Protein AF-A0A8C5WUJ1-F1 (afdb_monomer)

Structure (mmCIF, N/CA/C/O backbone):
data_AF-A0A8C5WUJ1-F1
#
_entry.id   AF-A0A8C5WUJ1-F1
#
loop_
_atom_site.group_PDB
_atom_site.id
_atom_site.type_symbol
_atom_site.label_atom_id
_atom_site.label_alt_id
_atom_site.label_comp_id
_atom_site.label_asym_id
_atom_site.label_entity_id
_atom_site.label_seq_id
_atom_site.pdbx_PDB_ins_code
_atom_site.Cartn_x
_atom_site.Cartn_y
_atom_site.Cartn_z
_atom_site.occupancy
_atom_site.B_iso_or_equiv
_atom_site.auth_seq_id
_atom_site.auth_comp_id
_atom_site.auth_asym_id
_atom_site.auth_atom_id
_atom_site.pdbx_PDB_model_num
ATOM 1 N N . MET A 1 1 ? 8.420 -5.624 -15.950 1.00 84.75 1 MET A N 1
ATOM 2 C CA . MET A 1 1 ? 7.544 -4.439 -15.976 1.00 84.75 1 MET A CA 1
ATOM 3 C C . MET A 1 1 ? 6.371 -4.693 -16.910 1.00 84.75 1 MET A C 1
ATOM 5 O O . MET A 1 1 ? 6.576 -4.790 -18.115 1.00 84.75 1 MET A O 1
ATOM 9 N N . ALA A 1 2 ? 5.157 -4.809 -16.360 1.00 85.06 2 ALA A N 1
ATOM 10 C CA . ALA A 1 2 ? 3.955 -5.138 -17.135 1.00 85.06 2 ALA A CA 1
ATOM 11 C C . ALA A 1 2 ? 3.650 -4.119 -18.247 1.00 85.06 2 ALA A C 1
ATOM 13 O O . ALA A 1 2 ? 3.272 -4.537 -19.335 1.00 85.06 2 ALA A O 1
ATOM 14 N N . LYS A 1 3 ? 3.936 -2.827 -18.016 1.00 83.06 3 LYS A N 1
ATOM 15 C CA . LYS A 1 3 ? 3.812 -1.743 -19.012 1.00 83.06 3 LYS A CA 1
ATOM 16 C C . LYS A 1 3 ? 4.540 -2.038 -20.331 1.00 83.06 3 LYS A C 1
ATOM 18 O O . LYS A 1 3 ? 4.093 -1.607 -21.380 1.00 83.06 3 LYS A O 1
ATOM 23 N N . TYR A 1 4 ? 5.647 -2.780 -20.283 1.00 84.25 4 TYR A N 1
ATOM 24 C CA . TYR A 1 4 ? 6.454 -3.119 -21.463 1.00 84.25 4 TYR A CA 1
ATOM 25 C C . TYR A 1 4 ? 6.338 -4.592 -21.869 1.00 84.25 4 TYR A C 1
ATOM 27 O O . TYR A 1 4 ? 7.065 -5.041 -22.746 1.00 84.25 4 TYR A O 1
ATOM 35 N N . GLY A 1 5 ? 5.500 -5.382 -21.188 1.00 85.94 5 GLY A N 1
ATOM 36 C CA . GLY A 1 5 ? 5.439 -6.831 -21.399 1.00 85.94 5 GLY A CA 1
ATOM 37 C C . GLY A 1 5 ? 6.733 -7.586 -21.051 1.00 85.94 5 GLY A C 1
ATOM 38 O O . GLY A 1 5 ? 6.835 -8.774 -21.341 1.00 85.94 5 GLY A O 1
ATOM 39 N N . THR A 1 6 ? 7.716 -6.939 -20.416 1.00 89.31 6 THR A N 1
ATOM 40 C CA . THR A 1 6 ? 9.022 -7.548 -20.125 1.00 89.31 6 THR A CA 1
ATOM 41 C C . THR A 1 6 ? 9.037 -8.190 -18.747 1.00 89.31 6 THR A C 1
ATOM 43 O O . THR A 1 6 ? 8.819 -7.513 -17.739 1.00 89.31 6 THR A O 1
ATOM 46 N N . PHE A 1 7 ? 9.371 -9.475 -18.676 1.00 92.81 7 PHE A N 1
ATOM 47 C CA . PHE A 1 7 ? 9.493 -10.228 -17.428 1.00 92.81 7 PHE A CA 1
ATOM 48 C C . PHE A 1 7 ? 10.771 -11.069 -17.432 1.00 92.81 7 PHE A C 1
ATOM 50 O O . PHE A 1 7 ? 11.344 -11.341 -18.483 1.00 92.81 7 PHE A O 1
ATOM 57 N N . MET A 1 8 ? 11.212 -11.479 -16.247 1.00 95.25 8 MET A N 1
ATOM 58 C CA . MET A 1 8 ? 12.343 -12.384 -16.056 1.00 95.25 8 MET A CA 1
ATOM 59 C C . MET A 1 8 ? 12.081 -13.280 -14.847 1.00 95.25 8 MET A C 1
ATOM 61 O O . MET A 1 8 ? 11.204 -12.986 -14.032 1.00 95.25 8 MET A O 1
ATOM 65 N N . THR A 1 9 ? 12.865 -14.343 -14.701 1.00 97.06 9 THR A N 1
ATOM 66 C CA . THR A 1 9 ? 12.874 -15.144 -13.474 1.00 97.06 9 THR A CA 1
ATOM 67 C C . THR A 1 9 ? 13.545 -14.367 -12.328 1.00 97.06 9 THR A C 1
ATOM 69 O O . THR A 1 9 ? 14.524 -13.659 -12.584 1.00 97.06 9 THR A O 1
ATOM 72 N N . PRO A 1 10 ? 13.078 -14.495 -11.067 1.00 96.75 10 PRO A N 1
ATOM 73 C CA . PRO A 1 10 ? 13.619 -13.734 -9.930 1.00 96.75 10 PRO A CA 1
ATOM 74 C C . PRO A 1 10 ? 15.141 -13.844 -9.763 1.00 96.75 10 PRO A C 1
ATOM 76 O O . PRO A 1 10 ? 15.816 -12.842 -9.553 1.00 96.75 10 PRO A O 1
ATOM 79 N N . ASN A 1 11 ? 15.707 -15.028 -10.004 1.00 96.38 11 ASN A N 1
ATOM 80 C CA . ASN A 1 11 ? 17.149 -15.276 -9.935 1.00 96.38 11 ASN A CA 1
ATOM 81 C C . ASN A 1 11 ? 18.006 -14.509 -10.962 1.00 96.38 11 ASN A C 1
ATOM 83 O O . ASN A 1 11 ? 19.234 -14.550 -10.879 1.00 96.38 11 ASN A O 1
ATOM 87 N N . LEU A 1 12 ? 17.394 -13.857 -11.954 1.00 97.44 12 LEU A N 1
ATOM 88 C CA . LEU A 1 12 ? 18.084 -12.987 -12.905 1.00 97.44 12 LEU A CA 1
ATOM 89 C C . LEU A 1 12 ? 18.007 -11.507 -12.515 1.00 97.44 12 LEU A C 1
ATOM 91 O O . LEU A 1 12 ? 18.743 -10.700 -13.085 1.00 97.44 12 LEU A O 1
ATOM 95 N N . PHE A 1 13 ? 17.169 -11.136 -11.546 1.00 96.56 13 PHE A N 1
ATOM 96 C CA . PHE A 1 13 ? 17.047 -9.755 -11.098 1.00 96.56 13 PHE A CA 1
ATOM 97 C C . PHE A 1 13 ? 18.362 -9.276 -10.464 1.00 96.56 13 PHE A C 1
ATOM 99 O O . PHE A 1 13 ? 18.849 -9.852 -9.493 1.00 96.56 13 PHE A O 1
ATOM 106 N N . GLY A 1 14 ? 18.959 -8.234 -11.052 1.00 93.94 14 GLY A N 1
ATOM 107 C CA . GLY A 1 14 ? 20.297 -7.739 -10.709 1.00 93.94 14 GLY A CA 1
ATOM 108 C C . GLY A 1 14 ? 21.433 -8.283 -11.589 1.00 93.94 14 GLY A C 1
ATOM 109 O O . GLY A 1 14 ? 22.563 -7.821 -11.461 1.00 93.94 14 GLY A O 1
ATOM 110 N N . SER A 1 15 ? 21.166 -9.217 -12.511 1.00 96.88 15 SER A N 1
ATOM 111 C CA . SER A 1 15 ? 22.134 -9.663 -13.531 1.00 96.88 15 SER A CA 1
ATOM 112 C C . SER A 1 15 ? 22.357 -8.619 -14.630 1.00 96.88 15 SER A C 1
ATOM 114 O O . SER A 1 15 ? 21.520 -7.746 -14.846 1.00 96.88 15 SER A O 1
ATOM 116 N N . LYS A 1 16 ? 23.490 -8.691 -15.345 1.00 97.38 16 LYS A N 1
ATOM 117 C CA . LYS A 1 16 ? 23.744 -7.821 -16.508 1.00 97.38 16 LYS A CA 1
ATOM 118 C C . LYS A 1 16 ? 23.069 -8.389 -17.747 1.00 97.38 16 LYS A C 1
ATOM 120 O O . LYS A 1 16 ? 23.284 -9.558 -18.078 1.00 97.38 16 LYS A O 1
ATOM 125 N N . PHE A 1 17 ? 22.349 -7.535 -18.462 1.00 96.69 17 PHE A N 1
ATOM 126 C CA . PHE A 1 17 ? 21.711 -7.856 -19.733 1.00 96.69 17 PHE A CA 1
ATOM 127 C C . PHE A 1 17 ? 22.256 -6.980 -20.857 1.00 96.69 17 PHE A C 1
ATOM 129 O O . PHE A 1 17 ? 22.745 -5.880 -20.612 1.00 96.69 17 PHE A O 1
ATOM 136 N N . PHE A 1 18 ? 22.138 -7.466 -22.086 1.00 96.81 18 PHE A N 1
ATOM 137 C CA . PHE A 1 18 ? 22.275 -6.673 -23.299 1.00 96.81 18 PHE A CA 1
ATOM 138 C C . PHE A 1 18 ? 21.351 -7.253 -24.369 1.00 96.81 18 PHE A C 1
ATOM 140 O O . PHE A 1 18 ? 21.364 -8.463 -24.602 1.00 96.81 18 PHE A O 1
ATOM 147 N N . MET A 1 19 ? 20.520 -6.407 -24.981 1.00 94.31 19 MET A N 1
ATOM 148 C CA . MET A 1 19 ? 19.551 -6.804 -26.011 1.00 94.31 19 MET A CA 1
ATOM 149 C C . MET A 1 19 ? 18.680 -8.006 -25.588 1.00 94.31 19 MET A C 1
ATOM 151 O O . MET A 1 19 ? 18.463 -8.941 -26.355 1.00 94.31 19 MET A O 1
ATOM 155 N N . GLY A 1 20 ? 18.222 -8.021 -24.331 1.00 93.44 20 GLY A N 1
ATOM 156 C CA . GLY A 1 20 ? 17.373 -9.089 -23.783 1.00 93.44 20 GLY A CA 1
ATOM 157 C C . GLY A 1 20 ? 18.099 -10.391 -23.417 1.00 93.44 20 GLY A C 1
ATOM 158 O O . GLY A 1 20 ? 17.468 -11.312 -22.908 1.00 93.44 20 GLY A O 1
ATOM 159 N N . THR A 1 21 ? 19.419 -10.472 -23.611 1.00 96.25 21 THR A N 1
ATOM 160 C CA . THR A 1 21 ? 20.232 -11.646 -23.257 1.00 96.25 21 THR A CA 1
ATOM 161 C C . THR A 1 21 ? 21.045 -11.385 -21.991 1.00 96.25 21 THR A C 1
ATOM 163 O O . THR A 1 21 ? 21.606 -10.304 -21.820 1.00 96.25 21 THR A O 1
ATOM 166 N N . VAL A 1 22 ? 21.144 -12.379 -21.103 1.00 97.38 22 VAL A N 1
ATOM 167 C CA . VAL A 1 22 ? 21.995 -12.302 -19.904 1.00 97.38 22 VAL A CA 1
ATOM 168 C C . VAL A 1 22 ? 23.465 -12.384 -20.321 1.00 97.38 22 VAL A C 1
ATOM 170 O O . VAL A 1 22 ? 23.922 -13.422 -20.788 1.00 97.38 22 VAL A O 1
ATOM 173 N N . VAL A 1 23 ? 24.217 -11.304 -20.114 1.00 97.62 23 VAL A N 1
ATOM 174 C CA . VAL A 1 23 ? 25.664 -11.234 -20.399 1.00 97.62 23 VAL A CA 1
ATOM 175 C C . VAL A 1 23 ? 26.477 -11.726 -19.206 1.00 97.62 23 VAL A C 1
ATOM 177 O O . VAL A 1 23 ? 27.494 -12.396 -19.363 1.00 97.62 23 VAL A O 1
ATOM 180 N N . LYS A 1 24 ? 26.031 -11.398 -17.989 1.00 97.62 24 LYS A N 1
ATOM 181 C CA . LYS A 1 24 ? 26.661 -11.860 -16.751 1.00 97.62 24 LYS A CA 1
ATOM 182 C C . LYS A 1 24 ? 25.597 -12.153 -15.710 1.00 97.62 24 LYS A C 1
ATOM 184 O O . LYS A 1 24 ? 24.923 -11.240 -15.234 1.00 97.62 24 LYS A O 1
ATOM 189 N N . LYS A 1 25 ? 25.481 -13.431 -15.356 1.00 97.56 25 LYS A N 1
ATOM 190 C CA . LYS A 1 25 ? 24.609 -13.903 -14.284 1.00 97.56 25 LYS A CA 1
ATOM 191 C C . LYS A 1 25 ? 25.310 -13.738 -12.937 1.00 97.56 25 LYS A C 1
ATOM 193 O O . LYS A 1 25 ? 26.444 -14.186 -12.780 1.00 97.56 25 LYS A O 1
ATOM 198 N N . TYR A 1 26 ? 24.630 -13.121 -11.978 1.00 96.31 26 TYR A N 1
ATOM 199 C CA . TYR A 1 26 ? 25.064 -13.083 -10.580 1.00 96.31 26 TYR A CA 1
ATOM 200 C C . TYR A 1 26 ? 24.272 -14.086 -9.738 1.00 96.31 26 TYR A C 1
ATOM 202 O O . TYR A 1 26 ? 23.326 -14.717 -10.216 1.00 96.31 26 TYR A O 1
ATOM 210 N N . LYS A 1 27 ? 24.686 -14.258 -8.479 1.00 96.31 27 LYS A N 1
ATOM 211 C CA . LYS A 1 27 ? 23.875 -14.969 -7.490 1.00 96.31 27 LYS A CA 1
ATOM 212 C C . LYS A 1 27 ? 22.573 -14.192 -7.279 1.00 96.31 27 LYS A C 1
ATOM 214 O O . LYS A 1 27 ? 22.589 -12.965 -7.281 1.00 96.31 27 LYS A O 1
ATOM 219 N N . GLU A 1 28 ? 21.477 -14.920 -7.102 1.00 96.38 28 GLU A N 1
ATOM 220 C CA . GLU A 1 28 ? 20.193 -14.327 -6.741 1.00 96.38 28 GLU A CA 1
ATOM 221 C C . GLU A 1 28 ? 20.333 -13.493 -5.468 1.00 96.38 28 GLU A C 1
ATOM 223 O O . GLU A 1 28 ? 20.968 -13.920 -4.495 1.00 96.38 28 GLU A O 1
ATOM 228 N N . ASN A 1 29 ? 19.764 -12.289 -5.509 1.00 93.75 29 ASN A N 1
ATOM 229 C CA . ASN A 1 29 ? 19.754 -11.414 -4.354 1.00 93.75 29 ASN A CA 1
ATOM 230 C C . ASN A 1 29 ? 18.951 -12.066 -3.220 1.00 93.75 29 ASN A C 1
ATOM 232 O O . ASN A 1 29 ? 17.903 -12.662 -3.472 1.00 93.75 29 ASN A O 1
ATOM 236 N N . PRO A 1 30 ? 19.420 -11.968 -1.969 1.00 95.25 30 PRO A N 1
ATOM 237 C CA . PRO A 1 30 ? 18.671 -12.490 -0.837 1.00 95.25 30 PRO A CA 1
ATOM 238 C C . PRO A 1 30 ? 17.351 -11.728 -0.662 1.00 95.25 30 PRO A C 1
ATOM 240 O O . PRO A 1 30 ? 17.242 -10.563 -1.036 1.00 95.25 30 PRO A O 1
ATOM 243 N N . LEU A 1 31 ? 16.355 -12.354 -0.031 1.00 94.00 31 LEU A N 1
ATOM 244 C CA . LEU A 1 31 ? 15.036 -11.737 0.148 1.00 94.00 31 LEU A CA 1
ATOM 245 C C . LEU A 1 31 ? 15.099 -10.386 0.882 1.00 94.00 31 LEU A C 1
ATOM 247 O O . LEU A 1 31 ? 14.425 -9.449 0.471 1.00 94.00 31 LEU A O 1
ATOM 251 N N . HIS A 1 32 ? 15.962 -10.246 1.893 1.00 90.88 32 HIS A N 1
ATOM 252 C CA . HIS A 1 32 ? 16.118 -8.986 2.631 1.00 90.88 32 HIS A CA 1
ATOM 253 C C . HIS A 1 32 ? 16.623 -7.823 1.761 1.00 90.88 32 HIS A C 1
ATOM 255 O O . HIS A 1 32 ? 16.370 -6.669 2.085 1.00 90.88 32 HIS A O 1
ATOM 261 N N . PHE A 1 33 ? 17.303 -8.100 0.641 1.00 90.88 33 PHE A N 1
ATOM 262 C CA . PHE A 1 33 ? 17.650 -7.062 -0.330 1.00 90.88 33 PHE A CA 1
ATOM 263 C C . PHE A 1 33 ? 16.403 -6.540 -1.052 1.00 90.88 33 PHE A C 1
ATOM 265 O O . PHE A 1 33 ? 16.269 -5.338 -1.251 1.00 90.88 33 PHE A O 1
ATOM 272 N N . LEU A 1 34 ? 15.475 -7.432 -1.420 1.00 92.38 34 LEU A N 1
ATOM 273 C CA . LEU A 1 34 ? 14.202 -7.031 -2.021 1.00 92.38 34 LEU A CA 1
ATOM 274 C C . LEU A 1 34 ? 13.313 -6.303 -1.011 1.00 92.38 34 LEU A C 1
ATOM 276 O O . LEU A 1 34 ? 12.742 -5.285 -1.376 1.00 92.38 34 LEU A O 1
ATOM 280 N N . MET A 1 35 ? 13.270 -6.762 0.245 1.00 91.12 35 MET A N 1
ATOM 281 C CA . MET A 1 35 ? 12.580 -6.055 1.333 1.00 91.12 35 MET A CA 1
ATOM 282 C C . MET A 1 35 ? 13.120 -4.628 1.480 1.00 91.12 35 MET A C 1
ATOM 284 O O . MET A 1 35 ? 12.349 -3.683 1.433 1.00 91.12 35 MET A O 1
ATOM 288 N N . GLY A 1 36 ? 14.447 -4.456 1.500 1.00 89.19 36 GLY A N 1
ATOM 289 C CA . GLY A 1 36 ? 15.058 -3.125 1.549 1.00 89.19 36 GLY A CA 1
ATOM 290 C C . GLY A 1 36 ? 14.767 -2.241 0.328 1.00 89.19 36 GLY A C 1
ATOM 291 O O . GLY A 1 36 ? 14.742 -1.024 0.464 1.00 89.19 36 GLY A O 1
ATOM 292 N N . ILE A 1 37 ? 14.535 -2.815 -0.862 1.00 89.75 37 ILE A N 1
ATOM 293 C CA . ILE A 1 37 ? 14.062 -2.052 -2.031 1.00 89.75 37 ILE A CA 1
ATOM 294 C C . ILE A 1 37 ? 12.596 -1.648 -1.848 1.00 89.75 37 ILE A C 1
ATOM 296 O O . ILE A 1 37 ? 12.249 -0.499 -2.128 1.00 89.75 37 ILE A O 1
ATOM 300 N N . TRP A 1 38 ? 11.749 -2.582 -1.411 1.00 91.81 38 TRP A N 1
ATOM 301 C CA . TRP A 1 38 ? 10.315 -2.360 -1.238 1.00 91.81 38 TRP A CA 1
ATOM 302 C C . TRP A 1 38 ? 10.021 -1.314 -0.162 1.00 91.81 38 TRP A C 1
ATOM 304 O O . TRP A 1 38 ? 9.207 -0.453 -0.448 1.00 91.81 38 TRP A O 1
ATOM 314 N N . GLY A 1 39 ? 10.747 -1.317 0.961 1.00 87.94 39 GLY A N 1
ATOM 315 C CA . GLY A 1 39 ? 10.685 -0.306 2.028 1.00 87.94 39 GLY A CA 1
ATOM 316 C C . GLY A 1 39 ? 11.773 0.776 1.934 1.00 87.94 39 GLY A C 1
ATOM 317 O O . GLY A 1 39 ? 12.229 1.322 2.942 1.00 87.94 39 GLY A O 1
ATOM 318 N N . SER A 1 40 ? 12.286 1.075 0.734 1.00 88.69 40 SER A N 1
ATOM 319 C CA . SER A 1 40 ? 13.421 2.006 0.580 1.00 88.69 40 SER A CA 1
ATOM 320 C C . SER A 1 40 ? 13.112 3.462 0.958 1.00 88.69 40 SER A C 1
ATOM 322 O O . SER A 1 40 ? 14.054 4.248 1.097 1.00 88.69 40 SER A O 1
ATOM 324 N N . ALA A 1 41 ? 11.849 3.836 1.208 1.00 86.81 41 ALA A N 1
ATOM 325 C CA . ALA A 1 41 ? 11.512 5.128 1.808 1.00 86.81 41 ALA A CA 1
ATOM 326 C C . ALA A 1 41 ? 12.235 5.324 3.156 1.00 86.81 41 ALA A C 1
ATOM 328 O O . ALA A 1 41 ? 12.821 6.385 3.400 1.00 86.81 41 ALA A O 1
ATOM 329 N N . PHE A 1 42 ? 12.329 4.268 3.973 1.00 85.62 42 PHE A N 1
ATOM 330 C CA . PHE A 1 42 ? 13.071 4.286 5.237 1.00 85.62 42 PHE A CA 1
ATOM 331 C C . PHE A 1 42 ? 14.576 4.460 5.038 1.00 85.62 42 PHE A C 1
ATOM 333 O O . PHE A 1 42 ? 15.228 5.149 5.820 1.00 85.62 42 PHE A O 1
ATOM 340 N N . ALA A 1 43 ? 15.144 3.886 3.973 1.00 83.75 43 ALA A N 1
ATOM 341 C CA . ALA A 1 43 ? 16.554 4.076 3.642 1.00 83.75 43 ALA A CA 1
ATOM 342 C C . ALA A 1 43 ? 16.834 5.527 3.221 1.00 83.75 43 ALA A C 1
ATOM 344 O O . ALA A 1 43 ? 17.814 6.123 3.668 1.00 83.75 43 ALA A O 1
ATOM 345 N N . ILE A 1 44 ? 15.957 6.127 2.409 1.00 79.81 44 ILE A N 1
ATOM 346 C CA . ILE A 1 44 ? 16.060 7.535 1.993 1.00 79.81 44 ILE A CA 1
ATOM 347 C C . ILE A 1 44 ? 16.003 8.457 3.223 1.00 79.81 44 ILE A C 1
ATOM 349 O O . ILE A 1 44 ? 16.831 9.370 3.350 1.00 79.81 44 ILE A O 1
ATOM 353 N N . LEU A 1 45 ? 15.092 8.166 4.157 1.00 80.31 45 LEU A N 1
ATOM 354 C CA . LEU A 1 45 ? 14.841 8.922 5.388 1.00 80.31 45 LEU A CA 1
ATOM 355 C C . LEU A 1 45 ? 15.565 8.368 6.629 1.00 80.31 45 LEU A C 1
ATOM 357 O O . LEU A 1 45 ? 15.212 8.705 7.758 1.00 80.31 45 LEU A O 1
ATOM 361 N N . ILE A 1 46 ? 16.635 7.585 6.451 1.00 79.31 46 ILE A N 1
ATOM 362 C CA . ILE A 1 46 ? 17.301 6.865 7.553 1.00 79.31 46 ILE A CA 1
ATOM 363 C C . ILE A 1 46 ? 17.794 7.784 8.680 1.00 79.31 46 ILE A C 1
ATOM 365 O O . ILE A 1 46 ? 17.772 7.411 9.849 1.00 79.31 46 ILE A O 1
ATOM 369 N N . ASN A 1 47 ? 18.188 9.020 8.356 1.00 71.94 47 ASN A N 1
ATOM 370 C CA . ASN A 1 47 ? 18.625 9.999 9.358 1.00 71.94 47 ASN A CA 1
ATOM 371 C C . ASN A 1 47 ? 17.503 10.329 10.354 1.00 71.94 47 ASN A C 1
ATOM 373 O O . ASN A 1 47 ? 17.780 10.601 11.519 1.00 71.94 47 ASN A O 1
ATOM 377 N N . ARG A 1 48 ? 16.250 10.300 9.896 1.00 73.00 48 ARG A N 1
ATOM 378 C CA . ARG A 1 48 ? 15.070 10.570 10.707 1.00 73.00 48 ARG A CA 1
ATOM 379 C C . ARG A 1 48 ? 14.643 9.352 11.513 1.00 73.00 48 ARG A C 1
ATOM 381 O O . ARG A 1 48 ? 14.411 9.493 12.707 1.00 73.00 48 ARG A O 1
ATOM 388 N N . VAL A 1 49 ? 14.662 8.167 10.898 1.00 71.50 49 VAL A N 1
ATOM 389 C CA . VAL A 1 49 ? 14.466 6.879 11.595 1.00 71.50 49 VAL A CA 1
ATOM 390 C C . VAL A 1 49 ? 15.436 6.748 12.777 1.00 71.50 49 VAL A C 1
ATOM 392 O O . VAL A 1 49 ? 15.070 6.283 13.850 1.00 71.50 49 VAL A O 1
ATOM 395 N N . LEU A 1 50 ? 16.679 7.208 12.602 1.00 69.19 50 LEU A N 1
ATOM 396 C CA . LEU A 1 50 ? 17.712 7.168 13.637 1.00 69.19 50 LEU A CA 1
ATOM 397 C C . LEU A 1 50 ? 17.692 8.366 14.601 1.00 69.19 50 LEU A C 1
ATOM 399 O O . LEU A 1 50 ? 18.493 8.376 15.533 1.00 69.19 50 LEU A O 1
ATOM 403 N N . GLY A 1 51 ? 16.815 9.358 14.408 1.00 63.56 51 GLY A N 1
ATOM 404 C CA . GLY A 1 51 ? 16.696 10.530 15.286 1.00 63.56 51 GLY A CA 1
ATOM 405 C C . GLY A 1 51 ? 17.859 11.530 15.203 1.00 63.56 51 GLY A C 1
ATOM 406 O O . GLY A 1 51 ? 18.103 12.262 16.155 1.00 63.56 51 GLY A O 1
ATOM 407 N N . VAL A 1 52 ? 18.592 11.575 14.085 1.00 54.03 52 VAL A N 1
ATOM 408 C CA . VAL A 1 52 ? 19.806 12.405 13.898 1.00 54.03 52 VAL A CA 1
ATOM 409 C C . VAL A 1 52 ? 19.479 13.861 13.508 1.00 54.03 52 VAL A C 1
ATOM 411 O O . VAL A 1 52 ? 20.364 14.697 13.341 1.00 54.03 52 VAL A O 1
ATOM 414 N N . SER A 1 53 ? 18.199 14.220 13.387 1.00 46.41 53 SER A N 1
ATOM 415 C CA . SER A 1 53 ? 17.784 15.617 13.231 1.00 46.41 53 SER A CA 1
ATOM 416 C C . SER A 1 53 ? 17.841 16.356 14.575 1.00 46.41 53 SER A C 1
ATOM 418 O O . SER A 1 53 ? 17.102 16.016 15.493 1.00 46.41 53 SER A O 1
ATOM 420 N N . ASN A 1 54 ? 18.668 17.404 14.657 1.00 40.06 54 ASN A N 1
ATOM 421 C CA . ASN A 1 54 ? 18.935 18.265 15.827 1.00 40.06 54 ASN A CA 1
ATOM 422 C C . ASN A 1 54 ? 17.731 19.048 16.417 1.00 40.06 54 ASN A C 1
ATOM 424 O O . ASN A 1 54 ? 17.928 20.041 17.117 1.00 40.06 54 ASN A O 1
ATOM 428 N N . SER A 1 55 ? 16.487 18.636 16.183 1.00 38.12 55 SER A N 1
ATOM 429 C CA . SER A 1 55 ? 15.312 19.273 16.780 1.00 38.12 55 SER A CA 1
ATOM 430 C C . SER A 1 55 ? 14.752 18.409 17.901 1.00 38.12 55 SER A C 1
ATOM 432 O O . SER A 1 55 ? 14.067 17.417 17.669 1.00 38.12 55 SER A O 1
ATOM 434 N N . GLN A 1 56 ? 15.017 18.828 19.140 1.00 39.81 56 GLN A N 1
ATOM 435 C CA . GLN A 1 56 ? 14.134 18.510 20.255 1.00 39.81 56 GLN A CA 1
ATOM 436 C C . GLN A 1 56 ? 12.725 19.037 19.910 1.00 39.81 56 GLN A C 1
ATOM 438 O O . GLN A 1 56 ? 12.575 20.221 19.615 1.00 39.81 56 GLN A O 1
ATOM 443 N N . ASN A 1 57 ? 11.726 18.148 19.970 1.00 40.72 57 ASN A N 1
ATOM 444 C CA . ASN A 1 57 ? 10.288 18.322 19.691 1.00 40.72 57 ASN A CA 1
ATOM 445 C C . ASN A 1 57 ? 9.819 18.309 18.217 1.00 40.72 57 ASN A C 1
ATOM 447 O O . ASN A 1 57 ? 10.285 19.083 17.388 1.00 40.72 57 ASN A O 1
ATOM 451 N N . LYS A 1 58 ? 8.808 17.449 17.969 1.00 54.59 58 LYS A N 1
ATOM 452 C CA . LYS A 1 58 ? 7.866 17.388 16.826 1.00 54.59 58 LYS A CA 1
ATOM 453 C C . LYS A 1 58 ? 8.454 17.759 15.458 1.00 54.59 58 LYS A C 1
ATOM 455 O O . LYS A 1 58 ? 8.230 18.855 14.952 1.00 54.59 58 LYS A O 1
ATOM 460 N N . GLY A 1 59 ? 9.165 16.824 14.834 1.00 56.72 59 GLY A N 1
ATOM 461 C CA . GLY A 1 59 ? 9.431 16.915 13.397 1.00 56.72 59 GLY A CA 1
ATOM 462 C C . GLY A 1 59 ? 8.216 16.468 12.558 1.00 56.72 59 GLY A C 1
ATOM 463 O O . GLY A 1 59 ? 7.362 15.764 13.093 1.00 56.72 59 GLY A O 1
ATOM 464 N N . PRO A 1 60 ? 8.177 16.787 11.249 1.00 62.22 60 PRO A N 1
ATOM 465 C CA . PRO A 1 60 ? 7.091 16.410 10.327 1.00 62.22 60 PRO A CA 1
ATOM 466 C C . PRO A 1 60 ? 6.816 14.899 10.255 1.00 62.22 60 PRO A C 1
ATOM 468 O O . PRO A 1 60 ? 7.712 14.100 10.533 1.00 62.22 60 PRO A O 1
ATOM 471 N N . THR A 1 61 ? 5.606 14.473 9.893 1.00 68.62 61 THR A N 1
ATOM 472 C CA . THR A 1 61 ? 5.320 13.038 9.677 1.00 68.62 61 THR A CA 1
ATOM 473 C C . THR A 1 61 ? 6.128 12.481 8.496 1.00 68.62 61 THR A C 1
ATOM 475 O O . THR A 1 61 ? 6.777 13.232 7.761 1.00 68.62 61 THR A O 1
ATOM 478 N N . MET A 1 62 ? 6.156 11.154 8.314 1.00 73.31 62 MET A N 1
ATOM 479 C CA . MET A 1 62 ? 6.892 10.577 7.181 1.00 73.31 62 MET A CA 1
ATOM 480 C C . MET A 1 62 ? 6.277 11.054 5.868 1.00 73.31 62 MET A C 1
ATOM 482 O O . MET A 1 62 ? 6.983 11.440 4.946 1.00 73.31 62 MET A O 1
ATOM 486 N N . GLU A 1 63 ? 4.957 11.122 5.846 1.00 73.94 63 GLU A N 1
ATOM 487 C CA . GLU A 1 63 ? 4.121 11.529 4.732 1.00 73.94 63 GLU A CA 1
ATOM 488 C C . GLU A 1 63 ? 4.390 12.993 4.355 1.00 73.94 63 GLU A C 1
ATOM 490 O O . GLU A 1 63 ? 4.620 13.285 3.185 1.00 73.94 63 GLU A O 1
ATOM 495 N N . GLU A 1 64 ? 4.491 13.894 5.338 1.00 74.50 64 GLU A N 1
ATOM 496 C CA . GLU A 1 64 ? 4.872 15.296 5.114 1.00 74.50 64 GLU A CA 1
ATOM 497 C C . GLU A 1 64 ? 6.291 15.435 4.534 1.00 74.50 64 GLU A C 1
ATOM 499 O O . GLU A 1 64 ? 6.554 16.310 3.705 1.00 74.50 64 GLU A O 1
ATOM 504 N N . GLU A 1 65 ? 7.243 14.588 4.942 1.00 72.12 65 GLU A N 1
ATOM 505 C CA . GLU A 1 65 ? 8.579 14.595 4.337 1.00 72.12 65 GLU A CA 1
ATOM 506 C C . GLU A 1 65 ? 8.579 14.005 2.925 1.00 72.12 65 GLU A C 1
ATOM 508 O O . GLU A 1 65 ? 9.256 14.553 2.053 1.00 72.12 65 GLU A O 1
ATOM 513 N N . LEU A 1 66 ? 7.818 12.933 2.681 1.00 72.25 66 LEU A N 1
ATOM 514 C CA . LEU A 1 66 ? 7.668 12.337 1.353 1.00 72.25 66 LEU A CA 1
ATOM 515 C C . LEU A 1 66 ? 7.064 13.330 0.357 1.00 72.25 66 LEU A C 1
ATOM 517 O O . LEU A 1 66 ? 7.598 13.457 -0.742 1.00 72.25 66 LEU A O 1
ATOM 521 N N . GLU A 1 67 ? 6.034 14.082 0.751 1.00 68.50 67 GLU A N 1
ATOM 522 C CA . GLU A 1 67 ? 5.414 15.121 -0.087 1.00 68.50 67 GLU A CA 1
ATOM 523 C C . GLU A 1 67 ? 6.422 16.193 -0.537 1.00 68.50 67 GLU A C 1
ATOM 525 O O . GLU A 1 67 ? 6.312 16.762 -1.624 1.00 68.50 67 GLU A O 1
ATOM 530 N N . ASN A 1 68 ? 7.457 16.443 0.268 1.00 67.75 68 ASN A N 1
ATOM 531 C CA .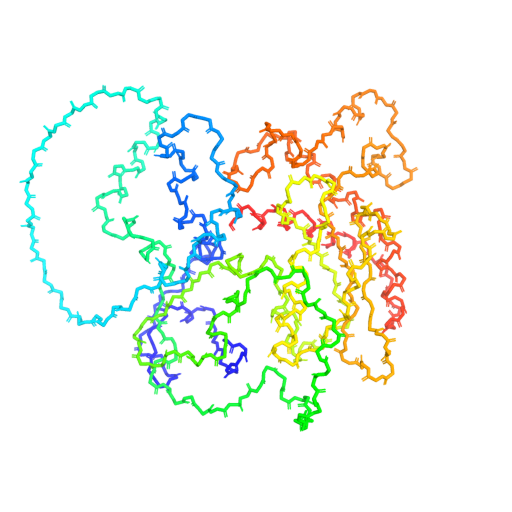 ASN A 1 68 ? 8.507 17.407 -0.048 1.00 67.75 68 ASN A CA 1
ATOM 532 C C . ASN A 1 68 ? 9.660 16.821 -0.884 1.00 67.75 68 ASN A C 1
ATOM 534 O O . ASN A 1 68 ? 10.477 17.583 -1.421 1.00 67.75 68 ASN A O 1
ATOM 538 N N . ILE A 1 69 ? 9.765 15.494 -1.008 1.00 68.81 69 ILE A N 1
ATOM 539 C CA . ILE A 1 69 ? 10.822 14.848 -1.791 1.00 68.81 69 ILE A CA 1
ATOM 540 C C . ILE A 1 69 ? 10.423 14.824 -3.264 1.00 68.81 69 ILE A C 1
ATOM 542 O O . ILE A 1 69 ? 9.535 14.098 -3.697 1.00 68.81 69 ILE A O 1
ATOM 546 N N . ARG A 1 70 ? 11.172 15.555 -4.091 1.00 65.94 70 ARG A N 1
ATOM 547 C CA . ARG A 1 70 ? 11.026 15.454 -5.548 1.00 65.94 70 ARG A CA 1
ATOM 548 C C . ARG A 1 70 ? 11.810 14.258 -6.074 1.00 65.94 70 ARG A C 1
ATOM 550 O O . ARG A 1 70 ? 12.977 14.092 -5.730 1.00 65.94 70 ARG A O 1
ATOM 557 N N . LEU A 1 71 ? 11.245 13.512 -7.029 1.00 63.12 71 LEU A N 1
ATOM 558 C CA . LEU A 1 71 ? 11.917 12.392 -7.717 1.00 63.12 71 LEU A CA 1
ATOM 559 C C . LEU A 1 71 ? 13.331 12.739 -8.227 1.00 63.12 71 LEU A C 1
ATOM 561 O O . LEU A 1 71 ? 14.243 11.919 -8.149 1.00 63.12 71 LEU A O 1
ATOM 565 N N . ARG A 1 72 ? 13.552 13.980 -8.684 1.00 60.97 72 ARG A N 1
ATOM 566 C CA . ARG A 1 72 ? 14.870 14.472 -9.142 1.00 60.97 72 ARG A CA 1
ATOM 567 C C . ARG A 1 72 ? 15.933 14.526 -8.037 1.00 60.97 72 ARG A C 1
ATOM 569 O O . ARG A 1 72 ? 17.114 14.534 -8.344 1.00 60.97 72 ARG A O 1
ATOM 576 N N . GLN A 1 73 ? 15.529 14.597 -6.770 1.00 60.25 73 GLN A N 1
ATOM 577 C CA . GLN A 1 73 ? 16.436 14.570 -5.616 1.00 60.25 73 GLN A CA 1
ATOM 578 C C . GLN A 1 73 ? 16.835 13.139 -5.223 1.00 60.25 73 GLN A C 1
ATOM 580 O O . GLN A 1 73 ? 17.800 12.960 -4.483 1.00 60.25 73 GLN A O 1
ATOM 585 N N . ILE A 1 74 ? 16.089 12.133 -5.694 1.00 62.06 74 ILE A N 1
ATOM 586 C CA . ILE A 1 74 ? 16.384 10.706 -5.502 1.00 62.06 74 ILE A CA 1
ATOM 587 C C . ILE A 1 74 ? 17.208 10.168 -6.683 1.00 62.06 74 ILE A C 1
ATOM 589 O O . ILE A 1 74 ? 18.074 9.314 -6.505 1.00 62.06 74 ILE A O 1
ATOM 593 N N . VAL A 1 75 ? 16.940 10.672 -7.890 1.00 60.19 75 VAL A N 1
ATOM 594 C CA . VAL A 1 75 ? 17.528 10.205 -9.149 1.00 60.19 75 VAL A CA 1
ATOM 595 C C . VAL A 1 75 ? 18.337 11.343 -9.780 1.00 60.19 75 VAL A C 1
ATOM 597 O O . VAL A 1 75 ? 17.786 12.153 -10.526 1.00 60.19 75 VAL A O 1
ATOM 600 N N . SER A 1 76 ? 19.634 11.434 -9.476 1.00 56.09 76 SER A N 1
ATOM 601 C CA . SER A 1 76 ? 20.545 12.309 -10.231 1.00 56.09 76 SER A CA 1
ATOM 602 C C . SER A 1 76 ? 20.845 11.690 -11.602 1.00 56.09 76 SER A C 1
ATOM 604 O O . SER A 1 76 ? 20.924 10.470 -11.745 1.00 56.09 76 SER A O 1
ATOM 606 N N . ASN A 1 77 ? 21.016 12.529 -12.627 1.00 38.84 77 ASN A N 1
ATOM 607 C CA . ASN A 1 77 ? 21.450 12.096 -13.957 1.00 38.84 77 ASN A CA 1
ATOM 608 C C . ASN A 1 77 ? 22.979 11.990 -13.993 1.00 38.84 77 ASN A C 1
ATOM 610 O O . ASN A 1 77 ? 23.632 12.925 -14.453 1.00 38.84 77 ASN A O 1
ATOM 614 N N . ASP A 1 78 ? 23.541 10.861 -13.566 1.00 42.56 78 ASP A N 1
ATOM 615 C CA . ASP A 1 78 ? 24.968 10.608 -13.762 1.00 42.56 78 ASP A CA 1
ATOM 616 C C . ASP A 1 78 ? 25.218 9.768 -15.019 1.00 42.56 78 ASP A C 1
ATOM 618 O O . ASP A 1 78 ? 24.891 8.584 -15.135 1.00 42.56 78 ASP A O 1
ATOM 622 N N . SER A 1 79 ? 25.834 10.429 -15.996 1.00 34.78 79 SER A N 1
ATOM 623 C CA . SER A 1 79 ? 26.574 9.815 -17.087 1.00 34.78 79 SER A CA 1
ATOM 624 C C . SER A 1 79 ? 27.882 9.243 -16.537 1.00 34.78 79 SER A C 1
ATOM 626 O O . SER A 1 79 ? 28.924 9.887 -16.629 1.00 34.78 79 SER A O 1
ATOM 628 N N . ASP A 1 80 ? 27.832 8.045 -15.956 1.00 39.25 80 ASP A N 1
ATOM 629 C CA . ASP A 1 80 ? 29.028 7.393 -15.414 1.00 39.25 80 ASP A CA 1
ATOM 630 C C . ASP A 1 80 ? 29.898 6.782 -16.526 1.00 39.25 80 ASP A C 1
ATOM 632 O O . ASP A 1 80 ? 29.616 5.716 -17.097 1.00 39.25 80 ASP A O 1
ATOM 636 N N . SER A 1 81 ? 31.000 7.481 -16.805 1.00 33.31 81 SER A N 1
ATOM 637 C CA . SER A 1 81 ? 32.254 6.890 -17.259 1.00 33.31 81 SER A CA 1
ATOM 638 C C . SER A 1 81 ? 32.769 5.943 -16.175 1.00 33.31 81 SER A C 1
ATOM 640 O O . SER A 1 81 ? 33.109 6.378 -15.077 1.00 33.31 81 SER A O 1
ATOM 642 N N . ASP A 1 82 ? 32.831 4.651 -16.488 1.00 34.62 82 ASP A N 1
ATOM 643 C CA . ASP A 1 82 ? 33.565 3.695 -15.666 1.00 34.62 82 ASP A CA 1
ATOM 644 C C . ASP A 1 82 ? 35.060 4.038 -15.783 1.00 34.62 82 ASP A C 1
ATOM 646 O O . ASP A 1 82 ? 35.655 3.775 -16.828 1.00 34.62 82 ASP A O 1
ATOM 650 N N . ASP A 1 83 ? 35.669 4.600 -14.741 1.00 30.03 83 ASP A N 1
ATOM 651 C CA . ASP A 1 83 ? 37.114 4.473 -14.550 1.00 30.03 83 ASP A CA 1
ATOM 652 C C . ASP A 1 83 ? 37.406 4.159 -13.079 1.00 30.03 83 ASP A C 1
ATOM 654 O O . ASP A 1 83 ? 37.239 4.982 -12.174 1.00 30.03 83 ASP A O 1
ATOM 658 N N . GLU A 1 84 ? 37.779 2.903 -12.833 1.00 39.28 84 GLU A N 1
ATOM 659 C CA . GLU A 1 84 ? 38.321 2.470 -11.553 1.00 39.28 84 GLU A CA 1
ATOM 660 C C . GLU A 1 84 ? 39.724 3.064 -11.399 1.00 39.28 84 GLU A C 1
ATOM 662 O O . GLU A 1 84 ? 40.702 2.529 -11.917 1.00 39.28 84 GLU A O 1
ATOM 667 N N . SER A 1 85 ? 39.853 4.146 -10.633 1.00 29.83 85 SER A N 1
ATOM 668 C CA . SER A 1 85 ? 41.155 4.534 -10.092 1.00 29.83 85 SER A CA 1
ATOM 669 C C . SER A 1 85 ? 41.027 5.040 -8.660 1.00 29.83 85 SER A C 1
ATOM 671 O O . SER A 1 85 ? 40.386 6.049 -8.374 1.00 29.83 85 SER A O 1
ATOM 673 N N . GLN A 1 86 ? 41.634 4.278 -7.750 1.00 39.50 86 GLN A N 1
ATOM 674 C CA . GLN A 1 86 ? 41.823 4.629 -6.350 1.00 39.50 86 GLN A CA 1
ATOM 675 C C . GLN A 1 86 ? 42.753 5.839 -6.203 1.00 39.50 86 GLN A C 1
ATOM 677 O O . GLN A 1 86 ? 43.785 5.931 -6.866 1.00 39.50 86 GLN A O 1
ATOM 682 N N . GLY A 1 87 ? 42.455 6.692 -5.227 1.00 26.94 87 GLY A N 1
ATOM 683 C CA . GLY A 1 87 ? 43.414 7.640 -4.673 1.00 26.94 87 GLY A CA 1
ATOM 684 C C . GLY A 1 87 ? 42.887 8.258 -3.375 1.00 26.94 87 GLY A C 1
ATOM 685 O O . GLY A 1 87 ? 41.807 8.844 -3.402 1.00 26.94 87 GLY A O 1
ATOM 686 N N . PRO A 1 88 ? 43.602 8.157 -2.239 1.00 34.62 88 PRO A N 1
ATOM 687 C CA . PRO A 1 88 ? 43.185 8.797 -1.001 1.00 34.62 88 PRO A CA 1
ATOM 688 C C . PRO A 1 88 ? 43.634 10.265 -0.997 1.00 34.62 88 PRO A C 1
ATOM 690 O O . PRO A 1 88 ? 44.810 10.571 -1.192 1.00 34.62 88 PRO A O 1
ATOM 693 N N . LYS A 1 89 ? 42.698 11.181 -0.752 1.00 28.78 89 LYS A N 1
ATOM 694 C CA . LYS A 1 89 ? 42.933 12.591 -0.395 1.00 28.78 89 LYS A CA 1
ATOM 695 C C . LYS A 1 89 ? 41.761 13.006 0.497 1.00 28.78 89 LYS A C 1
ATOM 697 O O . LYS A 1 89 ? 40.636 12.690 0.150 1.00 28.78 89 LYS A O 1
ATOM 702 N N . GLY A 1 90 ? 41.889 13.685 1.624 1.00 26.78 90 GLY A N 1
ATOM 703 C CA . GLY A 1 90 ? 43.000 14.245 2.380 1.00 26.78 90 GLY A CA 1
ATOM 704 C C . GLY A 1 90 ? 42.397 14.775 3.691 1.00 26.78 90 GLY A C 1
ATOM 705 O O . GLY A 1 90 ? 41.205 15.062 3.754 1.00 26.78 90 GLY A O 1
ATOM 706 N N . SER A 1 91 ? 43.203 14.830 4.744 1.00 35.47 91 SER A N 1
ATOM 707 C CA . SER A 1 91 ? 42.846 15.301 6.085 1.00 35.47 91 SER A CA 1
ATOM 708 C C . SER A 1 91 ? 42.508 16.794 6.126 1.00 35.47 91 SER A C 1
ATOM 710 O O . SER A 1 91 ? 43.332 17.576 5.656 1.00 35.47 91 SER A O 1
ATOM 712 N N . GLU A 1 92 ? 41.430 17.187 6.815 1.00 28.94 92 GLU A N 1
ATOM 713 C CA . GLU A 1 92 ? 41.292 18.518 7.430 1.00 28.94 92 GLU A CA 1
ATOM 714 C C . GLU A 1 92 ? 40.577 18.454 8.798 1.00 28.94 92 GLU A C 1
ATOM 716 O O . GLU A 1 92 ? 39.888 17.492 9.126 1.00 28.94 92 GLU A O 1
ATOM 721 N N . ASN A 1 93 ? 40.874 19.466 9.616 1.00 28.16 93 ASN A N 1
ATOM 722 C CA . ASN A 1 93 ? 40.904 19.521 11.083 1.00 28.16 93 ASN A CA 1
ATOM 723 C C . ASN A 1 93 ? 39.574 19.367 11.855 1.00 28.16 93 ASN A C 1
ATOM 725 O O . ASN A 1 93 ? 38.519 19.769 11.369 1.00 28.16 93 ASN A O 1
ATOM 729 N N . PRO A 1 94 ? 39.646 18.954 13.141 1.00 31.27 94 PRO A N 1
ATOM 730 C CA . PRO A 1 94 ? 38.517 18.964 14.063 1.00 31.27 94 PRO A CA 1
ATOM 731 C C . PRO A 1 94 ? 38.319 20.358 14.683 1.00 31.27 94 PRO A C 1
ATOM 733 O O . PRO A 1 94 ? 39.204 20.884 15.358 1.00 31.27 94 PRO A O 1
ATOM 736 N N . GLN A 1 95 ? 37.131 20.939 14.521 1.00 25.44 95 GLN A N 1
ATOM 737 C CA . GLN A 1 95 ? 36.613 21.937 15.459 1.00 25.44 95 GLN A CA 1
ATOM 738 C C . GLN A 1 95 ? 35.412 21.332 16.178 1.00 25.44 95 GLN A C 1
ATOM 740 O O . GLN A 1 95 ? 34.290 21.312 15.683 1.00 25.44 95 GLN A O 1
ATOM 745 N N . SER A 1 96 ? 35.698 20.781 17.354 1.00 26.22 96 SER A N 1
ATOM 746 C CA . SER A 1 96 ? 34.723 20.252 18.294 1.00 26.22 96 SER A CA 1
ATOM 747 C C . SER A 1 96 ? 34.002 21.405 18.990 1.00 26.22 96 SER A C 1
ATOM 749 O O . SER A 1 96 ? 34.539 22.004 19.923 1.00 26.22 96 SER A O 1
ATOM 751 N N . HIS A 1 97 ? 32.777 21.698 18.563 1.00 28.22 97 HIS A N 1
ATOM 752 C CA . HIS A 1 97 ? 31.789 22.279 19.462 1.00 28.22 97 HIS A CA 1
ATOM 753 C C . HIS A 1 97 ? 31.076 21.129 20.177 1.00 28.22 97 HIS A C 1
ATOM 755 O O . HIS A 1 97 ? 30.252 20.425 19.601 1.00 28.22 97 HIS A O 1
ATOM 761 N N . GLU A 1 98 ? 31.458 20.920 21.436 1.00 32.72 98 GLU A N 1
ATOM 762 C CA . GLU A 1 98 ? 30.763 20.065 22.393 1.00 32.72 98 GLU A CA 1
ATOM 763 C C . GLU A 1 98 ? 29.342 20.597 22.618 1.00 32.72 98 GLU A C 1
ATOM 765 O O . GLU A 1 98 ? 29.134 21.606 23.294 1.00 32.72 98 GLU A O 1
ATOM 770 N N . GLN A 1 99 ? 28.355 19.896 22.067 1.00 29.27 99 GLN A N 1
ATOM 771 C CA . GLN A 1 99 ? 26.998 19.872 22.599 1.00 29.27 99 GLN A CA 1
ATOM 772 C C . GLN A 1 99 ? 26.602 18.410 22.772 1.00 29.27 99 GLN A C 1
ATOM 774 O O . GLN A 1 99 ? 26.487 17.642 21.823 1.00 29.27 99 GLN A O 1
ATOM 779 N N . THR A 1 100 ? 26.476 18.017 24.032 1.00 32.19 100 THR A N 1
ATOM 780 C CA . THR A 1 100 ? 26.102 16.687 24.496 1.00 32.19 100 THR A CA 1
ATOM 781 C C . THR A 1 100 ? 24.646 16.384 24.131 1.00 32.19 100 THR A C 1
ATOM 783 O O . THR A 1 100 ? 23.733 16.630 24.915 1.00 32.19 100 THR A O 1
ATOM 786 N N . SER A 1 101 ? 24.424 15.821 22.940 1.00 39.16 101 SER A N 1
ATOM 787 C CA . SER A 1 101 ? 23.204 15.083 22.606 1.00 39.16 101 SER A CA 1
ATOM 788 C C . SER A 1 101 ? 23.289 13.677 23.220 1.00 39.16 101 SER A C 1
ATOM 790 O O . SER A 1 101 ? 24.323 13.002 23.149 1.00 39.16 101 SER A O 1
ATOM 792 N N . GLN A 1 102 ? 22.212 13.230 23.872 1.00 41.34 102 GLN A N 1
ATOM 793 C CA . GLN A 1 102 ? 22.049 11.839 24.307 1.00 41.34 102 GLN A CA 1
ATOM 794 C C . GLN A 1 102 ? 21.783 10.946 23.088 1.00 41.34 102 GLN A C 1
ATOM 796 O O . GLN A 1 102 ? 20.677 10.466 22.873 1.00 41.34 102 GLN A O 1
ATOM 801 N N . GLU A 1 103 ? 22.800 10.744 22.261 1.00 49.59 103 GLU A N 1
ATOM 802 C CA . GLU A 1 103 ? 22.762 9.740 21.203 1.00 49.59 103 GLU A CA 1
ATOM 803 C C . GLU A 1 103 ? 23.004 8.355 21.808 1.00 49.59 103 GLU A C 1
ATOM 805 O O . GLU A 1 103 ? 23.988 8.125 22.520 1.00 49.59 103 GLU A O 1
ATOM 810 N N . SER A 1 104 ? 22.113 7.414 21.503 1.00 59.28 104 SER A N 1
ATOM 811 C CA . SER A 1 104 ? 22.300 5.994 21.773 1.00 59.28 104 SER A CA 1
ATOM 812 C C . SER A 1 104 ? 23.606 5.520 21.133 1.00 59.28 104 SER A C 1
ATOM 814 O O . SER A 1 104 ? 23.913 5.832 19.983 1.00 59.28 104 SER A O 1
ATOM 816 N N . TRP A 1 105 ? 24.391 4.727 21.861 1.00 55.62 105 TRP A N 1
ATOM 817 C CA . TRP A 1 105 ? 25.671 4.185 21.386 1.00 55.62 105 TRP A CA 1
ATOM 818 C C . TRP A 1 105 ? 25.554 3.468 20.024 1.00 55.62 105 TRP A C 1
ATOM 820 O O . TRP A 1 105 ? 26.467 3.541 19.203 1.00 55.62 105 TRP A O 1
ATOM 830 N N . VAL A 1 106 ? 24.395 2.859 19.742 1.00 58.56 106 VAL A N 1
ATOM 831 C CA . VAL A 1 106 ? 24.082 2.225 18.452 1.00 58.56 106 VAL A CA 1
ATOM 832 C C . VAL A 1 106 ? 24.000 3.249 17.317 1.00 58.56 106 VAL A C 1
ATOM 834 O O . VAL A 1 106 ? 24.507 2.981 16.232 1.00 58.56 106 VAL A O 1
ATOM 837 N N . GLN A 1 107 ? 23.429 4.434 17.563 1.00 58.84 107 GLN A N 1
ATOM 838 C CA . GLN A 1 107 ? 23.342 5.518 16.575 1.00 58.84 107 GLN A CA 1
ATOM 839 C C . GLN A 1 107 ? 24.739 6.015 16.200 1.00 58.84 107 GLN A C 1
ATOM 841 O O . GLN A 1 107 ? 25.044 6.155 15.017 1.00 58.84 107 GLN A O 1
ATOM 846 N N . ARG A 1 108 ? 25.621 6.194 17.194 1.00 63.97 108 ARG A N 1
ATOM 847 C CA . ARG A 1 108 ? 27.020 6.591 16.964 1.00 63.97 108 ARG A CA 1
ATOM 848 C C . ARG A 1 108 ? 27.806 5.526 16.218 1.00 63.97 108 ARG A C 1
ATOM 850 O O . ARG A 1 108 ? 28.547 5.853 15.299 1.00 63.97 108 ARG A O 1
ATOM 857 N N . MET A 1 109 ? 27.627 4.258 16.580 1.00 65.62 109 MET A N 1
ATOM 858 C CA . MET A 1 109 ? 28.288 3.147 15.897 1.00 65.62 109 MET A CA 1
ATOM 859 C C . MET A 1 109 ? 27.807 3.010 14.447 1.00 65.62 109 MET A C 1
ATOM 861 O O . MET A 1 109 ? 28.626 2.830 13.550 1.00 65.62 109 MET A O 1
ATOM 865 N N . PHE A 1 110 ? 26.499 3.132 14.205 1.00 64.06 110 PHE A N 1
ATOM 866 C CA . PHE A 1 110 ? 25.925 3.072 12.864 1.00 64.06 110 PHE A CA 1
ATOM 867 C C . PHE A 1 110 ? 26.405 4.246 12.009 1.00 64.06 110 PHE A C 1
ATOM 869 O O . PHE A 1 110 ? 26.929 4.025 10.926 1.00 64.06 110 PHE A O 1
ATOM 876 N N . MET A 1 111 ? 26.323 5.480 12.514 1.00 61.81 111 MET A N 1
ATOM 877 C CA . MET A 1 111 ? 26.805 6.664 11.794 1.00 61.81 111 MET A CA 1
ATOM 878 C C . MET A 1 111 ? 28.320 6.635 11.558 1.00 61.81 111 MET A C 1
ATOM 880 O O . MET A 1 111 ? 28.760 7.057 10.497 1.00 61.81 111 MET A O 1
ATOM 884 N N . ALA A 1 112 ? 29.120 6.084 12.476 1.00 63.72 112 ALA A N 1
ATOM 885 C CA . ALA A 1 112 ? 30.558 5.909 12.267 1.00 63.72 112 ALA A CA 1
ATOM 886 C C . ALA A 1 112 ? 30.878 4.847 11.198 1.00 63.72 112 ALA A C 1
ATOM 888 O O . ALA A 1 112 ? 31.787 5.036 10.400 1.00 63.72 112 ALA A O 1
ATOM 889 N N . LEU A 1 113 ? 30.121 3.745 11.144 1.00 58.06 113 LEU A N 1
ATOM 890 C CA . LEU A 1 113 ? 30.285 2.705 10.117 1.00 58.06 113 LEU A CA 1
ATOM 891 C C . LEU A 1 113 ? 29.769 3.139 8.739 1.00 58.06 113 LEU A C 1
ATOM 893 O O . LEU A 1 113 ? 30.285 2.696 7.715 1.00 58.06 113 LEU A O 1
ATOM 897 N N . VAL A 1 114 ? 28.729 3.971 8.714 1.00 57.78 114 VAL A N 1
ATOM 898 C CA . VAL A 1 114 ? 27.998 4.353 7.501 1.00 57.78 114 VAL A CA 1
ATOM 899 C C . VAL A 1 114 ? 28.505 5.676 6.918 1.00 57.78 114 VAL A C 1
ATOM 901 O O . VAL A 1 114 ? 28.599 5.800 5.697 1.00 57.78 114 VAL A O 1
ATOM 904 N N . GLY A 1 115 ? 28.902 6.633 7.761 1.00 53.72 115 GLY A N 1
ATOM 905 C CA . GLY A 1 115 ? 29.381 7.963 7.365 1.00 53.72 115 GLY A CA 1
ATOM 906 C C . GLY A 1 115 ? 30.684 7.956 6.559 1.00 53.72 115 GLY A C 1
ATOM 907 O O . GLY A 1 115 ? 30.874 8.827 5.709 1.00 53.72 115 GLY A O 1
ATOM 908 N N . ASP A 1 116 ? 31.524 6.931 6.732 1.00 53.22 116 ASP A N 1
ATOM 909 C CA . ASP A 1 116 ? 32.753 6.731 5.946 1.00 53.22 116 ASP A CA 1
ATOM 910 C C . ASP A 1 116 ? 32.485 6.223 4.517 1.00 53.22 116 ASP A C 1
ATOM 912 O O . ASP A 1 116 ? 33.381 6.203 3.669 1.00 53.22 116 ASP A O 1
ATOM 916 N N . SER A 1 117 ? 31.248 5.822 4.207 1.00 57.34 117 SER A N 1
ATOM 917 C CA . SER A 1 117 ? 30.888 5.290 2.897 1.00 57.34 117 SER A CA 1
ATOM 918 C C . SER A 1 117 ? 30.104 6.313 2.070 1.00 57.34 117 SER A C 1
ATOM 920 O O . SER A 1 117 ? 28.973 6.684 2.380 1.00 57.34 117 SER A O 1
ATOM 922 N N . ALA A 1 118 ? 30.684 6.733 0.941 1.00 53.88 118 ALA A N 1
ATOM 923 C CA . ALA A 1 118 ? 30.047 7.655 -0.008 1.00 53.88 118 ALA A CA 1
ATOM 924 C C . ALA A 1 118 ? 28.655 7.181 -0.491 1.00 53.88 118 ALA A C 1
ATOM 926 O O . ALA A 1 118 ? 27.837 7.998 -0.905 1.00 53.88 118 ALA A O 1
ATOM 927 N N . LEU A 1 119 ? 28.371 5.874 -0.386 1.00 56.03 119 LEU A N 1
ATOM 928 C CA . LEU A 1 119 ? 27.096 5.243 -0.739 1.00 56.03 119 LEU A CA 1
ATOM 929 C C . LEU A 1 119 ? 25.923 5.646 0.165 1.00 56.03 119 LEU A C 1
ATOM 931 O O . LEU A 1 119 ? 24.791 5.615 -0.294 1.00 56.03 119 LEU A O 1
ATOM 935 N N . PHE A 1 120 ? 26.149 6.038 1.418 1.00 55.44 120 PHE A N 1
ATOM 936 C CA . PHE A 1 120 ? 25.051 6.383 2.332 1.00 55.44 120 PHE A CA 1
ATOM 937 C C . PHE A 1 120 ? 24.929 7.882 2.617 1.00 55.44 120 PHE A C 1
ATOM 939 O O . PHE A 1 120 ? 23.968 8.313 3.264 1.00 55.44 120 PHE A O 1
ATOM 946 N N . ASN A 1 121 ? 25.859 8.686 2.100 1.00 57.97 121 ASN A N 1
ATOM 947 C CA . ASN A 1 121 ? 25.877 10.133 2.307 1.00 57.97 121 ASN A CA 1
ATOM 948 C C . ASN A 1 121 ? 24.949 10.891 1.343 1.00 57.97 121 ASN A C 1
ATOM 950 O O . ASN A 1 121 ? 24.567 12.023 1.632 1.00 57.97 121 ASN A O 1
ATOM 954 N N . THR A 1 122 ? 24.525 10.276 0.233 1.00 62.22 122 THR A N 1
ATOM 955 C CA . THR A 1 122 ? 23.584 10.882 -0.722 1.00 62.22 122 THR A CA 1
ATOM 956 C C . THR A 1 122 ? 22.238 10.154 -0.721 1.00 62.22 122 THR A C 1
ATOM 958 O O . THR A 1 122 ? 22.170 8.937 -0.549 1.00 62.22 122 THR A O 1
ATOM 961 N N . ARG A 1 123 ? 21.139 10.893 -0.941 1.00 62.53 123 ARG A N 1
ATOM 962 C CA . ARG A 1 123 ? 19.795 10.306 -1.142 1.00 62.53 123 ARG A CA 1
ATOM 963 C C . ARG A 1 123 ? 19.779 9.305 -2.300 1.00 62.53 123 ARG A C 1
ATOM 965 O O . ARG A 1 123 ? 19.112 8.283 -2.226 1.00 62.53 123 ARG A O 1
ATOM 972 N N . GLU A 1 124 ? 20.576 9.574 -3.325 1.00 60.94 124 GLU A N 1
ATOM 973 C CA . GLU A 1 124 ? 20.755 8.708 -4.483 1.00 60.94 124 GLU A CA 1
ATOM 974 C C . GLU A 1 124 ? 21.443 7.378 -4.152 1.00 60.94 124 GLU A C 1
ATOM 976 O O . GLU A 1 124 ? 21.053 6.337 -4.677 1.00 60.94 124 GLU A O 1
ATOM 981 N N . GLY A 1 125 ? 22.453 7.389 -3.279 1.00 62.94 125 GLY A N 1
ATOM 982 C CA . GLY A 1 125 ? 23.120 6.168 -2.832 1.00 62.94 125 GLY A CA 1
ATOM 983 C C . GLY A 1 125 ? 22.245 5.303 -1.913 1.00 62.94 125 GLY A C 1
ATOM 984 O O . GLY A 1 125 ? 22.444 4.092 -1.833 1.00 62.94 125 GLY A O 1
ATOM 985 N N . ARG A 1 126 ? 21.223 5.912 -1.294 1.00 70.88 126 ARG A N 1
ATOM 986 C CA . ARG A 1 126 ? 20.187 5.236 -0.494 1.00 70.88 126 ARG A CA 1
ATOM 987 C C . ARG A 1 126 ? 19.057 4.643 -1.343 1.00 70.88 126 ARG A C 1
ATOM 989 O O . ARG A 1 126 ? 18.355 3.756 -0.869 1.00 70.88 126 ARG A O 1
ATOM 996 N N . ALA A 1 127 ? 18.881 5.103 -2.584 1.00 74.38 127 ALA A N 1
ATOM 997 C CA . ALA A 1 127 ? 17.939 4.510 -3.527 1.00 74.38 127 ALA A CA 1
ATOM 998 C C . ALA A 1 127 ? 18.501 3.199 -4.101 1.00 74.38 127 ALA A C 1
ATOM 1000 O O . ALA A 1 127 ? 19.679 3.107 -4.454 1.00 74.38 127 ALA A O 1
ATOM 1001 N N . GLY A 1 128 ? 17.655 2.178 -4.252 1.00 80.69 128 GLY A N 1
ATOM 1002 C CA . GLY A 1 128 ? 18.075 0.901 -4.822 1.00 80.69 128 GLY A CA 1
ATOM 1003 C C . GLY A 1 128 ? 18.555 1.063 -6.268 1.00 80.69 128 GLY A C 1
ATOM 1004 O O . GLY A 1 128 ? 17.791 1.473 -7.138 1.00 80.69 128 GLY A O 1
ATOM 1005 N N . LYS A 1 129 ? 19.814 0.710 -6.559 1.00 87.38 129 LYS A N 1
ATOM 1006 C CA . LYS A 1 129 ? 20.364 0.668 -7.927 1.00 87.38 129 LYS A CA 1
ATOM 1007 C C . LYS A 1 129 ? 20.579 -0.776 -8.372 1.00 87.38 129 LYS A C 1
ATOM 1009 O O . LYS A 1 129 ? 21.306 -1.530 -7.729 1.00 87.38 129 LYS A O 1
ATOM 1014 N N . VAL A 1 130 ? 20.013 -1.150 -9.519 1.00 92.00 130 VAL A N 1
ATOM 1015 C CA . VAL A 1 130 ? 20.194 -2.483 -10.127 1.00 92.00 130 VAL A CA 1
ATOM 1016 C C . VAL A 1 130 ? 20.639 -2.377 -11.582 1.00 92.00 130 VAL A C 1
ATOM 1018 O O . VAL A 1 130 ? 20.439 -1.353 -12.235 1.00 92.00 130 VAL 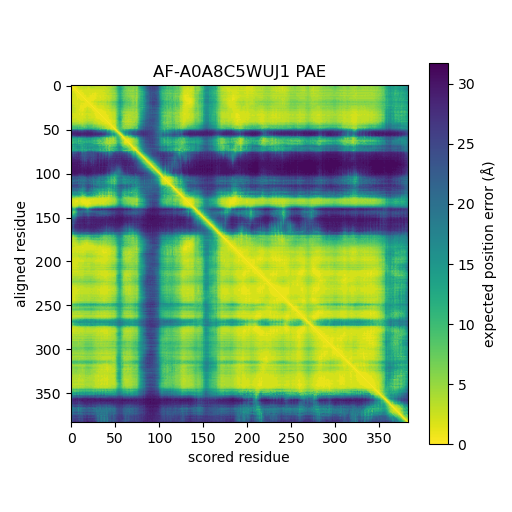A O 1
ATOM 1021 N N . HIS A 1 131 ? 21.264 -3.431 -12.114 1.00 94.38 131 HIS A N 1
ATOM 1022 C CA . HIS A 1 131 ? 21.613 -3.485 -13.534 1.00 94.38 131 HIS A CA 1
ATOM 1023 C C . HIS A 1 131 ? 20.364 -3.402 -14.417 1.00 94.38 131 HIS A C 1
ATOM 1025 O O . HIS A 1 131 ? 19.363 -4.076 -14.167 1.00 94.38 131 HIS A O 1
ATOM 1031 N N . ASN A 1 132 ? 20.437 -2.570 -15.458 1.00 95.06 132 ASN A N 1
ATOM 1032 C CA . ASN A 1 132 ? 19.315 -2.346 -16.355 1.00 95.06 132 ASN A CA 1
ATOM 1033 C C . ASN A 1 132 ? 19.087 -3.577 -17.237 1.00 95.06 132 ASN A C 1
ATOM 1035 O O . ASN A 1 132 ? 19.854 -3.855 -18.158 1.00 95.06 132 ASN A O 1
ATOM 1039 N N . PHE A 1 133 ? 18.006 -4.306 -16.979 1.00 94.88 133 PHE A N 1
ATOM 1040 C CA . PHE A 1 133 ? 17.635 -5.464 -17.787 1.00 94.88 133 PHE A CA 1
ATOM 1041 C C . PHE A 1 133 ? 17.069 -5.096 -19.166 1.00 94.88 133 PHE A C 1
ATOM 1043 O O . PHE A 1 133 ? 16.951 -5.962 -20.029 1.00 94.88 133 PHE A O 1
ATOM 1050 N N . MET A 1 134 ? 16.741 -3.819 -19.383 1.00 93.56 134 MET A N 1
ATOM 1051 C CA . MET A 1 134 ? 16.281 -3.286 -20.665 1.00 93.56 134 MET A CA 1
ATOM 1052 C C . MET A 1 134 ? 17.432 -2.752 -21.533 1.00 93.56 134 MET A C 1
ATOM 1054 O O . MET A 1 134 ? 17.182 -2.234 -22.620 1.00 93.56 134 MET A O 1
ATOM 1058 N N . LEU A 1 135 ? 18.686 -2.872 -21.076 1.00 94.94 135 LEU A N 1
ATOM 1059 C CA . LEU A 1 135 ? 19.854 -2.313 -21.753 1.00 94.94 135 LEU A CA 1
ATOM 1060 C C . LEU A 1 135 ? 19.972 -2.803 -23.206 1.00 94.94 135 LEU A C 1
ATOM 1062 O O . LEU A 1 135 ? 20.044 -4.006 -23.475 1.00 94.94 135 LEU A O 1
ATOM 1066 N N . GLY A 1 136 ? 20.037 -1.857 -24.142 1.00 91.75 136 GLY A N 1
ATOM 1067 C CA . GLY A 1 136 ? 20.202 -2.121 -25.573 1.00 91.75 136 GLY A CA 1
ATOM 1068 C C . GLY A 1 136 ? 18.945 -2.630 -26.285 1.00 91.75 136 GLY A C 1
ATOM 1069 O O . GLY A 1 136 ? 19.020 -2.951 -27.469 1.00 91.75 136 GLY A O 1
ATOM 1070 N N . LEU A 1 137 ? 17.796 -2.718 -25.606 1.00 90.56 137 LEU A N 1
ATOM 1071 C CA . LEU A 1 137 ? 16.527 -3.009 -26.272 1.00 90.56 137 LEU A CA 1
ATOM 1072 C C . LEU A 1 137 ? 16.038 -1.804 -27.078 1.00 90.56 137 LEU A C 1
ATOM 1074 O O . LEU A 1 137 ? 16.347 -0.655 -26.767 1.00 90.56 137 LEU A O 1
ATOM 1078 N N . ASN A 1 138 ? 15.225 -2.079 -28.095 1.00 85.81 138 ASN A N 1
ATOM 1079 C CA . ASN A 1 138 ? 14.458 -1.053 -28.785 1.00 85.81 138 ASN A CA 1
ATOM 1080 C C . ASN A 1 138 ? 13.035 -1.022 -28.212 1.00 85.81 138 ASN A C 1
ATOM 1082 O O . ASN A 1 138 ? 12.330 -2.032 -28.257 1.00 85.81 138 ASN A O 1
ATOM 1086 N N . LEU A 1 139 ? 12.626 0.121 -27.661 1.00 77.62 139 LEU A N 1
ATOM 1087 C CA . LEU A 1 139 ? 11.255 0.342 -27.214 1.00 77.62 139 LEU A CA 1
ATOM 1088 C C . LEU A 1 139 ? 10.444 0.900 -28.382 1.00 77.62 139 LEU A C 1
ATOM 1090 O O . LEU A 1 139 ? 10.438 2.105 -28.621 1.00 77.62 139 LEU A O 1
ATOM 1094 N N . ASN A 1 140 ? 9.736 0.023 -29.090 1.00 68.81 140 ASN A N 1
ATOM 1095 C CA . ASN A 1 140 ? 8.655 0.475 -29.958 1.00 68.81 140 ASN A CA 1
ATOM 1096 C C . ASN A 1 140 ? 7.473 0.909 -29.083 1.00 68.81 140 ASN A C 1
ATOM 1098 O O . ASN A 1 140 ? 7.140 0.250 -28.095 1.00 68.81 140 ASN A O 1
ATOM 1102 N N . THR A 1 141 ? 6.848 2.029 -29.433 1.00 55.28 141 THR A N 1
ATOM 1103 C CA . THR A 1 141 ? 5.653 2.528 -28.755 1.00 55.28 141 THR A CA 1
ATOM 1104 C C . THR A 1 141 ? 4.525 1.492 -28.808 1.00 55.28 141 THR A C 1
ATOM 1106 O O . THR A 1 141 ? 4.236 0.924 -29.858 1.00 55.28 141 THR A O 1
ATOM 1109 N N . CYS A 1 142 ? 3.869 1.323 -27.656 1.00 49.62 142 CYS A N 1
ATOM 1110 C CA . CYS A 1 142 ? 2.552 0.712 -27.457 1.00 49.62 142 CYS A CA 1
ATOM 1111 C C . CYS A 1 142 ? 2.480 -0.824 -27.394 1.00 49.62 142 CYS A C 1
ATOM 1113 O O . CYS A 1 142 ? 2.028 -1.488 -28.320 1.00 49.62 142 CYS A O 1
ATOM 1115 N N . TYR A 1 143 ? 2.713 -1.364 -26.197 1.00 49.94 143 TYR A N 1
ATOM 1116 C CA . TYR A 1 143 ? 1.657 -2.179 -25.596 1.00 49.94 143 TYR A CA 1
ATOM 1117 C C . TYR A 1 143 ? 1.031 -1.344 -24.475 1.00 49.94 143 TYR A C 1
ATOM 1119 O O . TYR A 1 143 ? 1.714 -1.080 -23.485 1.00 49.94 143 TYR A O 1
ATOM 1127 N N . PRO A 1 144 ? -0.214 -0.854 -24.609 1.00 55.41 144 PRO A N 1
ATOM 1128 C CA . PRO A 1 144 ? -0.929 -0.365 -23.436 1.00 55.41 144 PRO A CA 1
ATOM 1129 C C . PRO A 1 144 ? -0.970 -1.488 -22.388 1.00 55.41 144 PRO A C 1
ATOM 1131 O O . PRO A 1 144 ? -1.036 -2.668 -22.744 1.00 55.41 144 PRO A O 1
ATOM 1134 N N . LEU A 1 145 ? -0.938 -1.138 -21.095 1.00 55.31 145 LEU A N 1
ATOM 1135 C CA . LEU A 1 145 ? -1.146 -2.106 -20.004 1.00 55.31 145 LEU A CA 1
ATOM 1136 C C . LEU A 1 145 ? -2.400 -2.965 -20.260 1.00 55.31 145 LEU A C 1
ATOM 1138 O O . LEU A 1 145 ? -2.411 -4.151 -19.924 1.00 55.31 145 LEU A O 1
ATOM 1142 N N . SER A 1 146 ? -3.395 -2.381 -20.939 1.00 51.53 146 SER A N 1
ATOM 1143 C CA . SER A 1 146 ? -4.537 -3.065 -21.536 1.00 51.53 146 SER A CA 1
ATOM 1144 C C . SER A 1 146 ?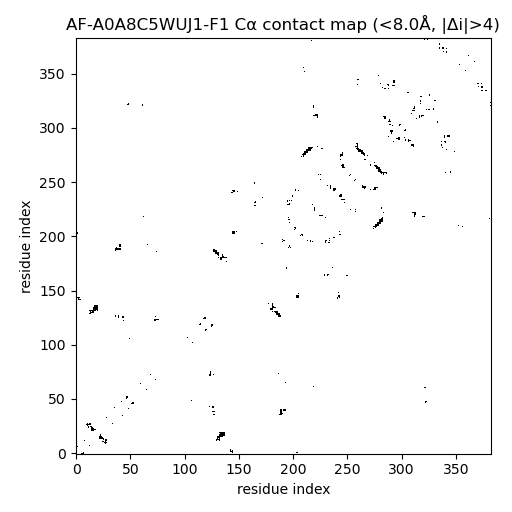 -4.474 -3.121 -23.069 1.00 51.53 146 SER A C 1
ATOM 1146 O O . SER A 1 146 ? -4.929 -2.193 -23.731 1.00 51.53 146 SER A O 1
ATOM 1148 N N . PRO A 1 147 ? -3.972 -4.217 -23.671 1.00 48.44 147 PRO A N 1
ATOM 1149 C CA . PRO A 1 147 ? -4.073 -4.443 -25.116 1.00 48.44 147 PRO A CA 1
ATOM 1150 C C . PRO A 1 147 ? -5.496 -4.812 -25.577 1.00 48.44 147 PRO A C 1
ATOM 1152 O O . PRO A 1 147 ? -5.708 -4.999 -26.772 1.00 48.44 147 PRO A O 1
ATOM 1155 N N . PHE A 1 148 ? -6.452 -4.951 -24.649 1.00 48.69 148 PHE A N 1
ATOM 1156 C CA . PHE A 1 148 ? -7.808 -5.447 -24.911 1.00 48.69 148 PHE A CA 1
ATOM 1157 C C . PHE A 1 148 ? -8.889 -4.361 -24.866 1.00 48.69 148 PHE A C 1
ATOM 1159 O O . PHE A 1 148 ? -10.009 -4.613 -25.298 1.00 48.69 148 PHE A O 1
ATOM 1166 N N . ILE A 1 149 ? -8.564 -3.155 -24.393 1.00 48.28 149 ILE A N 1
ATOM 1167 C CA . ILE A 1 149 ? -9.480 -2.014 -24.448 1.00 48.28 149 ILE A CA 1
ATOM 1168 C C . ILE A 1 149 ? -9.228 -1.306 -25.775 1.00 48.28 149 ILE A C 1
ATOM 1170 O O . ILE A 1 149 ? -8.118 -0.846 -26.050 1.00 48.28 149 ILE A O 1
ATOM 1174 N N . GLY A 1 150 ? -10.246 -1.304 -26.639 1.00 42.47 150 GLY A N 1
ATOM 1175 C CA . GLY A 1 150 ? -10.186 -0.640 -27.934 1.00 42.47 150 GLY A CA 1
ATOM 1176 C C . GLY A 1 150 ? -9.748 0.813 -27.771 1.00 42.47 150 GLY A C 1
ATOM 1177 O O . GLY A 1 150 ? -10.125 1.476 -26.809 1.00 42.47 150 GLY A O 1
ATOM 1178 N N . VAL A 1 151 ? -8.951 1.307 -28.718 1.00 38.97 151 VAL A N 1
ATOM 1179 C CA . VAL A 1 151 ? -8.661 2.737 -28.851 1.00 38.97 151 VAL A CA 1
ATOM 1180 C C . VAL A 1 151 ? -9.968 3.419 -29.259 1.00 38.97 151 VAL A C 1
ATOM 1182 O O . VAL A 1 151 ? -10.202 3.673 -30.438 1.00 38.97 151 VAL A O 1
ATOM 1185 N N . SER A 1 152 ? -10.878 3.641 -28.312 1.00 35.50 152 SER A N 1
ATOM 1186 C CA . SER A 1 152 ? -11.983 4.562 -28.518 1.00 35.50 152 SER A CA 1
ATOM 1187 C C . SER A 1 152 ? -11.353 5.940 -28.645 1.00 35.50 152 SER A C 1
ATOM 1189 O O . SER A 1 152 ? -10.682 6.428 -27.733 1.00 35.50 152 SER A O 1
ATOM 1191 N N . THR A 1 153 ? -11.491 6.502 -29.842 1.00 32.03 153 THR A N 1
ATOM 1192 C CA . THR A 1 153 ? -11.215 7.896 -30.180 1.00 32.03 153 THR A CA 1
ATOM 1193 C C . THR A 1 153 ? -11.582 8.815 -29.030 1.00 32.03 153 THR A C 1
ATOM 1195 O O . THR A 1 153 ? -12.620 8.604 -28.415 1.00 32.03 153 THR A O 1
ATOM 1198 N N . GLN A 1 154 ? -10.732 9.817 -28.794 1.00 35.56 154 GLN A N 1
ATOM 1199 C CA . GLN A 1 154 ? -10.969 10.970 -27.929 1.00 35.56 154 GLN A CA 1
ATOM 1200 C C . GLN A 1 154 ? -12.417 11.474 -28.061 1.00 35.56 154 GLN A C 1
ATOM 1202 O O . GLN A 1 154 ? -12.702 12.351 -28.872 1.00 35.56 154 GLN A O 1
ATOM 1207 N N . GLU A 1 155 ? -13.336 10.928 -27.274 1.00 30.33 155 GLU A N 1
ATOM 1208 C CA . GLU A 1 155 ? -14.501 11.676 -26.854 1.00 30.33 155 GLU A CA 1
ATOM 1209 C C . GLU A 1 155 ? -13.974 12.578 -25.752 1.00 30.33 155 GLU A C 1
ATOM 1211 O O . GLU A 1 155 ? -13.387 12.121 -24.770 1.00 30.33 155 GLU A O 1
ATOM 1216 N N . SER A 1 156 ? -14.042 13.874 -26.041 1.00 33.81 156 SER A N 1
ATOM 1217 C CA . SER A 1 156 ? -13.777 14.974 -25.129 1.00 33.81 156 SER A CA 1
ATOM 1218 C C . SER A 1 156 ? -14.189 14.587 -23.716 1.00 33.81 156 SER A C 1
ATOM 1220 O O . SER A 1 156 ? -15.378 14.445 -23.438 1.00 33.81 156 SER A O 1
ATOM 1222 N N . VAL A 1 157 ? -13.187 14.393 -22.859 1.00 38.53 157 VAL A N 1
ATOM 1223 C CA . VAL A 1 157 ? -13.376 14.314 -21.417 1.00 38.53 157 VAL A CA 1
ATOM 1224 C C . VAL A 1 157 ? -14.035 15.633 -21.046 1.00 38.53 157 VAL A C 1
ATOM 1226 O O . VAL A 1 157 ? -13.403 16.682 -21.134 1.00 38.53 157 VAL A O 1
ATOM 1229 N N . GLU A 1 158 ? -15.333 15.594 -20.766 1.00 34.84 158 GLU A N 1
ATOM 1230 C CA . GLU A 1 158 ? -16.002 16.704 -20.110 1.00 34.84 158 GLU A CA 1
ATOM 1231 C C . GLU A 1 158 ? -15.254 16.910 -18.787 1.00 34.84 158 GLU A C 1
ATOM 1233 O O . GLU A 1 158 ? -15.210 16.015 -17.941 1.00 34.84 158 GLU A O 1
ATOM 1238 N N . ASP A 1 159 ? -14.605 18.070 -18.659 1.00 40.09 159 ASP A N 1
ATOM 1239 C CA . ASP A 1 159 ? -13.942 18.604 -17.458 1.00 40.09 159 ASP A CA 1
ATOM 1240 C C . ASP A 1 159 ? -14.954 18.893 -16.319 1.00 40.09 159 ASP A C 1
ATOM 1242 O O . ASP A 1 159 ? -14.754 19.777 -15.488 1.00 40.09 159 ASP A O 1
ATOM 1246 N N . ASP A 1 160 ? -16.057 18.148 -16.257 1.00 39.06 160 ASP A N 1
ATOM 1247 C CA . ASP A 1 160 ? -17.132 18.315 -15.285 1.00 39.06 160 ASP A CA 1
ATOM 1248 C C . ASP A 1 160 ? -16.967 17.298 -14.155 1.00 39.06 160 ASP A C 1
ATOM 1250 O O . ASP A 1 160 ? -17.696 16.320 -14.030 1.00 39.06 160 ASP A O 1
ATOM 1254 N N . ASP A 1 161 ? -15.915 17.511 -13.376 1.00 43.81 161 ASP A N 1
ATOM 1255 C CA . ASP A 1 161 ? -15.848 17.286 -11.933 1.00 43.81 161 ASP A CA 1
ATOM 1256 C C . ASP A 1 161 ? -14.435 17.725 -11.552 1.00 43.81 161 ASP A C 1
ATOM 1258 O O . ASP A 1 161 ? -13.459 17.014 -11.794 1.00 43.81 161 ASP A O 1
ATOM 1262 N N . VAL A 1 162 ? -14.315 18.949 -11.035 1.00 42.81 162 VAL A N 1
ATOM 1263 C CA . VAL A 1 162 ? -13.068 19.488 -10.487 1.00 42.81 162 VAL A CA 1
ATOM 1264 C C . VAL A 1 162 ? -12.431 18.400 -9.619 1.00 42.81 162 VAL A C 1
ATOM 1266 O O . VAL A 1 162 ? -13.055 17.939 -8.667 1.00 42.81 162 VAL A O 1
ATOM 1269 N N . ASP A 1 163 ? -11.222 17.971 -9.987 1.00 46.47 163 ASP A N 1
ATOM 1270 C CA . ASP A 1 163 ? -10.422 16.905 -9.365 1.00 46.47 163 ASP A CA 1
ATOM 1271 C C . ASP A 1 163 ? -9.934 17.367 -7.970 1.00 46.47 163 ASP A C 1
ATOM 1273 O O . ASP A 1 163 ? -8.746 17.496 -7.690 1.00 46.47 163 ASP A O 1
ATOM 1277 N N . THR A 1 164 ? -10.873 17.746 -7.093 1.00 44.12 164 THR A N 1
ATOM 1278 C CA . THR A 1 164 ? -10.645 18.478 -5.835 1.00 44.12 164 THR A CA 1
ATOM 1279 C C . THR A 1 164 ? -9.905 17.670 -4.777 1.00 44.12 164 THR A C 1
ATOM 1281 O O . THR A 1 164 ? -9.538 18.224 -3.745 1.00 44.12 164 THR A O 1
ATOM 1284 N N . ALA A 1 165 ? -9.693 16.373 -5.000 1.00 46.12 165 ALA A N 1
ATOM 1285 C CA . ALA A 1 165 ? -9.035 15.504 -4.035 1.00 46.12 165 ALA A CA 1
ATOM 1286 C C . ALA A 1 165 ? -7.518 15.396 -4.226 1.00 46.12 165 ALA A C 1
ATOM 1288 O O . ALA A 1 165 ? -6.846 14.844 -3.356 1.00 46.12 165 ALA A O 1
ATOM 1289 N N . VAL A 1 166 ? -6.970 15.910 -5.332 1.00 51.12 166 VAL A N 1
ATOM 1290 C CA . VAL A 1 166 ? -5.565 15.693 -5.670 1.00 51.12 166 VAL A CA 1
ATOM 1291 C C . VAL A 1 166 ? -4.845 17.020 -5.871 1.00 51.12 166 VAL A C 1
ATOM 1293 O O . VAL A 1 166 ? -5.016 17.720 -6.865 1.00 51.12 166 VAL A O 1
ATOM 1296 N N . THR A 1 167 ? -4.050 17.379 -4.870 1.00 52.75 167 THR A N 1
ATOM 1297 C CA . THR A 1 167 ? -3.502 18.722 -4.661 1.00 52.75 167 THR A CA 1
ATOM 1298 C C . THR A 1 167 ? -2.266 19.051 -5.508 1.00 52.75 167 THR A C 1
ATOM 1300 O O . THR A 1 167 ? -1.966 20.236 -5.658 1.00 52.75 167 THR A O 1
ATOM 1303 N N . ASP A 1 168 ? -1.573 18.064 -6.100 1.00 59.22 168 ASP A N 1
ATOM 1304 C CA . ASP A 1 168 ? -0.380 18.296 -6.936 1.00 59.22 168 ASP A CA 1
ATOM 1305 C C . ASP A 1 168 ? -0.593 17.906 -8.422 1.00 59.22 168 ASP A C 1
ATOM 1307 O O . ASP A 1 168 ? -0.752 16.724 -8.757 1.00 59.22 168 ASP A O 1
ATOM 1311 N N . PRO A 1 169 ? -0.534 18.874 -9.362 1.00 54.44 169 PRO A N 1
ATOM 1312 C CA . PRO A 1 169 ? -0.560 18.599 -10.799 1.00 54.44 169 PRO A CA 1
ATOM 1313 C C . PRO A 1 169 ? 0.622 17.750 -11.310 1.00 54.44 169 PRO A C 1
ATOM 1315 O O . PRO A 1 169 ? 0.543 17.223 -12.419 1.00 54.44 169 PRO A O 1
ATOM 1318 N N . ASN A 1 170 ? 1.708 17.603 -10.540 1.00 60.00 170 ASN A N 1
ATOM 1319 C CA . ASN A 1 170 ? 2.920 16.858 -10.916 1.00 60.00 170 ASN A CA 1
ATOM 1320 C C . ASN A 1 170 ? 3.063 15.499 -10.214 1.00 60.00 170 ASN A C 1
ATOM 1322 O O . ASN A 1 170 ? 4.109 14.863 -10.315 1.00 60.00 170 ASN A O 1
ATOM 1326 N N . GLU A 1 171 ? 2.040 15.030 -9.511 1.00 68.00 171 GLU A N 1
ATOM 1327 C CA . GLU A 1 17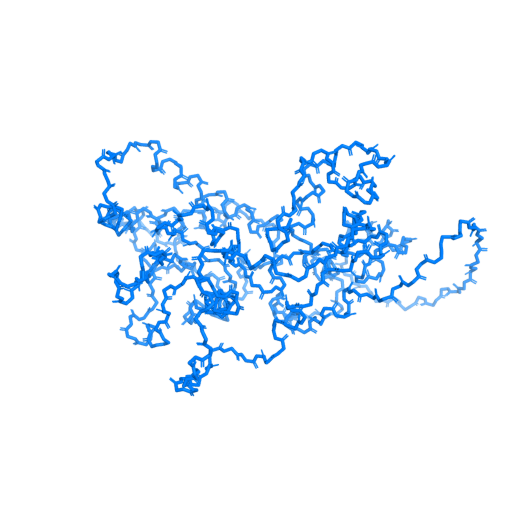1 ? 2.104 13.806 -8.704 1.00 68.00 171 GLU A CA 1
ATOM 1328 C C . GLU A 1 171 ? 2.488 12.539 -9.495 1.00 68.00 171 GLU A C 1
ATOM 1330 O O . GLU A 1 171 ? 3.174 11.656 -8.989 1.00 68.00 171 GLU A O 1
ATOM 1335 N N . PHE A 1 172 ? 2.119 12.483 -10.779 1.00 77.88 172 PHE A N 1
ATOM 1336 C CA . PHE A 1 172 ? 2.509 11.418 -11.709 1.00 77.88 172 PHE A CA 1
ATOM 1337 C C . PHE A 1 172 ? 3.482 11.916 -12.789 1.00 77.88 172 PHE A C 1
ATOM 1339 O O . PHE A 1 172 ? 3.412 11.484 -13.946 1.00 77.88 172 PHE A O 1
ATOM 1346 N N . ASP A 1 173 ? 4.379 12.845 -12.436 1.00 70.12 173 ASP A N 1
ATOM 1347 C CA . ASP A 1 173 ? 5.390 13.366 -13.360 1.00 70.12 173 ASP A CA 1
ATOM 1348 C C . ASP A 1 173 ? 6.139 12.205 -14.035 1.00 70.12 173 ASP A C 1
ATOM 1350 O O . ASP A 1 173 ? 6.519 11.212 -13.410 1.00 70.12 173 ASP A O 1
ATOM 1354 N N . ARG A 1 174 ? 6.338 12.321 -15.350 1.00 72.94 174 ARG A N 1
ATOM 1355 C CA . ARG A 1 174 ? 7.056 11.336 -16.176 1.00 72.94 174 ARG A CA 1
ATOM 1356 C C . ARG A 1 174 ? 6.426 9.934 -16.252 1.00 72.94 174 ARG A C 1
ATOM 1358 O O . ARG A 1 174 ? 7.042 9.039 -16.827 1.00 72.94 174 ARG A O 1
ATOM 1365 N N . ILE A 1 175 ? 5.196 9.707 -15.775 1.00 76.69 175 ILE A N 1
ATOM 1366 C CA . ILE A 1 175 ? 4.553 8.372 -15.817 1.00 76.69 175 ILE A CA 1
ATOM 1367 C C . ILE A 1 175 ? 4.442 7.791 -17.237 1.00 76.69 175 ILE A C 1
ATOM 1369 O O . ILE A 1 175 ? 4.546 6.575 -17.442 1.00 76.69 175 ILE A O 1
ATOM 1373 N N . LEU A 1 176 ? 4.263 8.656 -18.239 1.00 75.44 176 LEU A N 1
ATOM 1374 C CA . LEU A 1 176 ? 4.186 8.274 -19.649 1.00 75.44 176 LEU A CA 1
ATOM 1375 C C . LEU A 1 176 ? 5.558 8.187 -20.323 1.00 75.44 176 LEU A C 1
ATOM 1377 O O . LEU A 1 176 ? 5.650 7.606 -21.405 1.00 75.44 176 LEU A O 1
ATOM 1381 N N . GLU A 1 177 ? 6.625 8.679 -19.688 1.00 80.38 177 GLU A N 1
ATOM 1382 C CA . GLU A 1 177 ? 7.963 8.575 -20.256 1.00 80.38 177 GLU A CA 1
ATOM 1383 C C . GLU A 1 177 ? 8.389 7.100 -20.373 1.00 80.38 177 GLU A C 1
ATOM 1385 O O . GLU A 1 177 ? 8.112 6.274 -19.488 1.00 80.38 177 GLU A O 1
ATOM 1390 N N . PRO A 1 178 ? 9.025 6.723 -21.495 1.00 80.50 178 PRO A N 1
ATOM 1391 C CA . PRO A 1 178 ? 9.586 5.394 -21.651 1.00 80.50 178 PRO A CA 1
ATOM 1392 C C . PRO A 1 178 ? 10.789 5.217 -20.721 1.00 80.50 178 PRO A C 1
ATOM 1394 O O . PRO A 1 178 ? 11.534 6.157 -20.446 1.00 80.50 178 PRO A O 1
ATOM 1397 N N . LEU A 1 179 ? 11.005 3.983 -20.264 1.00 84.31 179 LEU A N 1
ATOM 1398 C CA . LEU A 1 179 ? 12.191 3.656 -19.479 1.00 84.31 179 LEU A CA 1
ATOM 1399 C C . LEU A 1 179 ? 13.451 3.866 -20.327 1.00 84.31 179 LEU A C 1
ATOM 1401 O O . LEU A 1 179 ? 13.492 3.476 -21.494 1.00 84.31 179 LEU A O 1
ATOM 1405 N N . ASP A 1 180 ? 14.500 4.414 -19.720 1.00 86.44 180 ASP A N 1
ATOM 1406 C CA . ASP A 1 180 ? 15.791 4.516 -20.385 1.00 86.44 180 ASP A CA 1
ATOM 1407 C C . ASP A 1 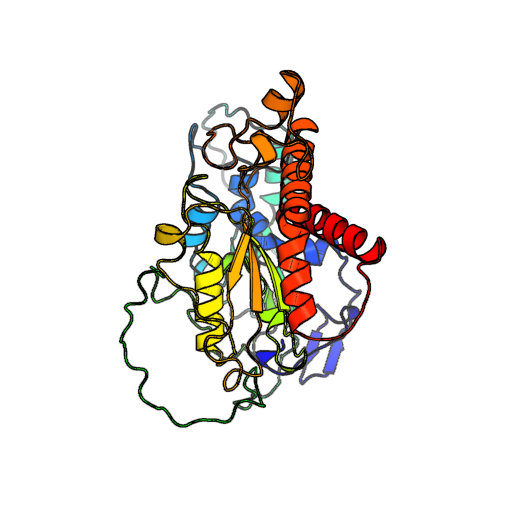180 ? 16.409 3.126 -20.623 1.00 86.44 180 ASP A C 1
ATOM 1409 O O . ASP A 1 180 ? 16.668 2.354 -19.698 1.00 86.44 180 ASP A O 1
ATOM 1413 N N . VAL A 1 181 ? 16.659 2.816 -21.895 1.00 89.44 181 VAL A N 1
ATOM 1414 C CA . VAL A 1 181 ? 17.287 1.572 -22.370 1.00 89.44 181 VAL A CA 1
ATOM 1415 C C . VAL A 1 181 ? 18.779 1.719 -22.657 1.00 89.44 181 VAL A C 1
ATOM 1417 O O . VAL A 1 181 ? 19.420 0.759 -23.085 1.00 89.44 181 VAL A O 1
ATOM 1420 N N . LYS A 1 182 ? 19.349 2.911 -22.462 1.00 90.38 182 LYS A N 1
ATOM 1421 C CA . LYS A 1 182 ? 20.768 3.200 -22.706 1.00 90.38 182 LYS A CA 1
ATOM 1422 C C . LYS A 1 182 ? 21.585 3.179 -21.418 1.00 90.38 182 LYS A C 1
ATOM 1424 O O . LYS A 1 182 ? 22.734 2.740 -21.446 1.00 90.38 182 LYS A O 1
ATOM 1429 N N . SER A 1 183 ? 21.005 3.594 -20.293 1.00 91.81 183 SER A N 1
ATOM 1430 C CA . SER A 1 183 ? 21.682 3.542 -18.994 1.00 91.81 183 SER A CA 1
ATOM 1431 C C . SER A 1 183 ? 21.989 2.113 -18.551 1.00 91.81 183 SER A C 1
ATOM 1433 O O . SER A 1 183 ? 21.150 1.217 -18.636 1.00 91.81 183 SER A O 1
ATOM 1435 N N . LYS A 1 184 ? 23.198 1.896 -18.015 1.00 92.31 184 LYS A N 1
ATOM 1436 C CA . LYS A 1 184 ? 23.674 0.584 -17.525 1.00 92.31 184 LYS A CA 1
ATOM 1437 C C . LYS A 1 184 ? 22.959 0.109 -16.255 1.00 92.31 184 LYS A C 1
ATOM 1439 O O . LYS A 1 184 ? 22.996 -1.083 -15.927 1.00 92.31 184 LYS A O 1
ATOM 1444 N N . LYS A 1 185 ? 22.363 1.034 -15.506 1.00 90.81 185 LYS A N 1
ATOM 1445 C CA . LYS A 1 185 ? 21.668 0.795 -14.239 1.00 90.81 185 LYS A CA 1
ATOM 1446 C C . LYS A 1 185 ? 20.331 1.531 -14.239 1.00 90.81 185 LYS A C 1
ATOM 1448 O O . LYS A 1 185 ? 20.154 2.481 -14.993 1.00 90.81 185 LYS A O 1
ATOM 1453 N N . ILE A 1 186 ? 19.411 1.067 -13.404 1.00 90.94 186 ILE A N 1
ATOM 1454 C CA . ILE A 1 186 ? 18.115 1.696 -13.144 1.00 90.94 186 ILE A CA 1
ATOM 1455 C C . ILE A 1 186 ? 17.909 1.838 -11.641 1.00 90.94 186 ILE A C 1
ATOM 1457 O O . ILE A 1 186 ? 18.438 1.042 -10.857 1.00 90.94 186 ILE A O 1
ATOM 1461 N N . HIS A 1 187 ? 17.118 2.839 -11.269 1.00 89.69 187 HIS A N 1
ATOM 1462 C CA . HIS A 1 187 ? 16.672 3.044 -9.900 1.00 89.69 187 HIS A CA 1
ATOM 1463 C C . HIS A 1 187 ? 15.383 2.264 -9.652 1.00 89.69 187 HIS A C 1
ATOM 1465 O O . HIS A 1 187 ? 14.475 2.255 -10.485 1.00 89.69 187 HIS A O 1
ATOM 1471 N N . VAL A 1 188 ? 15.326 1.606 -8.504 1.00 90.75 188 VAL A N 1
ATOM 1472 C CA . VAL A 1 188 ? 14.153 0.924 -7.966 1.00 90.75 188 VAL A CA 1
ATOM 1473 C C . VAL A 1 188 ? 13.951 1.433 -6.549 1.00 90.75 188 VAL A C 1
ATOM 1475 O O . VAL A 1 188 ? 14.878 1.420 -5.739 1.00 90.75 188 VAL A O 1
ATOM 1478 N N . VAL A 1 189 ? 12.757 1.946 -6.288 1.00 89.19 189 VAL A N 1
ATOM 1479 C CA . VAL A 1 189 ? 12.411 2.611 -5.034 1.00 89.19 189 VAL A CA 1
ATOM 1480 C C . VAL A 1 189 ? 11.041 2.149 -4.559 1.00 89.19 189 VAL A C 1
ATOM 1482 O O . VAL A 1 189 ? 10.301 1.501 -5.305 1.00 89.19 189 VAL A O 1
ATOM 1485 N N . ASP A 1 190 ? 10.741 2.485 -3.314 1.00 89.62 190 ASP A N 1
ATOM 1486 C CA . ASP A 1 190 ? 9.471 2.249 -2.651 1.00 89.62 190 ASP A CA 1
ATOM 1487 C C . ASP A 1 190 ? 8.311 2.846 -3.461 1.00 89.62 190 ASP A C 1
ATOM 1489 O O . ASP A 1 190 ? 8.385 3.976 -3.949 1.00 89.62 190 ASP A O 1
ATOM 1493 N N . SER A 1 191 ? 7.245 2.064 -3.637 1.00 89.69 191 SER A N 1
ATOM 1494 C CA . SER A 1 191 ? 6.058 2.506 -4.379 1.00 89.69 191 SER A CA 1
ATOM 1495 C C . SER A 1 191 ? 5.180 3.462 -3.567 1.00 89.69 191 SER A C 1
ATOM 1497 O O . SER A 1 191 ? 4.450 4.246 -4.172 1.00 89.69 191 SER A O 1
ATOM 1499 N N . GLY A 1 192 ? 5.316 3.472 -2.236 1.00 87.19 192 GLY A N 1
ATOM 1500 C CA . GLY A 1 192 ? 4.671 4.439 -1.345 1.00 87.19 192 GLY A CA 1
ATOM 1501 C C . GLY A 1 192 ? 5.121 5.884 -1.579 1.00 87.19 192 GLY A C 1
ATOM 1502 O O . GLY A 1 192 ? 4.441 6.816 -1.172 1.00 87.19 192 GLY A O 1
ATOM 1503 N N . LEU A 1 193 ? 6.211 6.095 -2.332 1.00 84.12 193 LEU A N 1
ATOM 1504 C CA . LEU A 1 193 ? 6.595 7.416 -2.851 1.00 84.12 193 LEU A CA 1
ATOM 1505 C C . LEU A 1 193 ? 5.626 7.959 -3.915 1.00 84.12 193 LEU A C 1
ATOM 1507 O O . LEU A 1 193 ? 5.729 9.127 -4.276 1.00 84.12 193 LEU A O 1
ATOM 1511 N N . THR A 1 194 ? 4.749 7.120 -4.476 1.00 85.62 194 THR A N 1
ATOM 1512 C CA . THR A 1 194 ? 3.684 7.541 -5.401 1.00 85.62 194 THR A CA 1
ATOM 1513 C C . THR A 1 194 ? 2.312 7.415 -4.744 1.00 85.62 194 THR A C 1
ATOM 1515 O O . THR A 1 194 ? 1.591 8.400 -4.687 1.00 85.62 194 THR A O 1
ATOM 1518 N N . PHE A 1 195 ? 1.946 6.216 -4.281 1.00 88.50 195 PHE A N 1
ATOM 1519 C CA . PHE A 1 195 ? 0.759 5.968 -3.453 1.00 88.50 195 PHE A CA 1
ATOM 1520 C C . PHE A 1 195 ? 0.857 4.588 -2.786 1.00 88.50 195 PHE A C 1
ATOM 1522 O O . PHE A 1 195 ? 1.452 3.657 -3.336 1.00 88.50 195 PHE A O 1
ATOM 1529 N N . ASN A 1 196 ? 0.248 4.430 -1.612 1.00 89.75 196 ASN A N 1
ATOM 1530 C CA . ASN A 1 196 ? 0.456 3.281 -0.716 1.00 89.75 196 ASN A CA 1
ATOM 1531 C C . ASN A 1 196 ? -0.386 2.033 -1.039 1.00 89.75 196 ASN A C 1
ATOM 1533 O O . ASN A 1 196 ? -0.304 1.024 -0.337 1.00 89.75 196 ASN A O 1
ATOM 1537 N N . LEU A 1 197 ? -1.190 2.053 -2.106 1.00 92.88 197 LEU A N 1
ATOM 1538 C CA . LEU A 1 197 ? -2.067 0.937 -2.473 1.00 92.88 197 LEU A CA 1
ATOM 1539 C C . LEU A 1 197 ? -1.563 0.223 -3.741 1.00 92.88 197 LEU A C 1
ATOM 1541 O O . LEU A 1 197 ? -1.519 0.826 -4.810 1.00 92.88 197 LEU A O 1
ATOM 1545 N N . PRO A 1 198 ? -1.239 -1.086 -3.711 1.00 95.25 198 PRO A N 1
ATOM 1546 C CA . PRO A 1 198 ? -0.558 -1.777 -4.813 1.00 95.25 198 PRO A CA 1
ATOM 1547 C C . PRO A 1 198 ? -1.482 -2.176 -5.988 1.00 95.25 198 PRO A C 1
ATOM 1549 O O . PRO A 1 198 ? -1.324 -3.242 -6.597 1.00 95.25 198 PRO A O 1
ATOM 1552 N N . TYR A 1 199 ? -2.434 -1.315 -6.359 1.00 94.88 199 TYR A N 1
ATOM 1553 C CA . TYR A 1 199 ? -3.365 -1.518 -7.474 1.00 94.88 199 TYR A CA 1
ATOM 1554 C C . TYR A 1 199 ? -2.702 -1.855 -8.819 1.00 94.88 199 TYR A C 1
ATOM 1556 O O . TYR A 1 199 ? -3.217 -2.746 -9.503 1.00 94.88 199 TYR A O 1
ATOM 1564 N N . PRO A 1 200 ? -1.542 -1.276 -9.203 1.00 92.62 200 PRO A N 1
ATOM 1565 C CA . PRO A 1 200 ? -0.874 -1.630 -10.457 1.00 92.62 200 PRO A CA 1
ATOM 1566 C C . PRO A 1 200 ? -0.540 -3.118 -10.605 1.00 92.62 200 PRO A C 1
ATOM 1568 O O . PRO A 1 200 ? -0.420 -3.624 -11.724 1.00 92.62 200 PRO A O 1
ATOM 1571 N N . LEU A 1 201 ? -0.385 -3.842 -9.491 1.00 92.12 201 LEU A N 1
ATOM 1572 C CA . LEU A 1 201 ? -0.138 -5.279 -9.523 1.00 92.12 201 LEU A CA 1
ATOM 1573 C C . LEU A 1 201 ? -1.402 -6.039 -9.936 1.00 92.12 201 LEU A C 1
ATOM 1575 O O . LEU A 1 201 ? -1.335 -6.937 -10.778 1.00 92.12 201 LEU A O 1
ATOM 1579 N N . ILE A 1 202 ? -2.542 -5.714 -9.328 1.00 90.69 202 ILE A N 1
ATOM 1580 C CA . ILE A 1 202 ? -3.799 -6.469 -9.450 1.00 90.69 202 ILE A CA 1
ATOM 1581 C C . ILE A 1 202 ? -4.665 -6.024 -10.629 1.00 90.69 202 ILE A C 1
ATOM 1583 O O . ILE A 1 202 ? -5.274 -6.885 -11.253 1.00 90.69 202 ILE A O 1
ATOM 1587 N N . LEU A 1 203 ? -4.617 -4.746 -11.018 1.00 90.88 203 LEU A N 1
ATOM 1588 C CA . LEU A 1 203 ? -5.331 -4.198 -12.183 1.00 90.88 203 LEU A CA 1
ATOM 1589 C C . LEU A 1 203 ? -4.683 -4.565 -13.523 1.00 90.88 203 LEU A C 1
ATOM 1591 O O . LEU A 1 203 ? -5.067 -4.062 -14.576 1.00 90.88 203 LEU A O 1
ATOM 1595 N N . ARG A 1 204 ? -3.683 -5.451 -13.514 1.00 88.62 204 ARG A N 1
ATOM 1596 C CA . ARG A 1 204 ? -3.137 -6.026 -14.738 1.00 88.62 204 ARG A CA 1
ATOM 1597 C C . ARG A 1 204 ? -4.261 -6.788 -15.464 1.00 88.62 204 ARG A C 1
ATOM 1599 O O . ARG A 1 204 ? -4.685 -7.817 -14.942 1.00 88.62 204 ARG A O 1
ATOM 1606 N N . PRO A 1 205 ? -4.659 -6.406 -16.692 1.00 85.06 205 PRO A N 1
ATOM 1607 C CA . PRO A 1 205 ? -5.840 -6.977 -17.353 1.00 85.06 205 PRO A CA 1
ATOM 1608 C C . PRO A 1 205 ? -5.791 -8.495 -17.527 1.00 85.06 205 PRO A C 1
ATOM 1610 O O . PRO A 1 205 ? -6.797 -9.176 -17.392 1.00 85.06 205 PRO A O 1
ATOM 1613 N N . GLN A 1 206 ? -4.595 -9.061 -17.727 1.00 86.19 206 GLN A N 1
ATOM 1614 C CA . GLN A 1 206 ? -4.420 -10.514 -17.845 1.00 86.19 206 GLN A CA 1
ATOM 1615 C C . GLN A 1 206 ? -4.729 -11.289 -16.548 1.00 86.19 206 GLN A C 1
ATOM 1617 O O . GLN A 1 206 ? -4.712 -12.516 -16.574 1.00 86.19 206 GLN A O 1
ATOM 1622 N N . ARG A 1 207 ? -4.952 -10.607 -15.414 1.00 88.75 207 ARG A N 1
ATOM 1623 C CA . ARG A 1 207 ? -5.392 -11.232 -14.160 1.00 88.75 207 ARG A CA 1
ATOM 1624 C C . ARG A 1 207 ? -6.912 -11.354 -14.045 1.00 88.75 207 ARG A C 1
ATOM 1626 O O . ARG A 1 207 ? -7.329 -12.213 -13.282 1.00 88.75 207 ARG A O 1
ATOM 1633 N N . GLY A 1 208 ? -7.691 -10.539 -14.770 1.00 86.12 208 GLY A N 1
ATOM 1634 C CA . GLY A 1 208 ? -9.162 -10.577 -14.748 1.00 86.12 208 GLY A CA 1
ATOM 1635 C C . GLY A 1 208 ? -9.739 -10.588 -13.330 1.00 86.12 208 GLY A C 1
ATOM 1636 O O . GLY A 1 208 ? -10.447 -11.519 -12.970 1.00 86.12 208 GLY A O 1
ATOM 1637 N N . VAL A 1 209 ? -9.325 -9.638 -12.484 1.00 87.56 209 VAL A N 1
ATOM 1638 C CA . VAL A 1 209 ? -9.770 -9.589 -11.084 1.00 87.56 209 VAL A CA 1
ATOM 1639 C C . VAL A 1 209 ? -11.111 -8.868 -11.007 1.00 87.56 209 VAL A C 1
ATOM 1641 O O . VAL A 1 209 ? -11.164 -7.679 -11.297 1.00 87.56 209 VAL A O 1
ATOM 1644 N N . ASP A 1 210 ? -12.152 -9.561 -10.546 1.00 86.19 210 ASP A N 1
ATOM 1645 C CA . ASP A 1 210 ? -13.510 -8.999 -10.439 1.00 86.19 210 ASP A CA 1
ATOM 1646 C C . ASP A 1 210 ? -13.828 -8.418 -9.045 1.00 86.19 210 ASP A C 1
ATOM 1648 O O . ASP A 1 210 ? -14.682 -7.543 -8.896 1.00 86.19 210 ASP A O 1
ATOM 1652 N N . LEU A 1 211 ? -13.140 -8.899 -8.000 1.00 88.00 211 LEU A N 1
ATOM 1653 C CA . LEU A 1 211 ? -13.305 -8.461 -6.610 1.00 88.00 211 LEU A CA 1
ATOM 1654 C C . LEU A 1 211 ? -11.941 -8.198 -5.969 1.00 88.00 211 LEU A C 1
ATOM 1656 O O . LEU A 1 211 ? -11.089 -9.085 -5.908 1.00 88.00 211 LEU A O 1
ATOM 1660 N N . ILE A 1 212 ? -11.769 -6.993 -5.431 1.00 92.00 212 ILE A N 1
ATOM 1661 C CA . ILE A 1 212 ? -10.568 -6.562 -4.718 1.00 92.00 212 ILE A CA 1
ATOM 1662 C C . ILE A 1 212 ? -10.941 -6.295 -3.263 1.00 92.00 212 ILE A C 1
ATOM 1664 O O . ILE A 1 212 ? -11.801 -5.465 -2.985 1.00 92.00 212 ILE A O 1
ATOM 1668 N N . ILE A 1 213 ? -10.274 -6.976 -2.332 1.00 93.62 213 ILE A N 1
ATOM 1669 C CA . ILE A 1 213 ? -10.347 -6.665 -0.900 1.00 93.62 213 ILE A CA 1
ATOM 1670 C C . ILE A 1 213 ? -9.066 -5.912 -0.545 1.00 93.62 213 ILE A C 1
ATOM 1672 O O . ILE A 1 213 ? -7.994 -6.506 -0.435 1.00 93.62 213 ILE A O 1
ATOM 1676 N N . SER A 1 214 ? -9.180 -4.591 -0.462 1.00 94.62 214 SER A N 1
ATOM 1677 C CA . SER A 1 214 ? -8.097 -3.664 -0.151 1.00 94.62 214 SER A CA 1
ATOM 1678 C C . SER A 1 214 ? -8.073 -3.385 1.344 1.00 94.62 214 SER A C 1
ATOM 1680 O O . SER A 1 214 ? -9.126 -3.202 1.947 1.00 94.62 214 SER A O 1
ATOM 1682 N N . PHE A 1 215 ? -6.878 -3.275 1.912 1.00 95.88 215 PHE A N 1
ATOM 1683 C CA . PHE A 1 215 ? -6.665 -2.819 3.280 1.00 95.88 215 PHE A CA 1
ATOM 1684 C C . PHE A 1 215 ? -5.708 -1.634 3.242 1.00 95.88 215 PHE A C 1
ATOM 1686 O O . PHE A 1 215 ? -4.604 -1.761 2.713 1.00 95.88 215 PHE A O 1
ATOM 1693 N N . ASP A 1 216 ? -6.159 -0.500 3.760 1.00 95.50 216 ASP A N 1
ATOM 1694 C CA . ASP A 1 216 ? -5.398 0.738 3.818 1.00 95.50 216 ASP A CA 1
ATOM 1695 C C . ASP A 1 216 ? -5.017 1.074 5.261 1.00 95.50 216 ASP A C 1
ATOM 1697 O O . ASP A 1 216 ? -5.863 1.163 6.155 1.00 95.50 216 ASP A O 1
ATOM 1701 N N . PHE A 1 217 ? -3.719 1.265 5.461 1.00 94.81 217 PHE A N 1
ATOM 1702 C CA . PHE A 1 217 ? -3.094 1.585 6.742 1.00 94.81 217 PHE A CA 1
ATOM 1703 C C . PHE A 1 217 ? -2.277 2.871 6.655 1.00 94.81 217 PHE A C 1
ATOM 1705 O O . PHE A 1 217 ? -1.454 3.145 7.524 1.00 94.81 217 PHE A O 1
ATOM 1712 N N . SER A 1 218 ? -2.473 3.633 5.583 1.00 90.06 218 SER A N 1
ATOM 1713 C CA . SER A 1 218 ? -1.797 4.902 5.373 1.00 90.06 218 SER A CA 1
ATOM 1714 C C . SER A 1 218 ? -2.081 5.836 6.533 1.00 90.06 218 SER A C 1
ATOM 1716 O O . SER A 1 218 ? -3.214 5.915 7.026 1.00 90.06 218 SER A O 1
ATOM 1718 N N . ALA A 1 219 ? -1.040 6.542 6.968 1.00 89.00 219 ALA A N 1
ATOM 1719 C CA . ALA A 1 219 ? -1.191 7.519 8.023 1.00 89.00 219 ALA A CA 1
ATOM 1720 C C . ALA A 1 219 ? -2.190 8.601 7.603 1.00 89.00 219 ALA A C 1
ATOM 1722 O O . ALA A 1 219 ? -2.237 9.030 6.445 1.00 89.00 219 ALA A O 1
ATOM 1723 N N . ARG A 1 220 ? -2.994 9.046 8.566 1.00 91.56 220 ARG A N 1
ATOM 1724 C CA . ARG A 1 220 ? -3.935 10.150 8.385 1.00 91.56 220 ARG A CA 1
ATOM 1725 C C . ARG A 1 220 ? -3.595 11.284 9.346 1.00 91.56 220 ARG A C 1
ATOM 1727 O O . ARG A 1 220 ? -3.045 11.013 10.409 1.00 91.56 220 ARG A O 1
ATOM 1734 N N . PRO A 1 221 ? -3.974 12.536 9.029 1.00 90.56 221 PRO A N 1
ATOM 1735 C CA . PRO A 1 221 ? -3.790 13.652 9.958 1.00 90.56 221 PRO A CA 1
ATOM 1736 C C . PRO A 1 221 ? -4.487 13.454 11.312 1.00 90.56 221 PRO A C 1
ATOM 1738 O O . PRO A 1 221 ? -4.085 14.060 12.298 1.00 90.56 221 PRO A O 1
ATOM 1741 N N . SER A 1 222 ? -5.558 12.657 11.340 1.00 93.94 222 SER A N 1
ATOM 1742 C CA . SER A 1 222 ? -6.338 12.326 12.532 1.00 93.94 222 SER A CA 1
ATOM 1743 C C . SER A 1 222 ? -7.146 11.043 12.301 1.00 93.94 222 SER A C 1
ATOM 1745 O O . SER A 1 222 ? -7.473 10.713 11.151 1.00 93.94 222 SER A O 1
ATOM 1747 N N . ASP A 1 223 ? -7.548 10.360 13.377 1.00 93.75 223 ASP A N 1
ATOM 1748 C CA . ASP A 1 223 ? -8.459 9.205 13.336 1.00 93.75 223 ASP A CA 1
ATOM 1749 C C . ASP A 1 223 ? -9.773 9.555 12.633 1.00 93.75 223 ASP A C 1
ATOM 1751 O O . ASP A 1 223 ? -10.314 8.722 11.904 1.00 93.75 223 ASP A O 1
ATOM 1755 N N . SER A 1 224 ? -10.220 10.808 12.761 1.00 93.12 224 SER A N 1
ATOM 1756 C CA . SER A 1 224 ? -11.451 11.334 12.156 1.00 93.12 224 SER A CA 1
ATOM 1757 C C . SER A 1 224 ? -11.282 11.858 10.723 1.00 93.12 224 SER A C 1
ATOM 1759 O O . SER A 1 224 ? -12.252 12.320 10.123 1.00 93.12 224 SER A O 1
ATOM 1761 N N . SER A 1 225 ? -10.071 11.823 10.156 1.00 92.56 225 SER A N 1
ATOM 1762 C CA . SER A 1 225 ? -9.830 12.306 8.789 1.00 92.56 225 SER A CA 1
ATOM 1763 C C . SER A 1 225 ? -10.373 11.339 7.724 1.00 92.56 225 SER A C 1
ATOM 1765 O O . SER A 1 225 ? -10.309 10.122 7.927 1.00 92.56 225 SER A O 1
ATOM 1767 N N . PRO A 1 226 ? -10.833 11.840 6.558 1.00 93.56 226 PRO A N 1
ATOM 1768 C CA . PRO A 1 226 ? -11.299 10.991 5.462 1.00 93.56 226 PRO A CA 1
ATOM 1769 C C . PRO A 1 226 ? -10.208 10.020 4.966 1.00 93.56 226 PRO A C 1
ATOM 1771 O O . PRO A 1 226 ? -9.130 10.466 4.565 1.00 93.56 226 PRO A O 1
ATOM 1774 N N . PRO A 1 227 ? -10.462 8.699 4.935 1.00 94.00 227 PRO A N 1
ATOM 1775 C CA . PRO A 1 227 ? -9.448 7.694 4.620 1.00 94.00 227 PRO A CA 1
ATOM 1776 C C . PRO A 1 227 ? -9.379 7.360 3.121 1.00 94.00 227 PRO A C 1
ATOM 1778 O O . PRO A 1 227 ? -9.323 6.193 2.756 1.00 94.00 227 PRO A O 1
ATOM 1781 N N . PHE A 1 228 ? -9.445 8.367 2.242 1.00 94.38 228 PHE A N 1
ATOM 1782 C CA . PHE A 1 228 ? -9.594 8.136 0.796 1.00 94.38 228 PHE A CA 1
ATOM 1783 C C . PHE A 1 228 ? -8.466 8.688 -0.077 1.00 94.38 228 PHE A C 1
ATOM 1785 O O . PHE A 1 228 ? -8.506 8.486 -1.287 1.00 94.38 228 PHE A O 1
ATOM 1792 N N . LYS A 1 229 ? -7.451 9.343 0.506 1.00 91.50 229 LYS A N 1
ATOM 1793 C CA . LYS A 1 229 ? -6.332 9.932 -0.250 1.00 91.50 229 LYS A CA 1
ATOM 1794 C C . LYS A 1 229 ? -5.726 8.912 -1.222 1.00 91.50 229 LYS A C 1
ATOM 1796 O O . LYS A 1 229 ? -5.795 9.099 -2.430 1.00 91.50 229 LYS A O 1
ATOM 1801 N N . GLU A 1 230 ? -5.241 7.785 -0.713 1.00 91.94 230 GLU A N 1
ATOM 1802 C CA . GLU A 1 230 ? -4.502 6.803 -1.514 1.00 91.94 230 GLU A CA 1
ATOM 1803 C C . GLU A 1 230 ? -5.362 6.061 -2.547 1.00 91.94 230 GLU A C 1
ATOM 1805 O O . GLU A 1 230 ? -4.883 5.731 -3.634 1.00 91.94 230 GLU A O 1
ATOM 1810 N N . ILE A 1 231 ? -6.641 5.798 -2.250 1.00 94.62 231 ILE A N 1
ATOM 1811 C CA . ILE A 1 231 ? -7.538 5.153 -3.223 1.00 94.62 231 ILE A CA 1
ATOM 1812 C C . ILE A 1 231 ? -7.940 6.113 -4.348 1.00 94.62 231 ILE A C 1
ATOM 1814 O O . ILE A 1 231 ? -8.076 5.671 -5.487 1.00 94.62 231 ILE A O 1
ATOM 1818 N N . LEU A 1 232 ? -8.051 7.416 -4.070 1.00 93.94 232 LEU A N 1
ATOM 1819 C CA . LEU A 1 232 ? -8.266 8.440 -5.097 1.00 93.94 232 LEU A CA 1
ATOM 1820 C C . LEU A 1 232 ? -7.025 8.590 -5.992 1.00 93.94 232 LEU A C 1
ATOM 1822 O O . LEU A 1 232 ? -7.154 8.701 -7.213 1.00 93.94 232 LEU A O 1
ATOM 1826 N N . LEU A 1 233 ? -5.815 8.473 -5.428 1.00 91.88 233 LEU A N 1
ATOM 1827 C CA . LEU A 1 233 ? -4.580 8.386 -6.221 1.00 91.88 233 LEU A CA 1
ATOM 1828 C C . LEU A 1 233 ? -4.552 7.143 -7.112 1.00 91.88 233 LEU A C 1
ATOM 1830 O O . LEU A 1 233 ? -4.170 7.222 -8.282 1.00 91.88 233 LEU A O 1
ATOM 1834 N N . ALA A 1 234 ? -5.009 6.003 -6.594 1.00 93.44 234 ALA A N 1
ATOM 1835 C CA . ALA A 1 234 ? -5.129 4.782 -7.378 1.00 93.44 234 ALA A CA 1
ATOM 1836 C C . ALA A 1 234 ? -6.167 4.901 -8.512 1.00 93.44 234 ALA A C 1
ATOM 1838 O O . ALA A 1 234 ? -5.897 4.437 -9.622 1.00 93.44 234 ALA A O 1
ATOM 1839 N N . GLU A 1 235 ? -7.315 5.545 -8.268 1.00 94.06 235 GLU A N 1
ATOM 1840 C CA . GLU A 1 235 ? -8.330 5.844 -9.290 1.00 94.06 235 GLU A CA 1
ATOM 1841 C C . GLU A 1 235 ? -7.746 6.729 -10.400 1.00 94.06 235 GLU A C 1
ATOM 1843 O O . GLU A 1 235 ? -7.844 6.392 -11.586 1.00 94.06 235 GLU A O 1
ATOM 1848 N N . LYS A 1 236 ? -7.062 7.820 -10.029 1.00 91.38 236 LYS A N 1
ATOM 1849 C CA . LYS A 1 236 ? -6.379 8.718 -10.971 1.00 91.38 236 LYS A CA 1
ATOM 1850 C C . LYS A 1 236 ? -5.328 7.969 -11.791 1.00 91.38 236 LYS A C 1
ATOM 1852 O O . LYS A 1 236 ? -5.317 8.074 -13.020 1.00 91.38 236 LYS A O 1
ATOM 1857 N N . TRP A 1 237 ? -4.494 7.148 -11.148 1.00 91.19 237 TRP A N 1
ATOM 1858 C CA . TRP A 1 237 ? -3.513 6.304 -11.833 1.00 91.19 237 TRP A CA 1
ATOM 1859 C C . TRP A 1 237 ? -4.174 5.332 -12.821 1.00 91.19 237 TRP A C 1
ATOM 1861 O O . TRP A 1 237 ? -3.704 5.189 -13.955 1.00 91.19 237 TRP A O 1
ATOM 1871 N N . ALA A 1 238 ? -5.268 4.675 -12.425 1.00 91.69 238 ALA A N 1
ATOM 1872 C CA . ALA A 1 238 ? -5.995 3.741 -13.280 1.00 91.69 238 ALA A CA 1
ATOM 1873 C C . ALA A 1 238 ? -6.581 4.456 -14.507 1.00 91.69 238 ALA A C 1
ATOM 1875 O O . ALA A 1 238 ? -6.371 3.998 -15.634 1.00 91.69 238 ALA A O 1
ATOM 1876 N N . LYS A 1 239 ? -7.197 5.629 -14.310 1.00 89.25 239 LYS A N 1
ATOM 1877 C CA . LYS A 1 239 ? -7.707 6.494 -15.384 1.00 89.25 239 LYS A CA 1
ATOM 1878 C C . LYS A 1 239 ? -6.598 6.894 -16.361 1.00 89.25 239 LYS A C 1
ATOM 1880 O O . LYS A 1 239 ? -6.760 6.720 -17.565 1.00 89.25 239 LYS A O 1
ATOM 1885 N N . MET A 1 240 ? -5.437 7.333 -15.865 1.00 85.75 240 MET A N 1
ATOM 1886 C CA . MET A 1 240 ? -4.281 7.689 -16.708 1.00 85.75 240 MET A CA 1
ATOM 1887 C C . MET A 1 240 ? -3.738 6.513 -17.534 1.00 85.75 240 MET A C 1
ATOM 1889 O O . MET A 1 240 ? -3.158 6.720 -18.600 1.00 85.75 240 MET A O 1
ATOM 1893 N N . ASN A 1 241 ? -3.909 5.278 -17.056 1.00 85.69 241 ASN A N 1
ATOM 1894 C CA . ASN A 1 241 ? -3.462 4.064 -17.741 1.00 85.69 241 ASN A CA 1
ATOM 1895 C C . ASN A 1 241 ? -4.578 3.369 -18.542 1.00 85.69 241 ASN A C 1
ATOM 1897 O O . ASN A 1 241 ? -4.341 2.281 -19.074 1.00 85.69 241 ASN A O 1
ATOM 1901 N N . ASN A 1 242 ? -5.756 3.996 -18.663 1.00 86.50 242 ASN A N 1
ATOM 1902 C CA . ASN A 1 242 ? -6.949 3.439 -19.307 1.00 86.50 242 ASN A CA 1
ATOM 1903 C C . ASN A 1 242 ? -7.324 2.056 -18.746 1.00 86.50 242 ASN A C 1
ATOM 1905 O O . ASN A 1 242 ? -7.569 1.111 -19.498 1.00 86.50 242 ASN A O 1
ATOM 1909 N N . LEU A 1 243 ? -7.301 1.920 -17.418 1.00 89.12 243 LEU A N 1
ATOM 1910 C CA . LEU A 1 243 ? -7.678 0.701 -16.710 1.00 89.12 243 LEU A CA 1
ATOM 1911 C C . LEU A 1 243 ? -9.050 0.868 -16.038 1.00 89.12 243 LEU A C 1
ATOM 1913 O O . LEU A 1 243 ? -9.316 1.936 -15.483 1.00 89.12 243 LEU A O 1
ATOM 1917 N N . PRO A 1 244 ? -9.907 -0.171 -16.050 1.00 90.88 244 PRO A N 1
ATOM 1918 C CA . PRO A 1 244 ? -11.181 -0.146 -15.340 1.00 90.88 244 PRO A CA 1
ATOM 1919 C C . PRO A 1 244 ? -10.983 0.035 -13.830 1.00 90.88 244 PRO A C 1
ATOM 1921 O O . PRO A 1 244 ? -10.176 -0.665 -13.214 1.00 90.88 244 PRO A O 1
ATOM 1924 N N . PHE A 1 245 ? -11.736 0.960 -13.241 1.00 94.00 245 PHE A N 1
ATOM 1925 C CA . PHE A 1 245 ? -11.739 1.236 -11.807 1.00 94.00 245 PHE A CA 1
ATOM 1926 C C . PHE A 1 245 ? -13.107 1.813 -11.407 1.00 94.00 245 PHE A C 1
ATOM 1928 O O . PHE A 1 245 ? -13.631 2.654 -12.144 1.00 94.00 245 PHE A O 1
ATOM 1935 N N . PRO A 1 246 ? -13.720 1.379 -10.291 1.00 93.00 246 PRO A N 1
ATOM 1936 C CA . PRO A 1 246 ? -15.019 1.900 -9.880 1.00 93.00 246 PRO A CA 1
ATOM 1937 C C . PRO A 1 246 ? -14.890 3.358 -9.425 1.00 93.00 246 PRO A C 1
ATOM 1939 O O . PRO A 1 246 ? -13.976 3.682 -8.672 1.00 93.00 246 PRO A O 1
ATOM 1942 N N . LYS A 1 247 ? -15.825 4.230 -9.841 1.00 91.69 247 LYS A N 1
ATOM 1943 C CA . LYS A 1 247 ? -15.789 5.651 -9.446 1.00 91.69 247 LYS A CA 1
ATOM 1944 C C . LYS A 1 247 ? -15.881 5.781 -7.926 1.00 91.69 247 LYS A C 1
ATOM 1946 O O . LYS A 1 247 ? -16.841 5.278 -7.332 1.00 91.69 247 LYS A O 1
ATOM 1951 N N . ILE A 1 248 ? -14.944 6.502 -7.320 1.00 91.88 248 ILE A N 1
ATOM 1952 C CA . ILE A 1 248 ? -15.005 6.833 -5.895 1.00 91.88 248 ILE A CA 1
ATOM 1953 C C . ILE A 1 248 ? -15.842 8.106 -5.740 1.00 91.88 248 ILE A C 1
ATOM 1955 O O . ILE A 1 248 ? -15.553 9.146 -6.325 1.00 91.88 248 ILE A O 1
ATOM 1959 N N . ASP A 1 249 ? -16.952 8.016 -5.005 1.00 85.88 249 ASP A N 1
ATOM 1960 C CA . ASP A 1 249 ? -17.815 9.173 -4.749 1.00 85.88 249 ASP A CA 1
ATOM 1961 C C . ASP A 1 249 ? -17.117 10.127 -3.764 1.00 85.88 249 ASP A C 1
ATOM 1963 O O . ASP A 1 249 ? -16.882 9.721 -2.622 1.00 85.88 249 ASP A O 1
ATOM 1967 N N . PRO A 1 250 ? -16.819 11.384 -4.149 1.00 77.88 250 PRO A N 1
ATOM 1968 C CA . PRO A 1 250 ? -16.117 12.325 -3.278 1.00 77.88 250 PRO A CA 1
ATOM 1969 C C . PRO A 1 250 ? -16.900 12.645 -1.997 1.00 77.88 250 PRO A C 1
ATOM 1971 O O . PRO A 1 250 ? -16.298 12.985 -0.985 1.00 77.88 250 PRO A O 1
ATOM 1974 N N . ASN A 1 251 ? -18.226 12.474 -2.007 1.00 85.19 251 ASN A N 1
ATOM 1975 C CA . ASN A 1 251 ? -19.091 12.755 -0.860 1.00 85.19 251 ASN A CA 1
ATOM 1976 C C . ASN A 1 251 ? -19.392 11.503 -0.018 1.00 85.19 251 ASN A C 1
ATOM 1978 O O . ASN A 1 251 ? -20.262 11.539 0.858 1.00 85.19 251 ASN A O 1
ATOM 1982 N N . VAL A 1 252 ? -18.729 10.367 -0.284 1.00 89.00 252 VAL A N 1
ATOM 1983 C CA . VAL A 1 252 ? -18.972 9.127 0.470 1.00 89.00 252 VAL A CA 1
ATOM 1984 C C . VAL A 1 252 ? -18.706 9.327 1.961 1.00 89.00 252 VAL A C 1
ATOM 1986 O O . VAL A 1 252 ? -19.495 8.862 2.781 1.00 89.00 252 VAL A O 1
ATOM 1989 N N . PHE A 1 253 ? -17.658 10.081 2.311 1.00 89.31 253 PHE A N 1
ATOM 1990 C CA . PHE A 1 253 ? -17.326 10.375 3.703 1.00 89.31 253 PHE A CA 1
ATOM 1991 C C . PHE A 1 253 ? -18.410 11.217 4.382 1.00 89.31 253 PHE A C 1
ATOM 1993 O O . PHE A 1 253 ? -18.872 10.862 5.460 1.00 89.31 253 PHE A O 1
ATOM 2000 N N . ASP A 1 254 ? -18.868 12.286 3.728 1.00 88.12 254 ASP A N 1
ATOM 2001 C CA . ASP A 1 254 ? -19.878 13.192 4.287 1.00 88.12 254 ASP A CA 1
ATOM 2002 C C . ASP A 1 254 ? -21.222 12.491 4.512 1.00 88.12 254 ASP A C 1
ATOM 2004 O O . ASP A 1 254 ? -21.942 12.785 5.466 1.00 88.12 254 ASP A O 1
ATOM 2008 N N . ARG A 1 255 ? -21.566 11.538 3.636 1.00 91.00 255 ARG A N 1
ATOM 2009 C CA . ARG A 1 255 ? -22.802 10.755 3.740 1.00 91.00 255 ARG A CA 1
ATOM 2010 C C . ARG A 1 255 ? -22.715 9.649 4.787 1.00 91.00 255 ARG A C 1
ATOM 2012 O O . ARG A 1 255 ? -23.706 9.375 5.462 1.00 91.00 255 ARG A O 1
ATOM 2019 N N . GLU A 1 256 ? -21.592 8.941 4.849 1.00 90.94 256 GLU A N 1
ATOM 2020 C CA . GLU A 1 256 ? -21.485 7.676 5.583 1.00 90.94 256 GLU A CA 1
ATOM 2021 C C . GLU A 1 256 ? -20.709 7.775 6.896 1.00 90.94 256 GLU A C 1
ATOM 2023 O O . GLU A 1 256 ? -20.842 6.881 7.734 1.00 90.94 256 GLU A O 1
ATOM 2028 N N . GLY A 1 257 ? -19.949 8.853 7.086 1.00 94.00 257 GLY A N 1
ATOM 2029 C CA . GLY A 1 257 ? -18.996 9.000 8.177 1.00 94.00 257 GLY A CA 1
ATOM 2030 C C . GLY A 1 257 ? -17.853 7.989 8.092 1.00 94.00 257 GLY A C 1
ATOM 2031 O O . GLY A 1 257 ? -17.706 7.258 7.111 1.00 94.00 257 GLY A O 1
ATOM 2032 N N . LEU A 1 258 ? -17.047 7.935 9.154 1.00 95.75 258 LEU A N 1
ATOM 2033 C CA . LEU A 1 258 ? -15.974 6.956 9.286 1.00 95.75 258 LEU A CA 1
ATOM 2034 C C . LEU A 1 258 ? -16.548 5.549 9.539 1.00 95.75 258 LEU A C 1
ATOM 2036 O O . LEU A 1 258 ? -17.328 5.343 10.470 1.00 95.75 258 LEU A O 1
ATOM 2040 N N . LYS A 1 259 ? -16.129 4.575 8.728 1.00 95.75 259 LYS A N 1
ATOM 2041 C CA . LYS A 1 259 ? -16.487 3.151 8.825 1.00 95.75 259 LYS A CA 1
ATOM 2042 C C . LYS A 1 259 ? -15.249 2.261 8.800 1.00 95.75 259 LYS A C 1
ATOM 2044 O O . LYS A 1 259 ? -14.195 2.686 8.348 1.00 95.75 259 LYS A O 1
ATOM 2049 N N . GLU A 1 260 ? -15.404 1.010 9.234 1.00 95.38 260 GLU A N 1
ATOM 2050 C CA . GLU A 1 260 ? -14.349 -0.021 9.191 1.00 95.38 260 GLU A CA 1
ATOM 2051 C C . GLU A 1 260 ? -14.027 -0.462 7.752 1.00 95.38 260 GLU A C 1
ATOM 2053 O O . GLU A 1 260 ? -12.881 -0.786 7.437 1.00 95.38 260 GLU A O 1
ATOM 2058 N N . CYS A 1 261 ? -15.028 -0.457 6.864 1.00 94.69 261 CYS A N 1
ATOM 2059 C CA . CYS A 1 261 ? -14.838 -0.674 5.435 1.00 94.69 261 CYS A CA 1
ATOM 2060 C C . CYS A 1 261 ? -15.914 0.020 4.583 1.00 94.69 261 CYS A C 1
ATOM 2062 O O . CYS A 1 261 ? -17.018 0.307 5.055 1.00 94.69 261 CYS A O 1
ATOM 2064 N N . TYR A 1 262 ? -15.589 0.244 3.309 1.00 95.12 262 TYR A N 1
ATOM 2065 C CA . TYR A 1 262 ? -16.476 0.800 2.284 1.00 95.12 262 TYR A CA 1
ATOM 2066 C C . TYR A 1 262 ? -16.526 -0.125 1.069 1.00 95.12 262 TYR A C 1
ATOM 2068 O O . TYR A 1 262 ? -15.593 -0.889 0.821 1.00 95.12 262 TYR A O 1
ATOM 2076 N N . VAL A 1 263 ? -17.609 -0.056 0.292 1.00 93.44 263 VAL A N 1
ATOM 2077 C CA . VAL A 1 263 ? -17.770 -0.861 -0.927 1.00 93.44 263 VAL A CA 1
ATOM 2078 C C . VAL A 1 263 ? -17.979 0.048 -2.129 1.00 93.44 263 VAL A C 1
ATOM 2080 O O . VAL A 1 263 ? -18.975 0.766 -2.202 1.00 93.44 263 VAL A O 1
ATOM 2083 N N . PHE A 1 264 ? -17.082 -0.052 -3.105 1.00 93.75 264 PHE A N 1
ATOM 2084 C CA . PHE A 1 264 ? -17.141 0.672 -4.370 1.00 93.75 264 PHE A CA 1
ATOM 2085 C C . PHE A 1 264 ? -17.457 -0.298 -5.504 1.00 93.75 264 PHE A C 1
ATOM 2087 O O . PHE A 1 264 ? -16.765 -1.298 -5.697 1.00 93.75 264 PHE A O 1
ATOM 2094 N N . LYS A 1 265 ? -18.531 -0.016 -6.240 1.00 91.00 265 LYS A N 1
ATOM 2095 C CA . LYS A 1 265 ? -19.045 -0.870 -7.317 1.00 91.00 265 LYS A CA 1
ATOM 2096 C C . LYS A 1 265 ? -18.957 -0.145 -8.659 1.00 91.00 265 LYS A C 1
ATOM 2098 O O . LYS A 1 265 ? -19.078 1.081 -8.672 1.00 91.00 265 LYS A O 1
ATOM 2103 N N . PRO A 1 266 ? -18.833 -0.878 -9.780 1.00 88.56 266 PRO A N 1
ATOM 2104 C CA . PRO A 1 266 ? -19.047 -0.297 -11.101 1.00 88.56 266 PRO A CA 1
ATOM 2105 C C . PRO A 1 266 ? -20.450 0.312 -11.191 1.00 88.56 266 PRO A C 1
ATOM 2107 O O . PRO A 1 266 ? -21.413 -0.256 -10.662 1.00 88.56 266 PRO A O 1
ATOM 2110 N N . LYS A 1 267 ? -20.578 1.465 -11.859 1.00 83.25 267 LYS A N 1
ATOM 2111 C CA . LYS A 1 267 ? -21.868 2.169 -11.961 1.00 83.25 267 LYS A CA 1
ATOM 2112 C C . LYS A 1 267 ? -22.845 1.386 -12.825 1.00 83.25 267 LYS A C 1
ATOM 2114 O O . LYS A 1 267 ? -24.003 1.218 -12.453 1.00 83.25 267 LYS A O 1
ATOM 2119 N N . ASN A 1 268 ? -22.358 0.895 -13.961 1.00 81.50 268 ASN A N 1
ATOM 2120 C CA . ASN A 1 268 ? -23.135 0.133 -14.926 1.00 81.50 268 ASN A CA 1
ATOM 2121 C C . ASN A 1 268 ? -22.459 -1.221 -15.190 1.00 81.50 268 ASN A C 1
ATOM 2123 O O . ASN A 1 268 ? -21.710 -1.352 -16.159 1.00 81.50 268 ASN A O 1
ATOM 2127 N N . PRO A 1 269 ? -22.760 -2.268 -14.396 1.00 74.81 269 PRO A N 1
ATOM 2128 C CA . PRO A 1 269 ? -22.130 -3.586 -14.540 1.00 74.81 269 PRO A CA 1
ATOM 2129 C C . PRO A 1 269 ? -22.293 -4.222 -15.932 1.00 74.81 269 PRO A C 1
ATOM 2131 O O . PRO A 1 269 ? -21.501 -5.066 -16.328 1.00 74.81 269 PRO A O 1
ATOM 2134 N N . ALA A 1 270 ? -23.327 -3.826 -16.683 1.00 72.69 270 ALA A N 1
ATOM 2135 C CA . ALA A 1 270 ? -23.577 -4.326 -18.034 1.00 72.69 270 ALA A CA 1
ATOM 2136 C C . ALA A 1 270 ? -22.632 -3.735 -19.099 1.00 72.69 270 ALA A C 1
ATOM 2138 O O . ALA A 1 270 ? -22.413 -4.375 -20.124 1.00 72.69 270 ALA A O 1
ATOM 2139 N N . SER A 1 271 ? -22.094 -2.529 -18.881 1.00 76.06 271 SER A N 1
ATOM 2140 C CA . SER A 1 271 ? -21.138 -1.870 -19.787 1.00 76.06 271 SER A CA 1
ATOM 2141 C C . SER A 1 271 ? -19.705 -1.888 -19.250 1.00 76.06 271 SER A C 1
ATOM 2143 O O . SER A 1 271 ? -18.761 -1.851 -20.029 1.00 76.06 271 SER A O 1
ATOM 2145 N N . GLU A 1 272 ? -19.537 -1.972 -17.932 1.00 78.06 272 GLU A N 1
ATOM 2146 C CA . GLU A 1 272 ? -18.252 -2.006 -17.225 1.00 78.06 272 GLU A CA 1
ATOM 2147 C C . GLU A 1 272 ? -17.897 -3.443 -16.804 1.00 78.06 272 GLU A C 1
ATOM 2149 O O . GLU A 1 272 ? -17.642 -3.715 -15.633 1.00 78.06 272 GLU A O 1
ATOM 2154 N N . ILE A 1 273 ? -17.929 -4.380 -17.756 1.00 72.38 273 ILE A N 1
ATOM 2155 C CA . ILE A 1 273 ? -17.814 -5.825 -17.481 1.00 72.38 273 ILE A CA 1
ATOM 2156 C C . ILE A 1 273 ? -16.470 -6.183 -16.821 1.00 72.38 273 ILE A C 1
ATOM 2158 O O . ILE A 1 273 ? -16.432 -7.059 -15.965 1.00 72.38 273 ILE A O 1
ATOM 2162 N N . ASP A 1 274 ? -15.398 -5.468 -17.168 1.00 81.50 274 ASP A N 1
ATOM 2163 C CA . ASP A 1 274 ? -14.041 -5.710 -16.656 1.00 81.50 274 ASP A CA 1
ATOM 2164 C C . ASP A 1 274 ? -13.677 -4.823 -15.444 1.00 81.50 274 ASP A C 1
ATOM 2166 O O . ASP A 1 274 ? -12.510 -4.735 -15.058 1.00 81.50 274 ASP A O 1
ATOM 2170 N N . CYS A 1 275 ? -14.647 -4.101 -14.870 1.00 87.81 275 CYS A N 1
ATOM 2171 C CA . CYS A 1 275 ? -14.421 -3.191 -13.748 1.00 87.81 275 CYS A CA 1
ATOM 2172 C C . CYS A 1 275 ? -14.607 -3.913 -12.402 1.00 87.81 275 CYS A C 1
ATOM 2174 O O . CYS A 1 275 ? -15.701 -4.419 -12.128 1.00 87.81 275 CYS A O 1
ATOM 2176 N N . PRO A 1 276 ? -13.577 -3.954 -11.535 1.00 90.50 276 PRO A N 1
ATOM 2177 C CA . PRO A 1 276 ? -13.672 -4.671 -10.273 1.00 90.50 276 PRO A CA 1
ATOM 2178 C C . PRO A 1 276 ? -14.615 -3.974 -9.289 1.00 90.50 276 PRO A C 1
ATOM 2180 O O . PRO A 1 276 ? -14.710 -2.749 -9.236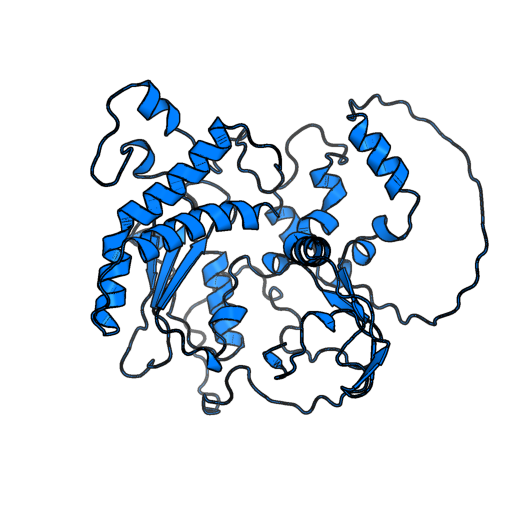 1.00 90.50 276 PRO A O 1
ATOM 2183 N N . THR A 1 277 ? -15.242 -4.757 -8.413 1.00 89.50 277 THR A N 1
ATOM 2184 C CA . THR A 1 277 ? -15.764 -4.236 -7.142 1.00 89.50 277 THR A CA 1
ATOM 2185 C C . THR A 1 277 ? -14.643 -4.187 -6.112 1.00 89.50 277 THR A C 1
ATOM 2187 O O . THR A 1 277 ? -13.880 -5.142 -5.972 1.00 89.50 277 THR A O 1
ATOM 2190 N N . ILE A 1 278 ? -14.557 -3.091 -5.361 1.00 94.12 278 ILE A N 1
ATOM 2191 C CA . ILE A 1 278 ? -13.549 -2.892 -4.319 1.00 94.12 278 ILE A CA 1
ATOM 2192 C C . ILE A 1 278 ? -14.239 -2.866 -2.956 1.00 94.12 278 ILE A C 1
ATOM 2194 O O . ILE A 1 278 ? -15.122 -2.046 -2.716 1.00 94.12 278 ILE A O 1
ATOM 2198 N N . ILE A 1 279 ? -13.815 -3.745 -2.051 1.00 94.06 279 ILE A N 1
ATOM 2199 C CA . ILE A 1 279 ? -14.084 -3.648 -0.614 1.00 94.06 279 ILE A CA 1
ATOM 2200 C C . ILE A 1 279 ? -12.837 -3.037 0.014 1.00 94.06 279 ILE A C 1
ATOM 2202 O O . ILE A 1 279 ? -11.769 -3.643 -0.022 1.00 94.06 279 ILE A O 1
ATOM 2206 N N . HIS A 1 280 ? -12.959 -1.828 0.542 1.00 95.69 280 HIS A N 1
ATOM 2207 C CA . HIS A 1 280 ? -11.846 -1.035 1.041 1.00 95.69 280 HIS A CA 1
ATOM 2208 C C . HIS A 1 280 ? -11.926 -0.917 2.562 1.00 95.69 280 HIS A C 1
ATOM 2210 O O . HIS A 1 280 ? -12.723 -0.142 3.090 1.00 95.69 280 HIS A O 1
ATOM 2216 N N . PHE A 1 281 ? -11.126 -1.725 3.253 1.00 96.56 281 PHE A N 1
ATOM 2217 C CA . PHE A 1 281 ? -10.902 -1.634 4.690 1.00 96.56 281 PHE A CA 1
ATOM 2218 C C . PHE A 1 281 ? -9.950 -0.492 5.000 1.00 96.56 281 PHE A C 1
ATOM 2220 O O . PHE A 1 281 ? -8.943 -0.322 4.313 1.00 96.56 281 PHE A O 1
ATOM 2227 N N . VAL A 1 282 ? -10.249 0.240 6.066 1.00 96.19 282 VAL A N 1
ATOM 2228 C CA . VAL A 1 282 ? -9.432 1.359 6.535 1.00 96.19 282 VAL A CA 1
ATOM 2229 C C . VAL A 1 282 ? -9.026 1.121 7.982 1.00 96.19 282 VAL A C 1
ATOM 2231 O O . VAL A 1 282 ? -9.781 0.541 8.768 1.00 96.19 282 VAL A O 1
ATOM 2234 N N . LEU A 1 283 ? -7.836 1.581 8.354 1.00 96.12 283 LEU A N 1
ATOM 2235 C CA . LEU A 1 283 ? -7.390 1.539 9.739 1.00 96.12 283 LEU A CA 1
ATOM 2236 C C . LEU A 1 283 ? -8.206 2.533 10.585 1.00 96.12 283 LEU A C 1
ATOM 2238 O O . LEU A 1 283 ? -8.051 3.752 10.464 1.00 96.12 283 LEU A O 1
ATOM 2242 N N . ALA A 1 284 ? -9.129 2.015 11.396 1.00 96.06 284 ALA A N 1
ATOM 2243 C CA . ALA A 1 284 ? -9.981 2.802 12.286 1.00 96.06 284 ALA A CA 1
ATOM 2244 C C . ALA A 1 284 ? -10.456 1.962 13.483 1.00 96.06 284 ALA A C 1
ATOM 2246 O O . ALA A 1 284 ? -10.998 0.868 13.303 1.00 96.06 284 ALA A O 1
ATOM 2247 N N . ASN A 1 285 ? -10.292 2.490 14.699 1.00 97.50 285 ASN A N 1
ATOM 2248 C CA . ASN A 1 285 ? -10.765 1.861 15.932 1.00 97.50 285 ASN A CA 1
ATOM 2249 C C . ASN A 1 285 ? -12.178 2.349 16.293 1.00 97.50 285 ASN A C 1
ATOM 2251 O O . ASN A 1 285 ? -12.341 3.328 17.025 1.00 97.50 285 ASN A O 1
ATOM 2255 N N . ILE A 1 286 ? -13.193 1.670 15.741 1.00 96.75 286 ILE A N 1
ATOM 2256 C CA . ILE A 1 286 ? -14.614 2.035 15.877 1.00 96.75 286 ILE A CA 1
ATOM 2257 C C . ILE A 1 286 ? -15.347 1.059 16.805 1.00 96.75 286 ILE A C 1
ATOM 2259 O O . ILE A 1 286 ? -15.459 1.313 18.004 1.00 96.75 286 ILE A O 1
ATOM 2263 N N . ASN A 1 287 ? -15.851 -0.073 16.287 1.00 97.44 287 ASN A N 1
ATOM 2264 C CA . ASN A 1 287 ? -16.602 -1.013 17.121 1.00 97.44 287 ASN A CA 1
ATOM 2265 C C . ASN A 1 287 ? -15.679 -1.831 18.027 1.00 97.44 287 ASN A C 1
ATOM 2267 O O . ASN A 1 287 ? -16.115 -2.263 19.093 1.00 97.44 287 ASN A O 1
ATOM 2271 N N . PHE A 1 288 ? -14.408 -1.998 17.662 1.00 97.88 288 PHE A N 1
ATOM 2272 C CA . PHE A 1 288 ? -13.432 -2.734 18.467 1.00 97.88 288 PHE A CA 1
ATOM 2273 C C . PHE A 1 288 ? -13.283 -2.189 19.900 1.00 97.88 288 PHE A C 1
ATOM 2275 O O . PHE A 1 288 ? -13.086 -2.970 20.836 1.00 97.88 288 PHE A O 1
ATOM 2282 N N . ARG A 1 289 ? -13.498 -0.878 20.103 1.00 97.62 289 ARG A N 1
ATOM 2283 C CA . ARG A 1 289 ? -13.575 -0.252 21.438 1.00 97.62 289 ARG A CA 1
ATOM 2284 C C . ARG A 1 289 ? -14.621 -0.896 22.345 1.00 97.62 289 ARG A C 1
ATOM 2286 O O . ARG A 1 289 ? -14.414 -1.037 23.545 1.00 97.62 289 ARG A O 1
ATOM 2293 N N . ASN A 1 290 ? -15.749 -1.302 21.768 1.00 97.44 290 ASN A N 1
ATOM 2294 C CA . ASN A 1 290 ? -16.913 -1.794 22.501 1.00 97.44 290 ASN A CA 1
ATOM 2295 C C . ASN A 1 290 ? -17.047 -3.322 22.466 1.00 97.4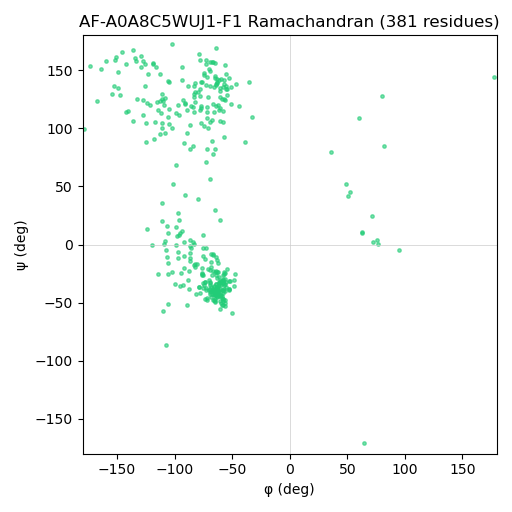4 290 ASN A C 1
ATOM 2297 O O . ASN A 1 290 ? -17.679 -3.899 23.351 1.00 97.44 290 ASN A O 1
ATOM 2301 N N . TYR A 1 291 ? -16.466 -3.982 21.464 1.00 97.75 291 TYR A N 1
ATOM 2302 C CA . TYR A 1 291 ? -16.642 -5.408 21.201 1.00 97.75 291 TYR A CA 1
ATOM 2303 C C . TYR A 1 291 ? -15.293 -6.128 21.126 1.00 97.75 291 TYR A C 1
ATOM 2305 O O . TYR A 1 291 ? -14.347 -5.646 20.508 1.00 97.75 291 TYR A O 1
ATOM 2313 N N . LYS A 1 292 ? -15.205 -7.308 21.748 1.00 95.12 292 LYS A N 1
ATOM 2314 C CA . LYS A 1 292 ? -14.006 -8.170 21.692 1.00 95.12 292 LYS A CA 1
ATOM 2315 C C . LYS A 1 292 ? -14.052 -9.193 20.560 1.00 95.12 292 LYS A C 1
ATOM 2317 O O . LYS A 1 292 ? -13.022 -9.711 20.155 1.00 95.12 292 LYS A O 1
ATOM 2322 N N . ALA A 1 293 ? -15.245 -9.480 20.053 1.00 94.56 293 ALA A N 1
ATOM 2323 C CA . ALA A 1 293 ? -15.490 -10.268 18.851 1.00 94.56 293 ALA A CA 1
ATOM 2324 C C . ALA A 1 293 ? -16.801 -9.782 18.206 1.00 94.56 293 ALA A C 1
ATOM 2326 O O . ALA A 1 293 ? -17.589 -9.127 18.898 1.00 94.56 293 ALA A O 1
ATOM 2327 N N . PRO A 1 294 ? -17.065 -10.066 16.918 1.00 93.38 294 PRO A N 1
ATOM 2328 C CA . PRO A 1 294 ? -18.302 -9.640 16.263 1.00 93.38 294 PRO A CA 1
ATOM 2329 C C . PRO A 1 294 ? -19.544 -10.040 17.074 1.00 93.38 294 PRO A C 1
ATOM 2331 O O . PRO A 1 294 ? -19.743 -11.212 17.391 1.00 93.38 294 PRO A O 1
ATOM 2334 N N . GLY A 1 295 ? -20.349 -9.049 17.470 1.00 94.62 295 GLY A N 1
ATOM 2335 C CA . GLY A 1 295 ? -21.542 -9.243 18.304 1.00 94.62 295 GLY A CA 1
ATOM 2336 C C . GLY A 1 295 ? -21.293 -9.578 19.785 1.00 94.62 295 GLY A C 1
ATOM 2337 O O . GLY A 1 295 ? -22.260 -9.773 20.519 1.00 94.62 295 GLY A O 1
ATOM 2338 N N . VAL A 1 296 ? -20.039 -9.625 20.252 1.00 97.12 296 VAL A N 1
ATOM 2339 C CA . VAL A 1 296 ? -19.673 -9.942 21.645 1.00 97.12 296 VAL A CA 1
ATOM 2340 C C . VAL A 1 296 ? -19.105 -8.698 22.343 1.00 97.12 296 VAL A C 1
ATOM 2342 O O . VAL A 1 296 ? -17.963 -8.313 22.062 1.00 97.12 296 VAL A O 1
ATOM 2345 N N . PRO A 1 297 ? -19.873 -8.041 23.235 1.00 97.69 297 PRO A N 1
ATOM 2346 C CA . PRO A 1 297 ? -19.429 -6.822 23.903 1.00 97.69 297 PRO A CA 1
ATOM 2347 C C . PRO A 1 297 ? -18.302 -7.094 24.910 1.00 97.69 297 PRO A C 1
ATOM 2349 O O . PRO A 1 297 ? -18.143 -8.207 25.416 1.00 97.69 297 PRO A O 1
ATOM 2352 N N . ARG A 1 298 ? -17.522 -6.053 25.206 1.00 97.31 298 ARG A N 1
ATOM 2353 C CA . ARG A 1 298 ? -16.535 -6.032 26.293 1.00 97.31 298 ARG A CA 1
ATOM 2354 C C . ARG A 1 298 ? -17.237 -5.773 27.622 1.00 97.31 298 ARG A C 1
ATOM 2356 O O . ARG A 1 298 ? -18.031 -4.838 27.743 1.00 97.31 298 ARG A O 1
ATOM 2363 N N . GLU A 1 299 ? -16.937 -6.584 28.628 1.00 96.62 299 GLU A N 1
ATOM 2364 C CA . GLU A 1 299 ? -17.633 -6.546 29.919 1.00 96.62 299 GLU A CA 1
ATOM 2365 C C . GLU A 1 299 ? -16.771 -5.907 31.008 1.00 96.62 299 GLU A C 1
ATOM 2367 O O . GLU A 1 299 ? -17.217 -4.972 31.683 1.00 96.62 299 GLU A O 1
ATOM 2372 N N . THR A 1 300 ? -15.530 -6.377 31.161 1.00 97.31 300 THR A N 1
ATOM 2373 C CA . THR A 1 300 ? -14.622 -5.917 32.219 1.00 97.31 300 THR A CA 1
ATOM 2374 C C . THR A 1 300 ? -14.002 -4.561 31.877 1.00 97.31 300 THR A C 1
ATOM 2376 O O . THR A 1 300 ? -13.952 -4.159 30.714 1.00 97.31 300 THR A O 1
ATOM 2379 N N . GLN A 1 301 ? -13.527 -3.836 32.895 1.00 96.69 301 GLN A N 1
ATOM 2380 C CA . GLN A 1 301 ? -12.822 -2.570 32.670 1.00 96.69 301 GLN A CA 1
ATOM 2381 C C . GLN A 1 301 ? -11.503 -2.800 31.920 1.00 96.69 301 GLN A C 1
ATOM 2383 O O . GLN A 1 301 ? -11.232 -2.100 30.957 1.00 96.69 301 GLN A O 1
ATOM 2388 N N . GLU A 1 302 ? -10.760 -3.852 32.274 1.00 96.44 302 GLU A N 1
ATOM 2389 C CA . GLU A 1 302 ? -9.514 -4.237 31.595 1.00 96.44 302 GLU A CA 1
ATOM 2390 C C . GLU A 1 302 ? -9.722 -4.497 30.093 1.00 96.44 302 GLU A C 1
ATOM 2392 O O . GLU A 1 302 ? -8.924 -4.059 29.268 1.00 96.44 302 GLU A O 1
ATOM 2397 N N . GLU A 1 303 ? -10.818 -5.170 29.713 1.00 96.81 303 GLU A N 1
ATOM 2398 C CA . GLU A 1 303 ? -11.146 -5.402 28.302 1.00 96.81 303 GLU A CA 1
ATOM 2399 C C . GLU A 1 303 ? -11.401 -4.089 27.554 1.00 96.81 303 GLU A C 1
ATOM 2401 O O . GLU A 1 303 ? -11.044 -3.993 26.379 1.00 96.81 303 GLU A O 1
ATOM 2406 N N . LYS A 1 304 ? -12.031 -3.106 28.208 1.00 96.88 304 LYS A N 1
ATOM 2407 C CA . LYS A 1 304 ? -12.340 -1.791 27.627 1.00 96.88 304 LYS A CA 1
ATOM 2408 C C . LYS A 1 304 ? -11.083 -0.938 27.507 1.00 96.88 304 LYS A C 1
ATOM 2410 O O . LYS A 1 304 ? -10.814 -0.444 26.421 1.00 96.88 304 LYS A O 1
ATOM 2415 N N . ASP A 1 305 ? -10.276 -0.868 28.563 1.00 97.31 305 ASP A N 1
ATOM 2416 C CA . ASP A 1 305 ? -9.005 -0.131 28.590 1.00 97.31 305 ASP A CA 1
ATOM 2417 C C . ASP A 1 305 ? -8.013 -0.672 27.544 1.00 97.31 305 ASP A C 1
ATOM 2419 O O . ASP A 1 305 ? -7.242 0.071 26.937 1.00 97.31 305 ASP A O 1
ATOM 2423 N N . PHE A 1 306 ? -8.043 -1.981 27.271 1.00 97.06 306 PHE A N 1
ATOM 2424 C CA . PHE A 1 306 ? -7.235 -2.560 26.201 1.00 97.06 306 PHE A CA 1
ATOM 2425 C C . PHE A 1 306 ? -7.615 -2.020 24.815 1.00 97.06 306 PHE A C 1
ATOM 2427 O O . PHE A 1 306 ? -6.735 -1.837 23.981 1.00 97.06 306 PHE A O 1
ATOM 2434 N N . ALA A 1 307 ? -8.897 -1.770 24.547 1.00 97.00 307 ALA A N 1
ATOM 2435 C CA . ALA A 1 307 ? -9.361 -1.325 23.233 1.00 97.00 307 ALA A CA 1
ATOM 2436 C C . ALA A 1 307 ? -9.537 0.195 23.117 1.00 97.00 307 ALA A C 1
ATOM 2438 O O . ALA A 1 307 ? -9.793 0.688 22.019 1.00 97.00 307 ALA A O 1
ATOM 2439 N N . ASP A 1 308 ? -9.395 0.933 24.216 1.00 96.81 308 ASP A N 1
ATOM 2440 C CA . ASP A 1 308 ? -9.517 2.386 24.251 1.00 96.81 308 ASP A CA 1
ATOM 2441 C C . ASP A 1 308 ? -8.178 3.059 23.926 1.00 96.81 308 ASP A C 1
ATOM 2443 O O . ASP A 1 308 ? -7.394 3.408 24.805 1.00 96.81 308 ASP A O 1
ATOM 2447 N N . PHE A 1 309 ? -7.883 3.179 22.634 1.00 96.50 309 PHE A N 1
ATOM 2448 C CA . PHE A 1 309 ? -6.682 3.844 22.136 1.00 96.50 309 PHE A CA 1
ATOM 2449 C C . PHE A 1 309 ? -6.941 4.480 20.773 1.00 96.50 309 PHE A C 1
ATOM 2451 O O . PHE A 1 309 ? -7.711 3.947 19.966 1.00 96.50 309 PHE A O 1
ATOM 2458 N N . ASP A 1 310 ? -6.253 5.584 20.517 1.00 95.56 310 ASP A N 1
ATOM 2459 C CA . ASP A 1 310 ? -6.256 6.267 19.227 1.00 95.56 310 ASP A CA 1
ATOM 2460 C C . ASP A 1 310 ? -5.082 5.781 18.369 1.00 95.56 310 ASP A C 1
ATOM 2462 O O . ASP A 1 310 ? -4.059 5.332 18.895 1.00 95.56 310 ASP A O 1
ATOM 2466 N N . ILE A 1 311 ? -5.222 5.837 17.042 1.00 93.88 311 ILE A N 1
ATOM 2467 C CA . ILE A 1 311 ? -4.140 5.439 16.131 1.00 93.88 311 ILE A CA 1
ATOM 2468 C C . ILE A 1 311 ? -3.241 6.640 15.813 1.00 93.88 311 ILE A C 1
ATOM 2470 O O . ILE A 1 311 ? -2.021 6.559 15.956 1.00 93.88 311 ILE A O 1
ATOM 2474 N N . PHE A 1 312 ? -3.847 7.741 15.380 1.00 92.69 312 PHE A N 1
ATOM 2475 C CA . PHE A 1 312 ? -3.203 8.945 14.860 1.00 92.69 312 PHE A CA 1
ATOM 2476 C C . PHE A 1 312 ? -3.420 10.175 15.754 1.00 92.69 312 PHE A C 1
ATOM 2478 O O . PHE A 1 312 ? -2.602 11.090 15.715 1.00 92.69 312 PHE A O 1
ATOM 2485 N N . ASP A 1 313 ? -4.498 10.212 16.549 1.00 91.88 313 ASP A N 1
ATOM 2486 C CA . ASP A 1 313 ? -4.818 11.374 17.401 1.00 91.88 313 ASP A CA 1
ATOM 2487 C C . ASP A 1 313 ? -3.933 11.461 18.662 1.00 91.88 313 ASP A C 1
ATOM 2489 O O . ASP A 1 313 ? -3.704 12.561 19.178 1.00 91.88 313 ASP A O 1
ATOM 2493 N N . ASP A 1 314 ? -3.399 10.331 19.141 1.00 89.69 314 ASP A N 1
ATOM 2494 C CA . ASP A 1 314 ? -2.493 10.293 20.294 1.00 89.69 314 ASP A CA 1
ATOM 2495 C C . ASP A 1 314 ? -1.072 10.746 19.888 1.00 89.69 314 ASP A C 1
ATOM 2497 O O . ASP A 1 314 ? -0.422 10.089 19.067 1.00 89.69 314 ASP A O 1
ATOM 2501 N N . PRO A 1 315 ? -0.540 11.850 20.453 1.00 83.25 315 PRO A N 1
ATOM 2502 C CA . PRO A 1 315 ? 0.808 12.324 20.144 1.00 83.25 315 PRO A CA 1
ATOM 2503 C C . PRO A 1 315 ? 1.920 11.357 20.574 1.00 83.25 315 PRO A C 1
ATOM 2505 O O . PRO A 1 315 ? 3.009 11.423 20.001 1.00 83.25 315 PRO A O 1
ATOM 2508 N N . ASP A 1 316 ? 1.659 10.492 21.557 1.00 85.88 316 ASP A N 1
ATOM 2509 C CA . ASP A 1 316 ? 2.587 9.466 22.039 1.00 85.88 316 ASP A CA 1
ATOM 2510 C C . ASP A 1 316 ? 2.269 8.086 21.426 1.00 85.88 316 ASP A C 1
ATOM 2512 O O . ASP A 1 316 ? 2.777 7.055 21.883 1.00 85.88 316 ASP A O 1
ATOM 2516 N N . SER A 1 317 ? 1.452 8.062 20.363 1.00 86.94 317 SER A N 1
ATOM 2517 C CA . SER A 1 317 ? 1.052 6.842 19.668 1.00 86.94 317 SER A CA 1
ATOM 2518 C C . SER A 1 317 ? 2.268 6.022 19.215 1.00 86.94 317 SER A C 1
ATOM 2520 O O . SER A 1 317 ? 3.147 6.527 18.502 1.00 86.94 317 SER A O 1
ATOM 2522 N N . PRO A 1 318 ? 2.312 4.714 19.536 1.00 88.88 318 PRO A N 1
ATOM 2523 C CA . PRO A 1 318 ? 3.362 3.823 19.059 1.00 88.88 318 PRO A CA 1
ATOM 2524 C C . PRO A 1 318 ? 3.181 3.436 17.582 1.00 88.88 318 PRO A C 1
ATOM 2526 O O . PRO A 1 318 ? 4.028 2.722 17.050 1.00 88.88 318 PRO A O 1
ATOM 2529 N N . PHE A 1 319 ? 2.101 3.869 16.921 1.00 89.69 319 PHE A N 1
ATOM 2530 C CA . PHE A 1 319 ? 1.710 3.445 15.570 1.00 89.69 319 PHE A CA 1
ATOM 2531 C C . PHE A 1 319 ? 2.223 4.368 14.456 1.00 89.69 319 PHE A C 1
ATOM 2533 O O . PHE A 1 319 ? 1.795 4.259 13.309 1.00 89.69 319 PHE A O 1
ATOM 2540 N N . SER A 1 320 ? 3.133 5.289 14.781 1.00 85.69 320 SER A N 1
ATOM 2541 C CA . SER A 1 320 ? 3.787 6.138 13.784 1.00 85.69 320 SER A CA 1
ATOM 2542 C C . SER A 1 320 ? 4.596 5.307 12.788 1.00 85.69 320 SER A C 1
ATOM 2544 O O . SER A 1 320 ? 5.323 4.396 13.183 1.00 85.69 320 SER A O 1
ATOM 2546 N N . THR A 1 321 ? 4.574 5.703 11.513 1.00 83.19 321 THR A N 1
ATOM 2547 C CA . THR A 1 321 ? 5.340 5.065 10.433 1.00 83.19 321 THR A CA 1
ATOM 2548 C C . THR A 1 321 ? 6.851 5.014 10.703 1.00 83.19 321 THR A C 1
ATOM 2550 O O . THR A 1 321 ? 7.545 4.143 10.192 1.00 83.19 321 THR A O 1
ATOM 2553 N N . PHE A 1 322 ? 7.390 5.918 11.531 1.00 80.81 322 PHE A N 1
ATOM 2554 C CA . PHE A 1 322 ? 8.809 5.913 11.911 1.00 80.81 322 PHE A CA 1
ATOM 2555 C C . PHE A 1 322 ? 9.145 5.017 13.110 1.00 80.81 322 PHE A C 1
ATOM 2557 O O . PHE A 1 322 ? 10.326 4.868 13.436 1.00 80.81 322 PHE A O 1
ATOM 2564 N N . ASN A 1 323 ? 8.150 4.448 13.793 1.00 83.31 323 ASN A N 1
ATOM 2565 C CA . ASN A 1 323 ? 8.389 3.611 14.956 1.00 83.31 323 ASN A CA 1
ATOM 2566 C C . ASN A 1 323 ? 8.530 2.136 14.560 1.00 83.31 323 ASN A C 1
ATOM 2568 O O . ASN A 1 323 ? 7.609 1.522 14.034 1.00 83.31 323 ASN A O 1
ATOM 2572 N N . PHE A 1 324 ? 9.677 1.550 14.899 1.00 85.50 324 PHE A N 1
ATOM 2573 C CA . PHE A 1 324 ? 9.984 0.137 14.650 1.00 85.50 324 PHE A CA 1
ATOM 2574 C C . PHE A 1 324 ? 10.008 -0.705 15.931 1.00 85.50 324 PHE A C 1
ATOM 2576 O O . PHE A 1 324 ? 10.273 -1.907 15.880 1.00 85.50 324 PHE A O 1
ATOM 2583 N N . GLN A 1 325 ? 9.753 -0.098 17.095 1.00 84.56 325 GLN A N 1
ATOM 2584 C CA . GLN A 1 325 ? 9.720 -0.800 18.372 1.00 84.56 325 GLN A CA 1
ATOM 2585 C C . GLN A 1 325 ? 8.297 -0.838 18.926 1.00 84.56 325 GLN A C 1
ATOM 2587 O O . GLN A 1 325 ? 7.749 0.174 19.358 1.00 84.56 325 GLN A O 1
ATOM 2592 N N . TYR A 1 326 ? 7.734 -2.042 18.985 1.00 84.38 326 TYR A N 1
ATOM 2593 C CA . TYR A 1 326 ? 6.393 -2.278 19.504 1.00 84.38 326 TYR A CA 1
ATOM 2594 C C . TYR A 1 326 ? 6.466 -3.034 20.827 1.00 84.38 326 TYR A C 1
ATOM 2596 O O . TYR A 1 326 ? 7.126 -4.071 20.932 1.00 84.38 326 TYR A O 1
ATOM 2604 N N . SER A 1 327 ? 5.773 -2.524 21.847 1.00 93.62 327 SER A N 1
ATOM 2605 C CA . SER A 1 327 ? 5.455 -3.335 23.021 1.00 93.62 327 SER A CA 1
ATOM 2606 C C . SER A 1 327 ? 4.470 -4.438 22.620 1.00 93.62 327 SER A C 1
ATOM 2608 O O . SER A 1 327 ? 3.726 -4.293 21.648 1.00 93.62 327 SER A O 1
ATOM 2610 N N . ASN A 1 328 ? 4.424 -5.533 23.384 1.00 95.00 328 ASN A N 1
ATOM 2611 C CA . ASN A 1 328 ? 3.447 -6.599 23.133 1.00 95.00 328 ASN A CA 1
ATOM 2612 C C . ASN A 1 328 ? 2.006 -6.067 23.165 1.00 95.00 328 ASN A C 1
ATOM 2614 O O . ASN A 1 328 ? 1.171 -6.518 22.393 1.00 95.00 328 ASN A O 1
ATOM 2618 N N . GLU A 1 329 ? 1.723 -5.092 24.032 1.00 94.69 329 GLU A N 1
ATOM 2619 C CA . GLU A 1 329 ? 0.405 -4.461 24.115 1.00 94.69 329 GLU A CA 1
ATOM 2620 C C . GLU A 1 329 ? 0.077 -3.659 22.852 1.00 94.69 329 GLU A C 1
ATOM 2622 O O . GLU A 1 329 ? -0.989 -3.861 22.280 1.00 94.69 329 GLU A O 1
ATOM 2627 N N . ALA A 1 330 ? 0.996 -2.815 22.367 1.00 92.75 330 ALA A N 1
ATOM 2628 C CA . ALA A 1 330 ? 0.797 -2.057 21.131 1.00 92.75 330 ALA A CA 1
ATOM 2629 C C . ALA A 1 330 ? 0.615 -2.988 19.922 1.00 92.75 330 ALA A C 1
ATOM 2631 O O . ALA A 1 330 ?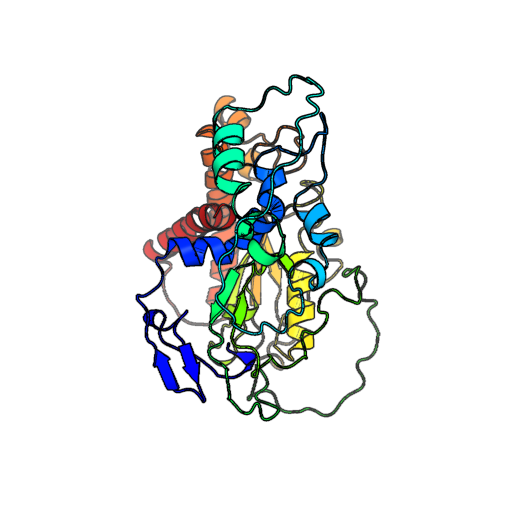 -0.301 -2.801 19.124 1.00 92.75 330 ALA A O 1
ATOM 2632 N N . PHE A 1 331 ? 1.448 -4.030 19.820 1.00 94.56 331 PHE A N 1
ATOM 2633 C CA . PHE A 1 331 ? 1.327 -5.037 18.769 1.00 94.56 331 PHE A CA 1
ATOM 2634 C C . PHE A 1 331 ? -0.039 -5.731 18.807 1.00 94.56 331 PHE A C 1
ATOM 2636 O O . PHE A 1 331 ? -0.735 -5.753 17.794 1.00 94.56 331 PHE A O 1
ATOM 2643 N N . ASN A 1 332 ? -0.443 -6.252 19.972 1.00 95.38 332 ASN A N 1
ATOM 2644 C CA . ASN A 1 332 ? -1.719 -6.951 20.123 1.00 95.38 332 ASN A CA 1
ATOM 2645 C C . ASN A 1 332 ? -2.901 -6.020 19.837 1.00 95.38 332 ASN A C 1
ATOM 2647 O O . ASN A 1 332 ? -3.824 -6.421 19.146 1.00 95.38 332 ASN A O 1
ATOM 2651 N N . ARG A 1 333 ? -2.861 -4.760 20.290 1.00 96.00 333 ARG A N 1
ATOM 2652 C CA . ARG A 1 333 ? -3.911 -3.768 20.010 1.00 96.00 333 ARG A CA 1
ATOM 2653 C C . ARG A 1 333 ? -4.155 -3.587 18.516 1.00 96.00 333 ARG A C 1
ATOM 2655 O O . ARG A 1 333 ? -5.293 -3.704 18.070 1.00 96.00 333 ARG A O 1
ATOM 2662 N N . LEU A 1 334 ? -3.100 -3.322 17.743 1.00 95.69 334 LEU A N 1
ATOM 2663 C CA . LEU A 1 334 ? -3.221 -3.102 16.300 1.00 95.69 334 LEU A CA 1
ATOM 2664 C C . LEU A 1 334 ? -3.577 -4.396 15.550 1.00 95.69 334 LEU A C 1
ATOM 2666 O O . LEU A 1 334 ? -4.389 -4.373 14.624 1.00 95.69 334 LEU A O 1
ATOM 2670 N N . HIS A 1 335 ? -2.995 -5.522 15.967 1.00 94.88 335 HIS A N 1
ATOM 2671 C CA . HIS A 1 335 ? -3.282 -6.846 15.418 1.00 94.88 335 HIS A CA 1
ATOM 2672 C C . HIS A 1 335 ? -4.752 -7.242 15.608 1.00 94.88 335 HIS A C 1
ATOM 2674 O O . HIS A 1 335 ? -5.448 -7.513 14.626 1.00 94.88 335 HIS A O 1
ATOM 2680 N N . ASP A 1 336 ? -5.224 -7.221 16.854 1.00 95.88 336 ASP A N 1
ATOM 2681 C CA . ASP A 1 336 ? -6.574 -7.623 17.241 1.00 95.88 336 ASP A CA 1
ATOM 2682 C C . ASP A 1 336 ? -7.620 -6.671 16.653 1.00 95.88 336 ASP A C 1
ATOM 2684 O O . ASP A 1 336 ? -8.685 -7.121 16.232 1.00 95.88 336 ASP A O 1
ATOM 2688 N N . LEU A 1 337 ? -7.317 -5.368 16.566 1.00 97.25 337 LEU A N 1
ATOM 2689 C CA . LEU A 1 337 ? -8.177 -4.382 15.908 1.00 97.25 337 LEU A CA 1
ATOM 2690 C C . LEU A 1 337 ? -8.458 -4.777 14.456 1.00 97.25 337 LEU A C 1
ATOM 2692 O O . LEU A 1 337 ? -9.608 -4.798 14.016 1.00 97.25 337 LEU A O 1
ATOM 2696 N N . MET A 1 338 ? -7.412 -5.092 13.695 1.00 94.75 338 MET A N 1
ATOM 2697 C CA . MET A 1 338 ? -7.558 -5.399 12.275 1.00 94.75 338 MET A CA 1
ATOM 2698 C C . MET A 1 338 ? -8.141 -6.787 12.036 1.00 94.75 338 MET A C 1
ATOM 2700 O O . MET A 1 338 ? -8.913 -6.963 11.088 1.00 94.75 338 MET A O 1
ATOM 2704 N N . GLU A 1 339 ? -7.840 -7.758 12.900 1.00 93.19 339 GLU A N 1
ATOM 2705 C CA . GLU A 1 339 ? -8.553 -9.034 12.897 1.00 93.19 339 GLU A CA 1
ATOM 2706 C C . GLU A 1 339 ? -10.048 -8.806 13.153 1.00 93.19 339 GLU A C 1
ATOM 2708 O O . GLU A 1 339 ? -10.882 -9.260 12.366 1.00 93.19 339 GLU A O 1
ATOM 2713 N N . PHE A 1 340 ? -10.396 -8.057 14.203 1.00 96.00 340 PHE A N 1
ATOM 2714 C CA . PHE A 1 340 ? -11.778 -7.752 14.549 1.00 96.00 340 PHE A CA 1
ATOM 2715 C C . PHE A 1 340 ? -12.500 -7.048 13.401 1.00 96.00 340 PHE A C 1
ATOM 2717 O O . PHE A 1 340 ? -13.548 -7.530 12.981 1.00 96.00 340 PHE A O 1
ATOM 2724 N N . ASN A 1 341 ? -11.942 -5.963 12.852 1.00 95.75 341 ASN A N 1
ATOM 2725 C CA . ASN A 1 341 ? -12.565 -5.207 11.763 1.00 95.75 341 ASN A CA 1
ATOM 2726 C C . ASN A 1 341 ? -12.825 -6.111 10.548 1.00 95.75 341 ASN A C 1
ATOM 2728 O O . ASN A 1 341 ? -13.894 -6.051 9.940 1.00 95.75 341 ASN A O 1
ATOM 2732 N N . THR A 1 342 ? -11.885 -7.005 10.227 1.00 91.31 342 THR A N 1
ATOM 2733 C CA . THR A 1 342 ? -12.041 -7.975 9.134 1.00 91.31 342 THR A CA 1
ATOM 2734 C C . THR A 1 342 ? -13.165 -8.971 9.424 1.00 91.31 342 THR A C 1
ATOM 2736 O O . THR A 1 342 ? -14.032 -9.189 8.576 1.00 91.31 342 THR A O 1
ATOM 2739 N N . LEU A 1 343 ? -13.183 -9.560 10.625 1.00 90.56 343 LEU A N 1
ATOM 2740 C CA . LEU A 1 343 ? -14.193 -10.539 11.034 1.00 90.56 343 LEU A CA 1
ATOM 2741 C C . LEU A 1 343 ? -15.595 -9.920 11.133 1.00 90.56 343 LEU A C 1
ATOM 2743 O O . LEU A 1 343 ? -16.573 -10.539 10.718 1.00 90.56 343 LEU A O 1
ATOM 2747 N N . ASN A 1 344 ? -15.688 -8.692 11.639 1.00 93.56 344 ASN A N 1
ATOM 2748 C CA . ASN A 1 344 ? -16.936 -7.960 11.833 1.00 93.56 344 ASN A CA 1
ATOM 2749 C C . ASN A 1 344 ? -17.620 -7.600 10.503 1.00 93.56 344 ASN A C 1
ATOM 2751 O O . ASN A 1 344 ? -18.835 -7.442 10.455 1.00 93.56 344 ASN A O 1
ATOM 2755 N N . ASN A 1 345 ? -16.856 -7.539 9.408 1.00 91.88 345 ASN A N 1
ATOM 2756 C CA . ASN A 1 345 ? -17.353 -7.227 8.065 1.00 91.88 345 ASN A CA 1
ATOM 2757 C C . ASN A 1 345 ? -17.296 -8.434 7.105 1.00 91.88 345 ASN A C 1
ATOM 2759 O O . ASN A 1 345 ? -17.348 -8.269 5.880 1.00 91.88 345 ASN A O 1
ATOM 2763 N N . LEU A 1 346 ? -17.224 -9.666 7.629 1.00 86.12 346 LEU A N 1
ATOM 2764 C CA . LEU A 1 346 ? -17.229 -10.882 6.805 1.00 86.12 346 LEU A CA 1
ATOM 2765 C C . LEU A 1 346 ? -18.478 -10.994 5.928 1.00 86.12 346 LEU A C 1
ATOM 2767 O O . LEU A 1 346 ? -18.362 -11.372 4.762 1.00 86.12 346 LEU A O 1
ATOM 2771 N N . ASP A 1 347 ? -19.649 -10.621 6.444 1.00 82.88 347 ASP A N 1
ATOM 2772 C CA . ASP A 1 347 ? -20.905 -10.675 5.689 1.00 82.88 347 ASP A CA 1
ATOM 2773 C C . ASP A 1 347 ? -20.849 -9.796 4.436 1.00 82.88 347 ASP A C 1
ATOM 2775 O O . ASP A 1 347 ? -21.292 -10.210 3.364 1.00 82.88 347 ASP A O 1
ATOM 2779 N N . VAL A 1 348 ? -20.219 -8.620 4.525 1.00 80.75 348 VAL A N 1
ATOM 2780 C CA . VAL A 1 348 ? -20.001 -7.734 3.373 1.00 80.75 348 VAL A CA 1
ATOM 2781 C C . VAL A 1 348 ? -19.165 -8.449 2.310 1.00 80.75 348 VAL A C 1
ATOM 2783 O O . VAL A 1 348 ? -19.519 -8.427 1.128 1.00 80.75 348 VAL A O 1
ATOM 2786 N N . CYS A 1 349 ? -18.100 -9.140 2.720 1.00 72.81 349 CYS A N 1
ATOM 2787 C CA . CYS A 1 349 ? -17.246 -9.910 1.817 1.00 72.81 349 CYS A CA 1
ATOM 2788 C C . CYS A 1 349 ? -17.997 -11.094 1.181 1.00 72.81 349 CYS A C 1
ATOM 2790 O O . CYS A 1 349 ? -17.886 -11.329 -0.026 1.00 72.81 349 CYS A O 1
ATOM 2792 N N . ILE A 1 350 ? -18.788 -11.823 1.973 1.00 71.12 350 ILE A N 1
ATOM 2793 C CA . ILE A 1 350 ? -19.565 -12.990 1.532 1.00 71.12 350 ILE A CA 1
ATOM 2794 C C . ILE A 1 350 ? -20.647 -12.582 0.530 1.00 71.12 350 ILE A C 1
ATOM 2796 O O . ILE A 1 350 ? -20.755 -13.200 -0.530 1.00 71.12 350 ILE A O 1
ATOM 2800 N N . ILE A 1 351 ? -21.419 -11.531 0.827 1.00 71.06 351 ILE A N 1
ATOM 2801 C CA . ILE A 1 351 ? -22.507 -11.043 -0.032 1.00 71.06 351 ILE A CA 1
ATOM 2802 C C . ILE A 1 351 ? -21.969 -10.685 -1.417 1.00 71.06 351 ILE A C 1
ATOM 2804 O O . ILE A 1 351 ? -22.524 -11.111 -2.430 1.00 71.06 351 ILE A O 1
ATOM 2808 N N . HIS A 1 352 ? -20.862 -9.945 -1.476 1.00 64.62 352 HIS A N 1
ATOM 2809 C CA . HIS A 1 352 ? -20.310 -9.500 -2.751 1.00 64.62 352 HIS A CA 1
ATOM 2810 C C . HIS A 1 352 ? -19.665 -10.650 -3.522 1.00 64.62 352 HIS A C 1
ATOM 2812 O O . HIS A 1 352 ? -19.891 -10.754 -4.721 1.00 64.62 352 HIS A O 1
ATOM 2818 N N . LYS A 1 353 ? -18.991 -11.595 -2.854 1.00 58.88 353 LYS A N 1
ATOM 2819 C CA . LYS A 1 353 ? -18.515 -12.828 -3.504 1.00 58.88 353 LYS A CA 1
ATOM 2820 C C . LYS A 1 353 ? -19.668 -13.673 -4.064 1.00 58.88 353 LYS A C 1
ATOM 2822 O O . LYS A 1 353 ? -19.558 -14.210 -5.165 1.00 58.88 353 LYS A O 1
ATOM 2827 N N . GLY A 1 354 ? -20.781 -13.771 -3.335 1.00 53.09 354 GLY A N 1
ATOM 2828 C CA . GLY A 1 354 ? -21.982 -14.491 -3.767 1.00 53.09 354 GLY A CA 1
ATOM 2829 C C . GLY A 1 354 ? -22.597 -13.930 -5.055 1.00 53.09 354 GLY A C 1
ATOM 2830 O O . GLY A 1 354 ? -23.114 -14.696 -5.868 1.00 53.09 354 GLY A O 1
ATOM 2831 N N . ILE A 1 355 ? -22.472 -12.617 -5.281 1.00 53.78 355 ILE A N 1
ATOM 2832 C CA . ILE A 1 355 ? -22.955 -11.927 -6.488 1.00 53.78 355 ILE A CA 1
ATOM 2833 C C . ILE A 1 355 ? -22.128 -12.296 -7.739 1.00 53.78 355 ILE A C 1
ATOM 2835 O O . ILE A 1 355 ? -22.700 -12.390 -8.824 1.00 53.78 355 ILE A O 1
ATOM 2839 N N . PHE A 1 356 ? -20.831 -12.608 -7.608 1.00 50.53 356 PHE A N 1
ATOM 2840 C CA . PHE A 1 356 ? -19.940 -12.943 -8.737 1.00 50.53 356 PHE A CA 1
ATOM 2841 C C . PHE A 1 356 ? -19.943 -14.436 -9.168 1.00 50.53 356 PHE A C 1
ATOM 2843 O O . PHE A 1 356 ? -19.239 -14.794 -10.105 1.00 50.53 356 PHE A O 1
ATOM 2850 N N . ARG A 1 357 ? -20.789 -15.296 -8.562 1.00 40.25 357 ARG A N 1
ATOM 2851 C CA . ARG A 1 357 ? -21.001 -16.749 -8.837 1.00 40.25 357 ARG A CA 1
ATOM 2852 C C . ARG A 1 357 ? -19.788 -17.689 -8.662 1.00 40.25 357 ARG A C 1
ATOM 2854 O O . ARG A 1 357 ? -18.955 -17.830 -9.542 1.00 40.25 357 ARG A O 1
ATOM 2861 N N . CYS A 1 358 ? -19.819 -18.512 -7.612 1.00 33.19 358 CYS A N 1
ATOM 2862 C CA . CYS A 1 358 ? -20.089 -19.965 -7.625 1.00 33.19 358 CYS A CA 1
ATOM 2863 C C . CYS A 1 358 ? -19.952 -20.467 -6.178 1.00 33.19 358 CYS A C 1
ATOM 2865 O O . CYS A 1 358 ? -19.121 -19.964 -5.425 1.00 33.19 358 CYS A O 1
ATOM 2867 N N . SER A 1 359 ? -20.785 -21.428 -5.788 1.00 37.41 359 SER A N 1
ATOM 2868 C CA . SER A 1 359 ? -20.845 -22.016 -4.448 1.00 37.41 359 SER A CA 1
ATOM 2869 C C . SER A 1 359 ? -19.489 -22.604 -4.032 1.00 37.41 359 SER A C 1
ATOM 2871 O O . SER A 1 359 ? -19.183 -23.752 -4.335 1.00 37.41 359 SER A O 1
ATOM 2873 N N . VAL A 1 360 ? -18.665 -21.815 -3.348 1.00 41.66 360 VAL A N 1
ATOM 2874 C CA . VAL A 1 360 ? -17.539 -22.309 -2.556 1.00 41.66 360 VAL A CA 1
ATOM 2875 C C . VAL A 1 360 ? -17.868 -21.908 -1.134 1.00 41.66 360 VAL A C 1
ATOM 2877 O O . VAL A 1 360 ? -17.821 -20.721 -0.801 1.00 41.66 360 VAL A O 1
ATOM 2880 N N . GLU A 1 361 ? -18.280 -22.892 -0.335 1.00 42.28 361 GLU A N 1
ATOM 2881 C CA . GLU A 1 361 ? -18.464 -22.730 1.103 1.00 42.28 361 GLU A CA 1
ATOM 2882 C C . GLU A 1 361 ? -17.239 -22.017 1.682 1.00 42.28 361 GLU A C 1
ATOM 2884 O O . GLU A 1 361 ? -16.098 -22.278 1.286 1.00 42.28 361 GLU A O 1
ATOM 2889 N N . PHE A 1 362 ? -17.479 -21.073 2.589 1.00 42.41 362 PHE A N 1
ATOM 2890 C CA . PHE A 1 362 ? -16.432 -20.424 3.367 1.00 42.41 362 PHE A CA 1
ATOM 2891 C C . PHE A 1 362 ? -15.784 -21.498 4.258 1.00 42.41 362 PHE A C 1
ATOM 2893 O O . PHE A 1 362 ? -16.170 -21.691 5.402 1.00 42.41 362 PHE A O 1
ATOM 2900 N N . SER A 1 363 ? -14.848 -22.278 3.714 1.00 46.81 363 SER A N 1
ATOM 2901 C CA . SER A 1 363 ? -14.068 -23.227 4.507 1.00 46.81 363 SER A CA 1
ATOM 2902 C C . SER A 1 363 ? -13.218 -22.438 5.503 1.00 46.81 363 SER A C 1
ATOM 2904 O O . SER A 1 363 ? -12.682 -21.390 5.124 1.00 46.81 363 SER A O 1
ATOM 2906 N N . ASP A 1 364 ? -13.010 -22.965 6.709 1.00 47.41 364 ASP A N 1
ATOM 2907 C CA . ASP A 1 364 ? -12.146 -22.380 7.752 1.00 47.41 364 ASP A CA 1
ATOM 2908 C C . ASP A 1 364 ? -10.763 -21.940 7.230 1.00 47.41 364 ASP A C 1
ATOM 2910 O O . ASP A 1 364 ? -10.160 -21.002 7.746 1.00 47.41 364 ASP A O 1
ATOM 2914 N N . LEU A 1 365 ? -10.288 -22.553 6.140 1.00 43.06 365 LEU A N 1
ATOM 2915 C CA . LEU A 1 365 ? -9.050 -22.207 5.444 1.00 43.06 365 LEU A CA 1
ATOM 2916 C C . LEU A 1 365 ? -9.035 -20.775 4.866 1.00 43.06 365 LEU A C 1
ATOM 2918 O O . LEU A 1 365 ? -7.993 -20.128 4.880 1.00 43.06 365 LEU A O 1
ATOM 2922 N N . TYR A 1 366 ? -10.164 -20.246 4.384 1.00 50.78 366 TYR A N 1
ATOM 2923 C CA . TYR A 1 366 ? -10.241 -18.881 3.837 1.00 50.78 366 TYR A CA 1
ATOM 2924 C C . TYR A 1 366 ? -10.320 -17.821 4.935 1.00 50.78 366 TYR A C 1
ATOM 2926 O O . TYR A 1 366 ? -9.694 -16.775 4.797 1.00 50.78 366 TYR A O 1
ATOM 2934 N N . ILE A 1 367 ? -11.027 -18.100 6.037 1.00 52.94 367 ILE A N 1
ATOM 2935 C CA . ILE A 1 367 ? -10.997 -17.251 7.240 1.00 52.94 367 ILE A CA 1
ATOM 2936 C C . ILE A 1 367 ? -9.583 -17.247 7.814 1.00 52.94 367 ILE A C 1
ATOM 2938 O O . ILE A 1 367 ? -9.065 -16.189 8.147 1.00 52.94 367 ILE A O 1
ATOM 2942 N N . HIS A 1 368 ? -8.920 -18.405 7.844 1.00 53.69 368 HIS A N 1
ATOM 2943 C CA . HIS A 1 368 ? -7.513 -18.496 8.204 1.00 53.69 368 HIS A CA 1
ATOM 2944 C C . HIS A 1 368 ? -6.629 -17.671 7.256 1.00 53.69 368 HIS A C 1
ATOM 2946 O O . HIS A 1 368 ? -5.774 -16.939 7.730 1.00 53.69 368 HIS A O 1
ATOM 2952 N N . HIS A 1 369 ? -6.839 -17.709 5.935 1.00 52.81 369 HIS A N 1
ATOM 2953 C CA . HIS A 1 369 ? -6.088 -16.860 5.002 1.00 52.81 369 HIS A CA 1
ATOM 2954 C C . HIS A 1 369 ? -6.383 -15.365 5.158 1.00 52.81 369 HIS A C 1
ATOM 2956 O O . HIS A 1 369 ? -5.451 -14.581 5.060 1.00 52.81 369 HIS A O 1
ATOM 2962 N N . LEU A 1 370 ? -7.626 -14.957 5.424 1.00 55.44 370 LEU A N 1
ATOM 2963 C CA . LEU A 1 370 ? -7.985 -13.561 5.707 1.00 55.44 370 LEU A CA 1
ATOM 2964 C C . LEU A 1 370 ? -7.368 -13.075 7.021 1.00 55.44 370 LEU A C 1
ATOM 2966 O O . LEU A 1 370 ? -6.771 -12.006 7.027 1.00 55.44 370 LEU A O 1
ATOM 2970 N N . ARG A 1 371 ? -7.418 -13.892 8.082 1.00 52.97 371 ARG A N 1
ATOM 2971 C CA . ARG A 1 371 ? -6.706 -13.648 9.347 1.00 52.97 371 ARG A CA 1
ATOM 2972 C C . ARG A 1 371 ? -5.207 -13.514 9.113 1.00 52.97 371 ARG A C 1
ATOM 2974 O O . ARG A 1 371 ? -4.587 -12.554 9.539 1.00 52.97 371 ARG A O 1
ATOM 2981 N N . VAL A 1 372 ? -4.624 -14.444 8.361 1.00 51.66 372 VAL A N 1
ATOM 2982 C CA . VAL A 1 372 ? -3.203 -14.404 8.008 1.00 51.66 372 VAL A CA 1
ATOM 2983 C C . VAL A 1 372 ? -2.880 -13.175 7.154 1.00 51.66 372 VAL A C 1
ATOM 2985 O O . VAL A 1 372 ? -1.833 -12.584 7.361 1.00 51.66 372 VAL A O 1
ATOM 2988 N N . LEU A 1 373 ? -3.746 -12.743 6.235 1.00 48.44 373 LEU A N 1
ATOM 2989 C CA . LEU A 1 373 ? -3.532 -11.542 5.424 1.00 48.44 373 LEU A CA 1
ATOM 2990 C C . LEU A 1 373 ? -3.632 -10.261 6.259 1.00 48.44 373 LEU A C 1
ATOM 2992 O O . LEU A 1 373 ? -2.763 -9.411 6.107 1.00 48.44 373 LEU A O 1
ATOM 2996 N N . SER A 1 374 ? -4.600 -10.136 7.174 1.00 44.09 374 SER A N 1
ATOM 2997 C CA . SER A 1 374 ? -4.666 -8.989 8.092 1.00 44.09 374 SER A CA 1
ATOM 2998 C C . SER A 1 374 ? -3.452 -8.950 9.024 1.00 44.09 374 SER A C 1
ATOM 3000 O O . SER A 1 374 ? -2.893 -7.883 9.253 1.00 44.09 374 SER A O 1
ATOM 3002 N N . SER A 1 375 ? -2.971 -10.107 9.494 1.00 38.22 375 SER A N 1
ATOM 3003 C CA . SER A 1 375 ? -1.778 -10.194 10.346 1.00 38.22 375 SER A CA 1
ATOM 3004 C C . SER A 1 375 ? -0.455 -10.002 9.589 1.00 38.22 375 SER A C 1
ATOM 3006 O O . SER A 1 375 ? 0.465 -9.395 10.128 1.00 38.22 375 SER A O 1
ATOM 3008 N N . ILE A 1 376 ? -0.329 -10.502 8.352 1.00 38.41 376 ILE A N 1
ATOM 3009 C CA . ILE A 1 376 ? 0.877 -10.352 7.516 1.00 38.41 376 ILE A CA 1
ATOM 3010 C C . ILE A 1 376 ? 0.984 -8.929 6.971 1.00 38.41 376 ILE A C 1
ATOM 3012 O O . ILE A 1 376 ? 2.092 -8.415 6.858 1.00 38.41 376 ILE A O 1
ATOM 3016 N N . LEU A 1 377 ? -0.127 -8.267 6.644 1.00 37.91 377 LEU A N 1
ATOM 3017 C CA . LEU A 1 377 ? -0.082 -6.925 6.066 1.00 37.91 377 LEU A CA 1
ATOM 3018 C C . LEU A 1 377 ? 0.387 -5.882 7.094 1.00 37.91 377 LEU A C 1
ATOM 3020 O O . LEU A 1 377 ? 1.209 -5.043 6.744 1.00 37.91 377 LEU A O 1
ATOM 3024 N N . ILE A 1 378 ? 0.027 -6.044 8.377 1.00 33.56 378 ILE A N 1
ATOM 3025 C CA . ILE A 1 378 ? 0.602 -5.276 9.503 1.00 33.56 378 ILE A CA 1
ATOM 3026 C C . ILE A 1 378 ? 2.124 -5.478 9.605 1.00 33.56 378 ILE A C 1
ATOM 3028 O O . ILE A 1 378 ? 2.847 -4.564 9.987 1.00 33.56 378 ILE A O 1
ATOM 3032 N N . ILE A 1 379 ? 2.635 -6.652 9.221 1.00 29.03 379 ILE A N 1
ATOM 3033 C CA . ILE A 1 379 ? 4.077 -6.933 9.198 1.00 29.03 379 ILE A CA 1
ATOM 3034 C C . ILE A 1 379 ? 4.742 -6.308 7.958 1.00 29.03 379 ILE A C 1
ATOM 3036 O O . ILE A 1 379 ? 5.852 -5.806 8.070 1.00 29.03 379 ILE A O 1
ATOM 3040 N N . VAL A 1 380 ? 4.080 -6.281 6.793 1.00 30.58 380 VAL A N 1
ATOM 3041 C CA . VAL A 1 380 ? 4.641 -5.733 5.536 1.00 30.58 380 VAL A CA 1
ATOM 3042 C C . VAL A 1 380 ? 4.646 -4.200 5.497 1.00 30.58 380 VAL A C 1
ATOM 3044 O O . VAL A 1 380 ? 5.516 -3.630 4.857 1.00 30.58 380 VAL A O 1
ATOM 3047 N N . ILE A 1 381 ? 3.756 -3.519 6.221 1.00 33.59 381 ILE A N 1
ATOM 3048 C CA . ILE A 1 381 ? 3.827 -2.050 6.402 1.00 33.59 381 ILE A CA 1
ATOM 3049 C C . ILE A 1 381 ? 5.035 -1.632 7.249 1.00 33.59 381 ILE A C 1
ATOM 3051 O O . ILE A 1 381 ? 5.482 -0.494 7.181 1.00 33.59 381 ILE A O 1
ATOM 3055 N N . ASN A 1 382 ? 5.591 -2.570 8.015 1.00 29.78 382 ASN A N 1
ATOM 3056 C CA . ASN A 1 382 ? 6.720 -2.351 8.912 1.00 29.78 382 ASN A CA 1
ATOM 3057 C C . ASN A 1 382 ? 8.041 -2.958 8.385 1.00 29.78 382 ASN A C 1
ATOM 3059 O O . ASN A 1 382 ? 8.982 -3.115 9.168 1.00 29.78 382 ASN A O 1
ATOM 3063 N N . PHE A 1 383 ? 8.126 -3.307 7.087 1.00 27.80 383 PHE A N 1
ATOM 3064 C CA . PHE A 1 383 ? 9.349 -3.813 6.440 1.00 27.80 383 PHE A CA 1
ATOM 3065 C C . PHE A 1 383 ? 9.755 -3.063 5.174 1.00 27.80 383 PHE A C 1
ATOM 3067 O O . PHE A 1 383 ? 8.909 -2.926 4.265 1.00 27.80 383 PHE A O 1
#

Nearest PDB structures (foldseek):
  1cjy-assembly1_A  TM=9.506E-01  e=8.927E-33  Homo sapiens
  1cjy-assembly2_B  TM=9.479E-01  e=1.070E-29  Homo sapiens
  5iz5-assembly1_A  TM=7.786E-01  e=3.838E-13  Homo sapiens

pLDDT: mean 74.84, std 22.23, range [25.44, 97.88]

Organism: Laticauda laticaudata (NCBI:txid8630)

Solvent-accessible surface area (backbone atoms only — not comparable to full-atom values): 23883 Å² total; per-residue (Å²): 83,73,61,73,73,48,81,78,62,73,59,52,56,62,19,40,33,46,61,76,38,79,76,44,84,54,80,54,68,57,68,68,58,54,41,51,26,58,32,18,59,53,50,54,43,37,56,60,64,66,61,70,60,94,60,88,72,88,74,78,54,72,65,61,51,52,75,68,57,52,69,67,66,44,53,72,92,76,85,77,77,88,72,96,74,91,79,95,82,80,92,82,84,90,82,83,77,91,70,92,71,93,68,53,69,66,55,56,52,49,49,60,68,41,69,79,35,78,50,65,76,38,48,42,51,34,40,37,74,36,39,22,59,52,15,66,47,83,86,74,87,79,57,53,61,40,82,81,63,75,88,72,71,87,69,78,78,74,84,83,66,79,69,82,85,62,92,58,98,61,72,66,64,68,71,84,56,77,82,77,27,78,45,74,53,41,82,44,62,26,55,63,82,73,42,77,58,75,50,81,73,57,68,35,57,95,64,69,54,58,71,43,84,44,78,44,76,73,90,54,94,27,72,86,48,81,94,47,64,47,60,52,51,47,46,52,52,29,56,77,56,71,40,70,63,39,73,78,64,90,58,50,48,83,75,65,51,92,58,52,57,47,78,38,51,42,90,48,61,88,82,39,72,79,28,24,32,37,38,41,32,43,77,59,81,63,64,52,40,53,27,79,43,77,97,36,69,51,82,52,68,68,58,31,60,64,38,64,66,61,64,46,66,41,92,84,37,71,71,44,95,72,53,88,74,70,54,72,66,60,47,48,45,58,48,51,45,46,45,42,52,52,62,59,44,41,66,62,56,50,56,55,53,61,73,73,68,72,99,66,78,88,47,71,67,56,58,49,49,51,48,47,46,50,55,47,48,65,50,54,78,73,71

InterPro domains:
  IPR002642 Lysophospholipase, catalytic domain [PF01735] (1-315)
  IPR002642 Lysophospholipase, catalytic domain [PS51210] (1-383)
  IPR002642 Lysophospholipase, catalytic domain [SM00022] (1-310)
  IPR016035 Acyl transferase/acyl hydrolase/lysophospholipase [SSF52151] (2-348)

Sequence (383 aa):
MAKYGTFMTPNLFGSKFFMGTVVKKYKENPLHFLMGIWGSAFAILINRVLGVSNSQNKGPTMEEELENIRLRQIVSNDSDSDDESQGPKGSENPQSHEQTSQESWVQRMFMALVGDSALFNTREGRAGKVHNFMLGLNLNTCYPLSPFIGVSTQESVEDDDVDTAVTDPNEFDRILEPLDVKSKKIHVVDSGLTFNLPYPLILRPQRGVDLIISFDFSARPSDSSPPFKEILLAEKWAKMNNLPFPKID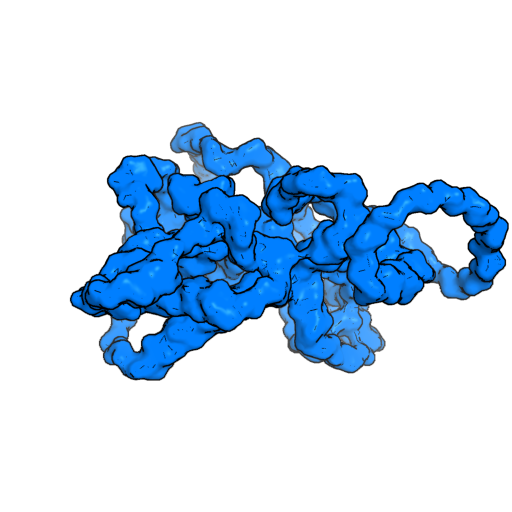PNVFDREGLKECYVFKPKNPASEIDCPTIIHFVLANINFRNYKAPGVPRETQEEKDFADFDIFDDPDSPFSTFNFQYSNEAFNRLHDLMEFNTLNNLDVCIIHKGIFRCSVEFSDLYIHHLRVLSSILIIVINF

Secondary structure (DSSP, 8-state):
-GGGT----GGGTT-EEETTEEEEPPPPPPHHHHHHHHTHHHHHTHHHHTT-S--SS-PPPHHHHHHH--HHHH------------------------------HHHHHHHHHHHT-HHHHSHHHHSEEEE-TTTT----S---S-TTS-----------S--TT---TTTTTTTTSPPPSSSSEEEE--GGGT-SS-HHHH--GGG---EEEEEE----SSTTS-TTHHHHHHHHHHHHTT---PPPPTTHHHHH-S-SEEEE--S-TTT-TTPPEEEEEE---SGGGTEEETTEE--SHHHHHHH---SSS-TT-TT-TT-----HHHHHHHHHHHHHHHHHTHHHHHHHHHHT-------HHHHHHHHHHHHHHHHHTT-

Radius of gyration: 24.07 Å; Cα contacts (8 Å, |Δi|>4): 398; chains: 1; bounding box: 67×46×63 Å

Mean predicted aligned error: 12.44 Å

Foldseek 3Di:
DLQQPDDDDQQQWQFFAAQLHGPGGDGRDDVVLVLCLQALLCLLVVCVLQPVPPDDDDDDASVVVLVVDDPCQQDPDDPDDDDDDDDDDDDDDDDDPDDDDPRDPVSVVCCVVQVVDPLSPGSNSSWDKGFDSLANYDDDDDDQLDVPDDPPPDPDPPPPDPLVLDDDPCLCPCVVPDDDRHDRMDTRHHPVSRADWPCVVCLRLVNLAAEAEAEDEDADQFLQDDRCNRVSSVVVVCVVSVTAEFDDDPCCCVVPPDDQWDWGDHPDCVVSVSHHIYIYGYDHLDCCLQAQAQVHGDDDPVSNVLSPDTQNHDPPHCNGLSHLDDDPSSLCNSLSSLLRSCRNCVVVVVVVVVVVDDDDPPPVVVNVVSSVCSNVVSVSSND